Protein AF-A0AAV4HI80-F1 (afdb_monomer_lite)

Radius of gyration: 31.34 Å; chains: 1; bounding box: 74×68×81 Å

Organism: NCBI:txid1093978

Structure (mmCIF, N/CA/C/O backbone):
data_AF-A0AAV4HI80-F1
#
_entry.id   AF-A0AAV4HI80-F1
#
loop_
_atom_site.group_PDB
_atom_site.id
_atom_site.type_symbol
_atom_site.label_atom_id
_atom_site.label_alt_id
_atom_site.label_comp_id
_atom_site.label_asym_id
_atom_site.label_entity_id
_atom_site.label_seq_id
_atom_site.pdbx_PDB_ins_code
_atom_site.Cartn_x
_atom_site.Cartn_y
_atom_site.Cartn_z
_atom_site.occupancy
_atom_site.B_iso_or_equiv
_atom_site.auth_seq_id
_atom_site.auth_comp_id
_atom_site.auth_asym_id
_atom_site.auth_atom_id
_atom_site.pdbx_PDB_model_num
ATOM 1 N N . MET A 1 1 ? -27.344 19.370 -13.044 1.00 38.06 1 MET A N 1
ATOM 2 C CA . MET A 1 1 ? -27.797 18.954 -14.390 1.00 38.06 1 MET A CA 1
ATOM 3 C C . MET A 1 1 ? -26.720 19.348 -15.380 1.00 38.06 1 MET A C 1
ATOM 5 O O . MET A 1 1 ? -26.337 20.509 -15.387 1.00 38.06 1 MET A O 1
ATOM 9 N N . THR A 1 2 ? -26.178 18.402 -16.142 1.00 45.41 2 THR A N 1
ATOM 10 C CA . THR A 1 2 ? -25.203 18.686 -17.204 1.00 45.41 2 THR A CA 1
ATOM 11 C C . THR A 1 2 ? -25.924 18.686 -18.548 1.00 45.41 2 THR A C 1
ATOM 13 O O . THR A 1 2 ? -26.558 17.698 -18.913 1.00 45.41 2 THR A O 1
ATOM 16 N N . TRP A 1 3 ? -25.860 19.803 -19.271 1.00 48.34 3 TRP A N 1
ATOM 17 C CA . TRP A 1 3 ? -26.421 19.921 -20.617 1.00 48.34 3 TRP A CA 1
ATOM 18 C C . TRP A 1 3 ? -25.517 19.188 -21.616 1.00 48.34 3 TRP A C 1
ATOM 20 O O . TRP A 1 3 ? -24.302 19.383 -21.610 1.00 48.34 3 TRP A O 1
ATOM 30 N N . LYS A 1 4 ? -26.094 18.321 -22.455 1.00 72.19 4 LYS A N 1
ATOM 31 C CA . LYS A 1 4 ? -25.373 17.544 -23.478 1.00 72.19 4 LYS A CA 1
ATOM 32 C C . LYS A 1 4 ? -25.953 17.814 -24.865 1.00 72.19 4 LYS A C 1
ATOM 34 O O . LYS A 1 4 ? -27.148 18.056 -24.997 1.00 72.19 4 LYS A O 1
ATOM 39 N N . ARG A 1 5 ? -25.101 17.757 -25.895 1.00 73.31 5 ARG A N 1
ATOM 40 C CA . ARG A 1 5 ? -25.499 17.904 -27.308 1.00 73.31 5 ARG A CA 1
ATOM 41 C C . ARG A 1 5 ? -26.151 16.604 -27.826 1.00 73.31 5 ARG A C 1
ATOM 43 O O . ARG A 1 5 ? -25.804 15.542 -27.305 1.00 73.31 5 ARG A O 1
ATOM 50 N N . PRO A 1 6 ? -27.011 16.639 -28.861 1.00 69.44 6 PRO A N 1
ATOM 51 C CA . PRO A 1 6 ? -27.708 15.451 -29.380 1.00 69.44 6 PRO A CA 1
ATOM 52 C C . PRO A 1 6 ? -26.792 14.306 -29.847 1.00 69.44 6 PRO A C 1
ATOM 54 O O . PRO A 1 6 ? -27.178 13.147 -29.774 1.00 69.44 6 PRO A O 1
ATOM 57 N N . SER A 1 7 ? -25.563 14.612 -30.271 1.00 72.00 7 SER A N 1
ATOM 58 C CA . SER A 1 7 ? -24.554 13.638 -30.718 1.00 72.00 7 SER A CA 1
ATOM 59 C C . SER A 1 7 ? -23.667 13.078 -29.596 1.00 72.00 7 SER A C 1
ATOM 61 O O . SER A 1 7 ? -22.702 12.364 -29.863 1.00 72.00 7 SER A O 1
ATOM 63 N N . SER A 1 8 ? -23.945 13.411 -28.331 1.00 70.69 8 SER A N 1
ATOM 64 C CA . SER A 1 8 ? -23.097 12.983 -27.213 1.00 70.69 8 SER A CA 1
ATOM 65 C C . SER A 1 8 ? -23.280 11.485 -26.931 1.00 70.69 8 SER A C 1
ATOM 67 O O . SER A 1 8 ? -24.423 11.038 -26.805 1.00 70.69 8 SER A O 1
ATOM 69 N N . PRO A 1 9 ? -22.200 10.705 -26.735 1.00 68.81 9 PRO A N 1
ATOM 70 C CA . PRO A 1 9 ? -22.311 9.289 -26.410 1.00 68.81 9 PRO A CA 1
ATOM 71 C C . PRO A 1 9 ? -23.102 9.077 -25.112 1.00 68.81 9 PRO A C 1
ATOM 73 O O . PRO A 1 9 ? -22.915 9.779 -24.108 1.00 68.81 9 PRO A O 1
ATOM 76 N N . VAL A 1 10 ? -24.001 8.089 -25.136 1.00 68.06 10 VAL A N 1
ATOM 77 C CA . VAL A 1 10 ? -24.816 7.703 -23.980 1.00 68.06 10 VAL A CA 1
ATOM 78 C C . VAL A 1 10 ? -23.883 7.291 -22.844 1.00 68.06 10 VAL A C 1
ATOM 80 O O . VAL A 1 10 ? -23.006 6.444 -23.013 1.00 68.06 10 VAL A O 1
ATOM 83 N N . THR A 1 11 ? -24.062 7.885 -21.664 1.00 59.38 11 THR A N 1
ATOM 84 C CA . THR A 1 11 ? -23.318 7.500 -20.459 1.00 59.38 11 THR A CA 1
ATOM 85 C C . THR A 1 11 ? -23.570 6.028 -20.158 1.00 59.38 11 THR A C 1
ATOM 87 O O . THR A 1 11 ? -24.667 5.662 -19.732 1.00 59.38 11 THR A O 1
ATOM 90 N N . LYS A 1 12 ? -22.555 5.183 -20.373 1.00 55.47 12 LYS A N 1
ATOM 91 C CA . LYS A 1 12 ? -22.577 3.783 -19.945 1.00 55.47 12 LYS A CA 1
ATOM 92 C C . LYS A 1 12 ? -22.737 3.763 -18.425 1.00 55.47 12 LYS A C 1
ATOM 94 O O . LYS A 1 12 ? -21.835 4.166 -17.695 1.00 55.47 12 LYS A O 1
ATOM 99 N N . LYS A 1 13 ? -23.904 3.328 -17.945 1.00 46.25 13 LYS A N 1
ATOM 100 C CA . LYS A 1 13 ? -24.096 3.014 -16.526 1.00 46.25 13 LYS A CA 1
ATOM 101 C C . LYS A 1 13 ? -23.136 1.875 -16.181 1.00 46.25 13 LYS A C 1
ATOM 103 O O . LYS A 1 13 ? -23.113 0.868 -16.886 1.00 46.25 13 LYS A O 1
ATOM 108 N N . PHE A 1 14 ? -22.345 2.038 -15.122 1.00 37.66 14 PHE A N 1
ATOM 109 C CA . PHE A 1 14 ? -21.528 0.952 -14.583 1.00 37.66 14 PHE A CA 1
ATOM 110 C C . PHE A 1 14 ? -22.424 -0.270 -14.328 1.00 37.66 14 PHE A C 1
ATOM 112 O O . PHE A 1 14 ? -23.449 -0.157 -13.652 1.00 37.66 14 PHE A O 1
ATOM 119 N N . LYS A 1 15 ? -22.061 -1.435 -14.883 1.00 43.50 15 LYS A N 1
ATOM 120 C CA . LYS A 1 15 ? -22.688 -2.708 -14.509 1.00 43.50 15 LYS A CA 1
ATOM 121 C C . LYS A 1 15 ? -22.322 -2.972 -13.050 1.00 43.50 15 LYS A C 1
ATOM 123 O O . LYS A 1 15 ? -21.165 -3.233 -12.739 1.00 43.50 15 LYS A O 1
ATOM 128 N N . VAL A 1 16 ? -23.307 -2.872 -12.164 1.00 40.91 16 VAL A N 1
ATOM 129 C CA . VAL A 1 16 ? -23.157 -3.246 -10.757 1.00 40.91 16 VAL A CA 1
ATOM 130 C C . VAL A 1 16 ? -22.939 -4.758 -10.709 1.00 40.91 16 VAL A C 1
ATOM 132 O O . VAL A 1 16 ? -23.825 -5.527 -11.080 1.00 40.91 16 VAL A O 1
ATOM 135 N N . GLN A 1 17 ? -21.749 -5.185 -10.289 1.00 43.09 17 GLN A N 1
ATOM 136 C CA . GLN A 1 17 ? -21.482 -6.575 -9.927 1.00 43.09 17 GLN A CA 1
ATOM 137 C C . GLN A 1 17 ? -22.465 -6.969 -8.813 1.00 43.09 17 GLN A C 1
ATOM 139 O O . GLN A 1 17 ? -22.598 -6.251 -7.818 1.00 43.09 17 GLN A O 1
ATOM 144 N N . ARG A 1 18 ? -23.194 -8.081 -8.979 1.00 38.44 18 ARG A N 1
ATOM 145 C CA . ARG A 1 18 ? -24.050 -8.634 -7.920 1.00 38.44 18 ARG A CA 1
ATOM 146 C C . ARG A 1 18 ? -23.142 -9.132 -6.793 1.00 38.44 18 ARG A C 1
ATOM 148 O O . ARG A 1 18 ? -22.666 -10.257 -6.832 1.00 38.44 18 ARG A O 1
ATOM 155 N N . TYR A 1 19 ? -22.868 -8.270 -5.817 1.00 42.94 19 TYR A N 1
ATOM 156 C CA . TYR A 1 19 ? -22.279 -8.688 -4.548 1.00 42.94 19 TYR A CA 1
ATOM 157 C C . TYR A 1 19 ? -23.171 -9.754 -3.893 1.00 42.94 19 TYR A C 1
ATOM 159 O O . TYR A 1 19 ? -24.391 -9.738 -4.085 1.00 42.94 19 TYR A O 1
ATOM 167 N N . ALA A 1 20 ? -22.552 -10.644 -3.113 1.00 47.91 20 ALA A N 1
ATOM 168 C CA . ALA A 1 20 ? -23.218 -11.632 -2.268 1.00 47.91 20 ALA A CA 1
ATOM 169 C C . ALA A 1 20 ? -24.430 -11.036 -1.526 1.00 47.91 20 ALA A C 1
ATOM 171 O O . ALA A 1 20 ? -24.435 -9.852 -1.181 1.00 47.91 20 ALA A O 1
ATOM 172 N N . ALA A 1 21 ? -25.455 -11.866 -1.316 1.00 47.41 21 ALA A N 1
ATOM 173 C CA . ALA A 1 21 ? -26.727 -11.536 -0.677 1.00 47.41 21 ALA A CA 1
ATOM 174 C C . ALA A 1 21 ? -26.579 -10.543 0.495 1.00 47.41 21 ALA A C 1
ATOM 176 O O . ALA A 1 21 ? -26.162 -10.910 1.589 1.00 47.41 21 ALA A O 1
ATOM 177 N N . LYS A 1 22 ? -26.921 -9.266 0.275 1.00 48.56 22 LYS A N 1
ATOM 178 C CA . LYS A 1 22 ? -26.941 -8.256 1.340 1.00 48.56 22 LYS A CA 1
ATOM 179 C C . LYS A 1 22 ? -28.272 -8.354 2.083 1.00 48.56 22 LYS A C 1
ATOM 181 O O . LYS A 1 22 ? -29.313 -8.056 1.501 1.00 48.56 22 LYS A O 1
ATOM 186 N N . ALA A 1 23 ? -28.229 -8.752 3.351 1.00 55.28 23 ALA A N 1
ATOM 187 C CA . ALA A 1 23 ? -29.354 -8.636 4.273 1.00 55.28 23 ALA A CA 1
ATOM 188 C C . ALA A 1 23 ? -29.278 -7.286 4.999 1.00 55.28 23 ALA A C 1
ATOM 190 O O . ALA A 1 23 ? -28.204 -6.863 5.428 1.00 55.28 23 ALA A O 1
ATOM 191 N N . MET A 1 24 ? -30.407 -6.591 5.115 1.00 63.66 24 MET A N 1
ATOM 192 C CA . MET A 1 24 ? -30.501 -5.327 5.844 1.00 63.66 24 MET A CA 1
ATOM 193 C C . MET A 1 24 ? -31.157 -5.601 7.194 1.00 63.66 24 MET A C 1
ATOM 195 O O . MET A 1 24 ? -32.235 -6.179 7.230 1.00 63.66 24 MET A O 1
ATOM 199 N N . ALA A 1 25 ? -30.536 -5.189 8.295 1.00 72.25 25 ALA A N 1
ATOM 200 C CA . ALA A 1 25 ? -31.110 -5.327 9.631 1.00 72.25 25 ALA A CA 1
ATOM 201 C C . ALA A 1 25 ? -31.368 -3.949 10.247 1.00 72.25 25 ALA A C 1
ATOM 203 O O . ALA A 1 25 ? -30.537 -3.048 10.142 1.00 72.25 25 ALA A O 1
ATOM 204 N N . THR A 1 26 ? -32.516 -3.799 10.902 1.00 76.94 26 THR A N 1
ATOM 205 C CA . THR A 1 26 ? -32.885 -2.622 11.690 1.00 76.94 26 THR A CA 1
ATOM 206 C C . THR A 1 26 ? -32.774 -2.975 13.165 1.00 76.94 26 THR A C 1
ATOM 208 O O . THR A 1 26 ? -33.473 -3.860 13.652 1.00 76.94 26 THR A O 1
ATOM 211 N N . LEU A 1 27 ? -31.881 -2.285 13.872 1.00 78.94 27 LEU A N 1
ATOM 212 C CA . LEU A 1 27 ? -31.589 -2.514 15.282 1.00 78.94 27 LEU A CA 1
ATOM 213 C C . LEU A 1 27 ? -31.998 -1.289 16.105 1.00 78.94 27 LEU A C 1
ATOM 215 O O . LEU A 1 27 ? -31.513 -0.184 15.869 1.00 78.94 27 LEU A O 1
ATOM 219 N N . LEU A 1 28 ? -32.874 -1.495 17.084 1.00 80.75 28 LEU A N 1
ATOM 220 C CA . LEU A 1 28 ? -33.411 -0.467 17.974 1.00 80.75 28 LEU A CA 1
ATOM 221 C C . LEU A 1 28 ? -33.090 -0.848 19.420 1.00 80.75 28 LEU A C 1
ATOM 223 O O . LEU A 1 28 ? -33.320 -1.985 19.840 1.00 80.75 28 LEU A O 1
ATOM 227 N N . TRP A 1 29 ? -32.544 0.087 20.190 1.00 79.31 29 TRP A N 1
ATOM 228 C CA . TRP A 1 29 ? -31.956 -0.183 21.503 1.00 79.31 29 TRP A CA 1
ATOM 229 C C . TRP A 1 29 ? -32.055 1.046 22.420 1.00 79.31 29 TRP A C 1
ATOM 231 O O . TRP A 1 29 ? -32.268 2.161 21.944 1.00 79.31 29 TRP A O 1
ATOM 241 N N . ASP A 1 30 ? -31.928 0.836 23.733 1.00 78.06 30 ASP A N 1
ATOM 242 C CA . ASP A 1 30 ? -31.836 1.895 24.747 1.00 78.06 30 ASP A CA 1
ATOM 243 C C . ASP A 1 30 ? -30.609 1.705 25.655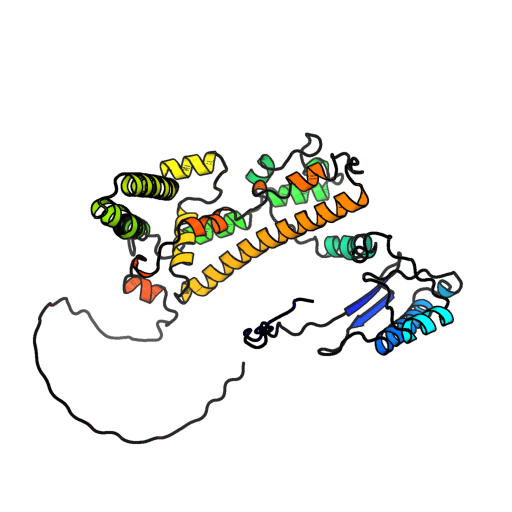 1.00 78.06 30 ASP A C 1
ATOM 245 O O . ASP A 1 30 ? -29.860 0.738 25.524 1.00 78.06 30 ASP A O 1
ATOM 249 N N . ALA A 1 31 ? -30.418 2.595 26.636 1.00 69.88 31 ALA A N 1
ATOM 250 C CA . ALA A 1 31 ? -29.333 2.497 27.621 1.00 69.88 31 ALA A CA 1
ATOM 251 C C . ALA A 1 31 ? -29.315 1.175 28.421 1.00 69.88 31 ALA A C 1
ATOM 253 O O . ALA A 1 31 ? -28.331 0.880 29.092 1.00 69.88 31 ALA A O 1
ATOM 254 N N . LYS A 1 32 ? -30.393 0.381 28.373 1.00 69.31 32 LYS A N 1
ATOM 255 C CA . LYS A 1 32 ? -30.523 -0.914 29.046 1.00 69.31 32 LYS A CA 1
ATOM 256 C C . LYS A 1 32 ? -30.383 -2.106 28.091 1.00 69.31 32 LYS A C 1
ATOM 258 O O . LYS A 1 32 ? -30.702 -3.209 28.532 1.00 69.31 32 LYS A O 1
ATOM 263 N N . PHE A 1 33 ? -29.950 -1.904 26.835 1.00 71.44 33 PHE A N 1
ATOM 264 C CA . PHE A 1 33 ? -29.694 -2.906 25.775 1.00 71.44 33 PHE A CA 1
ATOM 265 C C . PHE A 1 33 ? -30.749 -2.973 24.642 1.00 71.44 33 PHE A C 1
ATOM 267 O O . PHE A 1 33 ? -31.678 -2.169 24.565 1.00 71.44 33 PHE A O 1
ATOM 274 N N . VAL A 1 34 ? -30.568 -3.916 23.707 1.00 78.75 34 VAL A N 1
ATOM 275 C CA . VAL A 1 34 ? -31.375 -4.096 22.485 1.00 78.75 34 VAL A CA 1
ATOM 276 C C . VAL A 1 34 ? -32.856 -4.346 22.785 1.00 78.75 34 VAL A C 1
ATOM 278 O O . VAL A 1 34 ? -33.224 -5.262 23.523 1.00 78.75 34 VAL A O 1
ATOM 281 N N . ILE A 1 35 ? -33.723 -3.565 22.137 1.00 82.12 35 ILE A N 1
ATOM 282 C CA . ILE A 1 35 ? -35.181 -3.664 22.247 1.00 82.12 35 ILE A CA 1
ATOM 283 C C . ILE A 1 35 ? -35.746 -4.486 21.085 1.00 82.12 35 ILE A C 1
ATOM 285 O O . ILE A 1 35 ? -36.487 -5.440 21.331 1.00 82.12 35 ILE A O 1
ATOM 289 N N . LEU A 1 36 ? -35.367 -4.171 19.843 1.00 82.88 36 LEU A N 1
ATOM 290 C CA . LEU A 1 36 ? -35.882 -4.827 18.637 1.00 82.88 36 LEU A CA 1
ATOM 291 C C . LEU A 1 36 ? -34.776 -5.008 17.589 1.00 82.88 36 LEU A C 1
ATOM 293 O O . LEU A 1 36 ? -34.003 -4.088 17.335 1.00 82.88 36 LEU A O 1
ATOM 297 N N . LEU A 1 37 ? -34.741 -6.190 16.973 1.00 81.69 37 LEU A N 1
ATOM 298 C CA . LEU A 1 37 ? -33.942 -6.510 15.794 1.00 81.69 37 LEU A CA 1
ATOM 299 C C . LEU A 1 37 ? -34.904 -7.017 14.710 1.00 81.69 37 LEU A C 1
ATOM 301 O O . LEU A 1 37 ? -35.512 -8.069 14.886 1.00 81.69 37 LEU A O 1
ATOM 305 N N . ASP A 1 38 ? -35.053 -6.264 13.621 1.00 78.44 38 ASP A N 1
ATOM 306 C CA . ASP A 1 38 ? -35.888 -6.610 12.460 1.00 78.44 38 ASP A CA 1
ATOM 307 C C . ASP A 1 38 ? -34.976 -6.844 11.252 1.00 78.44 38 ASP A C 1
ATOM 309 O O . ASP A 1 38 ? -34.296 -5.925 10.789 1.00 78.44 38 ASP A O 1
ATOM 313 N N . ILE A 1 39 ? -34.910 -8.085 10.769 1.00 76.88 39 ILE A N 1
ATOM 314 C CA . ILE A 1 39 ? -34.085 -8.463 9.617 1.00 76.88 39 ILE A CA 1
ATOM 315 C C . ILE A 1 39 ? -34.967 -8.439 8.374 1.00 76.88 39 ILE A C 1
ATOM 317 O O . ILE A 1 39 ? -35.947 -9.173 8.268 1.00 76.88 39 ILE A O 1
ATOM 321 N N . LEU A 1 40 ? -34.598 -7.598 7.414 1.00 75.50 40 LEU A N 1
ATOM 322 C CA . LEU A 1 40 ? -35.313 -7.454 6.162 1.00 75.50 40 LEU A CA 1
ATOM 323 C C . LEU A 1 40 ? -34.958 -8.612 5.211 1.00 75.50 40 LEU A C 1
ATOM 325 O O . LEU A 1 40 ? -33.769 -8.832 4.943 1.00 75.50 40 LEU A O 1
ATOM 329 N N . PRO A 1 41 ? -35.961 -9.322 4.660 1.00 71.25 41 PRO A N 1
ATOM 330 C CA . PRO A 1 41 ? -35.740 -10.367 3.669 1.00 71.25 41 PRO A CA 1
ATOM 331 C C . PRO A 1 41 ? -34.993 -9.855 2.433 1.00 71.25 41 PRO A C 1
ATOM 333 O O . PRO A 1 41 ? -35.131 -8.700 2.015 1.00 71.25 41 PRO A O 1
ATOM 336 N N . GLN A 1 42 ? -34.205 -10.738 1.823 1.00 59.50 42 GLN A N 1
ATOM 337 C CA . GLN A 1 42 ? -33.349 -10.400 0.691 1.00 59.50 42 GLN A CA 1
ATOM 338 C C . GLN A 1 42 ? -34.161 -9.853 -0.497 1.00 59.50 42 GLN A C 1
ATOM 340 O O . GLN A 1 42 ? -35.164 -10.431 -0.906 1.00 59.50 42 GLN A O 1
ATOM 345 N N . GLY A 1 43 ? -33.705 -8.734 -1.071 1.00 64.75 43 GLY A N 1
ATOM 346 C CA . GLY A 1 43 ? -34.338 -8.095 -2.233 1.00 64.75 43 GLY A CA 1
ATOM 347 C C . GLY A 1 43 ? -35.457 -7.102 -1.904 1.00 64.75 43 GLY A C 1
ATOM 348 O O . GLY A 1 43 ? -35.985 -6.473 -2.818 1.00 64.75 43 GLY A O 1
ATOM 349 N N . GLN A 1 44 ? -35.794 -6.913 -0.626 1.00 67.25 44 GLN A N 1
ATOM 350 C CA . GLN A 1 44 ? -36.722 -5.872 -0.187 1.00 67.25 44 GLN A CA 1
ATOM 351 C C . GLN A 1 44 ? -35.976 -4.600 0.242 1.00 67.25 44 GLN A C 1
ATOM 353 O O . GLN A 1 44 ? -34.798 -4.629 0.600 1.00 67.25 44 GLN A O 1
ATOM 358 N N . CYS A 1 45 ? -36.669 -3.461 0.213 1.00 65.69 45 CYS A N 1
ATOM 359 C CA . CYS A 1 45 ? -36.163 -2.181 0.710 1.00 65.69 45 CYS A CA 1
ATOM 360 C C . CYS A 1 45 ? -37.057 -1.670 1.843 1.00 65.69 45 CYS A C 1
ATOM 362 O O . CYS A 1 45 ? -38.269 -1.898 1.827 1.00 65.69 45 CYS A O 1
ATOM 364 N N . ILE A 1 46 ? -36.481 -0.937 2.800 1.00 71.81 46 ILE A N 1
ATOM 365 C CA . ILE A 1 46 ? -37.262 -0.241 3.830 1.00 71.81 46 ILE A CA 1
ATOM 366 C C . ILE A 1 46 ? -38.038 0.891 3.150 1.00 71.81 46 ILE A C 1
ATOM 368 O O . ILE A 1 46 ? -37.487 1.941 2.826 1.00 71.81 46 ILE A O 1
ATOM 372 N N . ASN A 1 47 ? -39.323 0.654 2.899 1.00 80.31 47 ASN A N 1
ATOM 373 C CA . ASN A 1 47 ? -40.266 1.669 2.442 1.00 80.31 47 ASN A CA 1
ATOM 374 C C . ASN A 1 47 ? -41.028 2.268 3.640 1.00 80.31 47 ASN A C 1
ATOM 376 O O . ASN A 1 47 ? -40.948 1.760 4.758 1.00 80.31 47 ASN A O 1
ATOM 380 N N . ALA A 1 48 ? -41.788 3.343 3.412 1.00 76.88 48 ALA A N 1
ATOM 381 C CA . ALA A 1 48 ? -42.508 4.037 4.483 1.00 76.88 48 ALA A CA 1
ATOM 382 C C . ALA A 1 48 ? -43.503 3.132 5.242 1.00 76.88 48 ALA A C 1
ATOM 384 O O . ALA A 1 48 ? -43.652 3.275 6.451 1.00 76.88 48 ALA A O 1
ATOM 385 N N . SER A 1 49 ? -44.155 2.189 4.551 1.00 80.56 49 SER A N 1
ATOM 386 C CA . SER A 1 49 ? -45.131 1.267 5.151 1.00 80.56 49 SER A CA 1
ATOM 387 C C . SER A 1 49 ? -44.459 0.217 6.041 1.00 80.56 49 SER A C 1
ATOM 389 O O . SER A 1 49 ? -44.853 0.048 7.194 1.00 80.56 49 SER A O 1
ATOM 391 N N . LYS A 1 50 ? -43.396 -0.429 5.546 1.00 82.38 50 LYS A N 1
ATOM 392 C CA . LYS A 1 50 ? -42.583 -1.377 6.317 1.00 82.38 50 LYS A CA 1
ATOM 393 C C . LYS A 1 50 ? -41.951 -0.686 7.518 1.00 82.38 50 LYS A C 1
ATOM 395 O O . LYS A 1 50 ? -41.978 -1.242 8.605 1.00 82.38 50 LYS A O 1
ATOM 400 N N . TYR A 1 51 ? -41.469 0.541 7.341 1.00 81.19 51 TYR A N 1
ATOM 401 C CA . TYR A 1 51 ? -40.909 1.326 8.433 1.00 81.19 51 TYR A CA 1
ATOM 402 C C . TYR A 1 51 ? -41.924 1.593 9.555 1.00 81.19 51 TYR A C 1
ATOM 404 O O . TYR A 1 51 ? -41.622 1.358 10.722 1.00 81.19 51 TYR A O 1
ATOM 412 N N . CYS A 1 52 ? -43.149 2.013 9.219 1.00 82.50 52 CYS A N 1
ATOM 413 C CA . CYS A 1 52 ? -44.216 2.177 10.212 1.00 82.50 52 CYS A CA 1
ATOM 414 C C . CYS A 1 52 ? -44.556 0.860 10.921 1.00 82.50 52 CYS A C 1
ATOM 416 O O . CYS A 1 52 ? -44.672 0.853 12.141 1.00 82.50 52 CYS A O 1
ATOM 418 N N . SER A 1 53 ? -44.605 -0.257 10.190 1.00 84.44 53 SER A N 1
ATOM 419 C CA . SER A 1 53 ? -44.808 -1.580 10.791 1.00 84.44 53 SER A CA 1
ATOM 420 C C . SER A 1 53 ? -43.688 -1.960 11.771 1.00 84.44 53 SER A C 1
ATOM 422 O O . SER A 1 53 ? -43.970 -2.466 12.855 1.00 84.44 53 SER A O 1
ATOM 424 N N . THR A 1 54 ? -42.423 -1.665 11.451 1.00 84.00 54 THR A N 1
ATOM 425 C CA . THR A 1 54 ? -41.292 -1.872 12.372 1.00 84.00 54 THR A CA 1
ATOM 426 C C . THR A 1 54 ? -41.417 -0.991 13.626 1.00 84.00 54 THR A C 1
ATOM 428 O O . THR A 1 54 ? -41.060 -1.426 14.720 1.00 84.00 54 THR A O 1
ATOM 431 N N . LEU A 1 55 ? -41.961 0.226 13.513 1.00 85.00 55 LEU A N 1
ATOM 432 C CA . LEU A 1 55 ? -42.218 1.089 14.672 1.00 85.00 55 LEU A CA 1
ATOM 433 C C . LEU A 1 55 ? -43.407 0.621 15.530 1.00 85.00 55 LEU A C 1
ATOM 435 O O . LEU A 1 55 ? -43.358 0.763 16.754 1.00 85.00 55 LEU A O 1
ATOM 439 N N . ASP A 1 56 ? -44.436 0.022 14.928 1.00 85.81 56 ASP A N 1
ATOM 440 C CA . ASP A 1 56 ? -45.514 -0.641 15.672 1.00 85.81 56 ASP A CA 1
ATOM 441 C C . ASP A 1 56 ? -44.951 -1.819 16.487 1.00 85.81 56 ASP A C 1
ATOM 443 O O . ASP A 1 56 ? -45.149 -1.892 17.702 1.00 85.81 56 ASP A O 1
ATOM 447 N N . GLN A 1 57 ? -44.124 -2.661 15.854 1.00 85.56 57 GLN A N 1
ATOM 448 C CA . GLN A 1 57 ? -43.412 -3.753 16.530 1.00 85.56 57 GLN A CA 1
ATOM 449 C C . GLN A 1 57 ? -42.490 -3.245 17.645 1.00 85.56 57 GLN A C 1
ATOM 451 O O . GLN A 1 57 ? -42.398 -3.863 18.706 1.00 85.56 57 GLN A O 1
ATOM 456 N N . LEU A 1 58 ? -41.824 -2.102 17.443 1.00 85.44 58 LEU A N 1
ATOM 457 C CA . LEU A 1 58 ? -41.009 -1.468 18.477 1.00 85.44 58 LEU A CA 1
ATOM 458 C C . LEU A 1 58 ? -41.865 -1.071 19.679 1.00 85.44 58 LEU A C 1
ATOM 460 O O . LEU A 1 58 ? -41.458 -1.290 20.818 1.00 85.44 58 LEU A O 1
ATOM 464 N N . ARG A 1 59 ? -43.046 -0.491 19.452 1.00 83.88 59 ARG A N 1
ATOM 465 C CA . ARG A 1 59 ? -43.938 -0.060 20.532 1.00 83.88 59 ARG A CA 1
ATOM 466 C C . ARG A 1 59 ? -44.378 -1.243 21.389 1.00 83.88 59 ARG A C 1
ATOM 468 O O . ARG A 1 59 ? -44.352 -1.141 22.618 1.00 83.88 59 ARG A O 1
ATOM 475 N N . ASP A 1 60 ? -44.705 -2.366 20.762 1.00 85.50 60 ASP A N 1
ATOM 476 C CA . ASP A 1 60 ? -45.046 -3.597 21.475 1.00 85.50 60 ASP A CA 1
ATOM 477 C C . ASP A 1 60 ? -43.828 -4.195 22.191 1.00 85.50 60 ASP A C 1
ATOM 479 O O . ASP A 1 60 ? -43.911 -4.537 23.374 1.00 85.50 60 ASP A O 1
ATOM 483 N N . ALA A 1 61 ? -42.654 -4.192 21.556 1.00 84.06 61 ALA A N 1
ATOM 484 C CA . ALA A 1 61 ? -41.410 -4.612 22.195 1.00 84.06 61 ALA A CA 1
ATOM 485 C C . ALA A 1 61 ? -41.061 -3.753 23.426 1.00 84.06 61 ALA A C 1
ATOM 487 O O . ALA A 1 61 ? -40.597 -4.292 24.432 1.00 84.06 61 ALA A O 1
ATOM 488 N N . ILE A 1 62 ? -41.322 -2.440 23.399 1.00 83.56 62 ILE A N 1
ATOM 489 C CA . ILE A 1 62 ? -41.138 -1.551 24.556 1.00 83.56 62 ILE A CA 1
ATOM 490 C C . ILE A 1 62 ? -42.132 -1.902 25.670 1.00 83.56 62 ILE A C 1
ATOM 492 O O . ILE A 1 62 ? -41.724 -1.961 26.830 1.00 83.56 62 ILE A O 1
ATOM 496 N N . ARG A 1 63 ? -43.411 -2.168 25.353 1.00 83.94 63 ARG A N 1
ATOM 497 C CA . ARG A 1 63 ? -44.413 -2.583 26.358 1.00 83.94 63 ARG A CA 1
ATOM 498 C C . ARG A 1 63 ? -43.960 -3.823 27.121 1.00 83.94 63 ARG A C 1
ATOM 500 O O . ARG A 1 63 ? -44.082 -3.851 28.343 1.00 83.94 63 ARG A O 1
ATOM 507 N N . CYS A 1 64 ? -43.407 -4.803 26.410 1.00 82.62 64 CYS A N 1
ATOM 508 C CA . CYS A 1 64 ? -42.943 -6.054 26.999 1.00 82.62 64 CYS A CA 1
ATOM 509 C C . CYS A 1 64 ? -41.601 -5.904 27.730 1.00 82.62 64 CYS A C 1
ATOM 511 O O . CYS A 1 64 ? -41.469 -6.322 28.876 1.00 82.62 64 CYS A O 1
ATOM 513 N N . LYS A 1 65 ? -40.589 -5.307 27.085 1.00 82.81 65 LYS A N 1
ATOM 514 C CA . LYS A 1 65 ? -39.204 -5.295 27.595 1.00 82.81 65 LYS A CA 1
ATOM 515 C C . LYS A 1 65 ? -38.895 -4.131 28.536 1.00 82.81 65 LYS A C 1
ATOM 517 O O . LYS A 1 65 ? -37.895 -4.189 29.257 1.00 82.81 65 LYS A O 1
ATOM 522 N N . ARG A 1 66 ? -39.691 -3.055 28.511 1.00 80.75 66 ARG A N 1
ATOM 523 C CA . ARG A 1 66 ? -39.498 -1.831 29.311 1.00 80.75 66 ARG A CA 1
ATOM 524 C C . ARG A 1 66 ? -40.839 -1.294 29.854 1.00 80.75 66 ARG A C 1
ATOM 526 O O . ARG A 1 66 ? -41.279 -0.210 29.449 1.00 80.75 66 ARG A O 1
ATOM 533 N N . PRO A 1 67 ? -41.486 -2.004 30.799 1.00 80.31 67 PRO A N 1
ATOM 534 C CA . PRO A 1 67 ? -42.753 -1.567 31.382 1.00 80.31 67 PRO A CA 1
ATOM 535 C C . PRO A 1 67 ? -42.654 -0.146 31.957 1.00 80.31 67 PRO A C 1
ATOM 537 O O . PRO A 1 67 ? -41.714 0.186 32.677 1.00 80.31 67 PRO A O 1
ATOM 540 N N . GLY A 1 68 ? -43.610 0.719 31.610 1.00 77.69 68 GLY A N 1
ATOM 541 C CA . GLY A 1 68 ? -43.664 2.110 32.081 1.00 77.69 68 GLY A CA 1
ATOM 542 C C . GLY A 1 68 ? -42.857 3.129 31.265 1.00 77.69 68 GLY A C 1
ATOM 543 O O . GLY A 1 68 ? -43.084 4.326 31.436 1.00 77.69 68 GLY A O 1
ATOM 544 N N . LEU A 1 69 ? -41.994 2.708 30.329 1.00 78.00 69 LEU A N 1
ATOM 545 C CA . LEU A 1 69 ? -41.215 3.641 29.500 1.00 78.00 69 LEU A CA 1
ATOM 546 C C . LEU A 1 69 ? -42.108 4.472 28.567 1.00 78.00 69 LEU A C 1
ATOM 548 O O . LEU A 1 69 ? -41.899 5.671 28.447 1.00 78.00 69 LEU A O 1
ATOM 552 N N . LEU A 1 70 ? -43.161 3.871 28.002 1.00 75.06 70 LEU A N 1
ATOM 553 C CA . LEU A 1 70 ? -44.150 4.570 27.163 1.00 75.06 70 LEU A CA 1
ATOM 554 C C . LEU A 1 70 ? -45.046 5.550 27.933 1.00 75.06 70 LEU A C 1
ATOM 556 O O . LEU A 1 70 ? -45.749 6.337 27.310 1.00 75.06 70 LEU A O 1
ATOM 560 N N . ARG A 1 71 ? -45.061 5.493 29.275 1.00 72.38 71 ARG A N 1
ATOM 561 C CA . ARG A 1 71 ? -45.744 6.504 30.103 1.00 72.38 71 ARG A CA 1
ATOM 562 C C . ARG A 1 71 ? -44.894 7.769 30.261 1.00 72.38 71 ARG A C 1
ATOM 564 O O . ARG A 1 71 ? -45.416 8.801 30.667 1.00 72.38 71 ARG A O 1
ATOM 571 N N . ARG A 1 72 ? -43.596 7.692 29.952 1.00 67.31 72 ARG A N 1
ATOM 572 C CA . ARG A 1 72 ? -42.679 8.832 29.849 1.00 67.31 72 ARG A CA 1
ATOM 573 C C . ARG A 1 72 ? -42.571 9.235 28.376 1.00 67.31 72 ARG A C 1
ATOM 575 O O . ARG A 1 72 ? -42.737 8.402 27.491 1.00 67.31 72 ARG A O 1
ATOM 582 N N . SER A 1 73 ? -42.289 10.504 28.092 1.00 68.50 73 SER A N 1
ATOM 583 C CA . SER A 1 73 ? -42.026 10.939 26.716 1.00 68.50 73 SER A CA 1
ATOM 584 C C . SER A 1 73 ? -40.781 10.225 26.178 1.00 68.50 73 SER A C 1
ATOM 586 O O . SER A 1 73 ? -39.684 10.441 26.697 1.00 68.50 73 SER A O 1
ATOM 588 N N . VAL A 1 74 ? -40.936 9.384 25.154 1.00 74.62 74 VAL A N 1
ATOM 589 C CA . VAL A 1 74 ? -39.824 8.637 24.546 1.00 74.62 74 VAL A CA 1
ATOM 590 C C . VAL A 1 74 ? -39.273 9.421 23.358 1.00 74.62 74 VAL A C 1
ATOM 592 O O . VAL A 1 74 ? -40.012 9.754 22.430 1.00 74.62 74 VAL A O 1
ATOM 595 N N . GLY A 1 75 ? -37.974 9.721 23.400 1.00 77.19 75 GLY A N 1
ATOM 596 C CA . GLY A 1 75 ? -37.240 10.326 22.292 1.00 77.19 75 GLY A CA 1
ATOM 597 C C . GLY A 1 75 ? -36.713 9.262 21.328 1.00 77.19 75 GLY A C 1
ATOM 598 O O . GLY A 1 75 ? -36.053 8.327 21.772 1.00 77.19 75 GLY A O 1
ATOM 599 N N . LEU A 1 76 ? -36.975 9.401 20.027 1.00 75.25 76 LEU A N 1
ATOM 600 C CA . LEU A 1 76 ? -36.441 8.532 18.976 1.00 75.25 76 LEU A CA 1
ATOM 601 C C . LEU A 1 76 ? -35.387 9.284 18.159 1.00 75.25 76 LEU A C 1
ATOM 603 O O . LEU A 1 76 ? -35.661 10.360 17.621 1.00 75.25 76 LEU A O 1
ATOM 607 N N . GLN A 1 77 ? -34.199 8.696 18.035 1.00 72.31 77 GLN A N 1
ATOM 608 C CA . GLN A 1 77 ? -33.114 9.208 17.206 1.00 72.31 77 GLN A CA 1
ATOM 609 C C . GLN A 1 77 ? -32.746 8.183 16.135 1.00 72.31 77 GLN A C 1
ATOM 611 O O . GLN A 1 77 ? -32.540 7.010 16.434 1.00 72.31 77 GLN A O 1
ATOM 616 N N . HIS A 1 78 ? -32.679 8.630 14.884 1.00 72.31 78 HIS A N 1
ATOM 617 C CA . HIS A 1 78 ? -32.376 7.780 13.734 1.00 72.31 78 HIS A CA 1
ATOM 618 C C . HIS A 1 78 ? -30.893 7.898 13.377 1.00 72.31 78 HIS A C 1
ATOM 620 O O . HIS A 1 78 ? -30.316 8.963 13.574 1.00 72.31 78 HIS A O 1
ATOM 626 N N . ASN A 1 79 ? -30.294 6.842 12.815 1.00 61.97 79 ASN A N 1
ATOM 627 C CA . ASN A 1 79 ? -28.910 6.896 12.317 1.00 61.97 79 ASN A CA 1
ATOM 628 C C . ASN A 1 79 ? -28.773 7.637 10.975 1.00 61.97 79 ASN A C 1
ATOM 630 O O . ASN A 1 79 ? -27.689 8.031 10.573 1.00 61.97 79 ASN A O 1
ATOM 634 N N . MET A 1 80 ? -29.889 7.825 10.274 1.00 56.91 80 MET A N 1
ATOM 635 C CA . MET A 1 80 ? -29.952 8.516 8.992 1.00 56.91 80 MET A CA 1
ATOM 636 C C . MET A 1 80 ? -31.036 9.593 9.055 1.00 56.91 80 MET A C 1
ATOM 638 O O . MET A 1 80 ? -31.874 9.597 9.966 1.00 56.91 80 MET A O 1
ATOM 642 N N . THR A 1 81 ? -30.993 10.548 8.130 1.00 55.50 81 THR A N 1
ATOM 643 C CA . THR A 1 81 ? -31.877 11.725 8.103 1.00 55.50 81 THR A CA 1
ATOM 644 C C . THR A 1 81 ? -33.356 11.316 8.227 1.00 55.50 81 THR A C 1
ATOM 646 O O . THR A 1 81 ? -33.740 10.266 7.703 1.00 55.50 81 THR A O 1
ATOM 649 N N . PRO A 1 82 ? -34.211 12.091 8.928 1.00 53.44 82 PRO A N 1
ATOM 650 C CA . PRO A 1 82 ? -35.559 11.651 9.263 1.00 53.44 82 PRO A CA 1
ATOM 651 C C . PRO A 1 82 ? -36.367 11.437 7.986 1.00 53.44 82 PRO A C 1
ATOM 653 O O . PRO A 1 82 ? -36.337 12.263 7.072 1.00 53.44 82 PRO A O 1
ATOM 656 N N . HIS A 1 83 ? -37.110 10.336 7.937 1.00 61.62 83 HIS A N 1
ATOM 657 C CA . HIS A 1 83 ? -37.938 9.981 6.793 1.00 61.62 83 HIS A CA 1
ATOM 658 C C . HIS A 1 83 ? -38.912 11.121 6.443 1.00 61.62 83 HIS A C 1
ATOM 660 O O . HIS A 1 83 ? -39.783 11.486 7.233 1.00 61.62 83 HIS A O 1
ATOM 666 N N . SER A 1 84 ? -38.777 11.681 5.238 1.00 58.22 84 SER A N 1
ATOM 667 C CA . SER A 1 84 ? -39.606 12.796 4.748 1.00 58.22 84 SER A CA 1
ATOM 668 C C . SER A 1 84 ? -40.981 12.351 4.231 1.00 58.22 84 SER A C 1
ATOM 670 O O . SER A 1 84 ? -41.779 13.174 3.797 1.00 58.22 84 SER A O 1
ATOM 672 N N . ALA A 1 85 ? -41.267 11.045 4.243 1.00 73.31 85 ALA A N 1
ATOM 673 C CA . ALA A 1 85 ? -42.517 10.498 3.736 1.00 73.31 85 ALA A CA 1
ATOM 674 C C . ALA A 1 85 ? -43.707 10.897 4.627 1.00 73.31 85 ALA A C 1
ATOM 676 O O . ALA A 1 85 ? -43.700 10.658 5.835 1.00 73.31 85 ALA A O 1
ATOM 677 N N . ASN A 1 86 ? -44.769 11.428 4.012 1.00 75.94 86 ASN A N 1
ATOM 678 C CA . ASN A 1 86 ? -45.979 11.891 4.706 1.00 75.94 86 ASN A CA 1
ATOM 679 C C . ASN A 1 86 ? -46.618 10.821 5.601 1.00 75.94 86 ASN A C 1
ATOM 681 O O . ASN A 1 86 ? -47.112 11.132 6.681 1.00 75.94 86 ASN A O 1
ATOM 685 N N . LEU A 1 87 ? -46.596 9.560 5.164 1.00 77.56 87 LEU A N 1
ATOM 686 C CA . LEU A 1 87 ? -47.139 8.434 5.923 1.00 77.56 87 LEU A CA 1
ATOM 687 C C . LEU A 1 87 ? -46.376 8.231 7.242 1.00 77.56 87 LEU A C 1
ATOM 689 O O . LEU A 1 87 ? -46.990 8.086 8.296 1.00 77.56 87 LEU A O 1
ATOM 693 N N . THR A 1 88 ? -45.046 8.320 7.198 1.00 76.06 88 THR A N 1
ATOM 694 C CA . THR A 1 88 ? -44.179 8.211 8.375 1.00 76.06 88 THR A CA 1
ATOM 695 C C . THR A 1 88 ? -44.337 9.411 9.310 1.00 76.06 88 THR A C 1
ATOM 697 O O . THR A 1 88 ? -44.425 9.232 10.520 1.00 76.06 88 THR A O 1
ATOM 700 N N . GLN A 1 89 ? -44.453 10.626 8.764 1.00 77.94 89 GLN A N 1
ATOM 701 C CA . GLN A 1 89 ? -44.687 11.843 9.553 1.00 77.94 89 GLN A CA 1
ATOM 702 C C . GLN A 1 89 ? -46.039 11.812 10.284 1.00 77.94 89 GLN A C 1
ATOM 704 O O . GLN A 1 89 ? -46.097 12.102 11.478 1.00 77.94 89 GLN A O 1
ATOM 709 N N . ARG A 1 90 ? -47.115 11.387 9.605 1.00 78.62 90 ARG A N 1
ATOM 710 C CA . ARG A 1 90 ? -48.447 11.219 10.217 1.00 78.62 90 ARG A CA 1
ATOM 711 C C . ARG A 1 90 ? -48.436 10.172 11.328 1.00 78.62 90 ARG A C 1
ATOM 713 O O . ARG A 1 90 ? -48.952 10.427 12.410 1.00 78.62 90 ARG A O 1
ATOM 720 N N . TRP A 1 91 ? -47.808 9.020 11.088 1.00 81.31 91 TRP A N 1
ATOM 721 C CA . TRP A 1 91 ? -47.681 7.979 12.110 1.00 81.31 91 TRP A CA 1
ATOM 722 C C . TRP A 1 91 ? -46.918 8.498 13.342 1.00 81.31 91 TRP A C 1
ATOM 724 O O . TRP A 1 91 ? -47.355 8.297 14.475 1.00 81.31 91 TRP A O 1
ATOM 734 N N . LEU A 1 92 ? -45.824 9.243 13.138 1.00 77.50 92 LEU A N 1
ATOM 735 C CA . LEU A 1 92 ? -45.023 9.802 14.233 1.00 77.50 92 LEU A CA 1
ATOM 736 C C . LEU A 1 92 ? -45.817 10.813 15.069 1.00 77.50 92 LEU A C 1
ATOM 738 O O . LEU A 1 92 ? -45.762 10.742 16.295 1.00 77.50 92 LEU A O 1
ATOM 742 N N . GLN A 1 93 ? -46.638 11.655 14.437 1.00 78.31 93 GLN A N 1
ATOM 743 C CA . GLN A 1 93 ? -47.542 12.575 15.140 1.00 78.31 93 GLN A CA 1
ATOM 744 C C . GLN A 1 93 ? -48.579 11.842 16.009 1.00 78.31 93 GLN A C 1
ATOM 746 O O . GLN A 1 93 ? -48.865 12.283 17.119 1.00 78.31 93 GLN A O 1
ATOM 751 N N . CYS A 1 94 ? -49.109 10.705 15.545 1.00 78.44 94 CYS A N 1
ATOM 752 C CA . CYS A 1 94 ? -50.124 9.932 16.272 1.00 78.44 94 CYS A CA 1
ATOM 753 C C . CYS A 1 94 ? -49.551 8.953 17.316 1.00 78.44 94 CYS A C 1
ATOM 755 O O . CYS A 1 94 ? -50.286 8.465 18.175 1.00 78.44 94 CYS A O 1
ATOM 757 N N . SER A 1 95 ? -48.257 8.627 17.253 1.00 72.69 95 SER A N 1
ATOM 758 C CA . SER A 1 95 ? -47.649 7.568 18.080 1.00 72.69 95 SER A CA 1
ATOM 759 C C . SER A 1 95 ? -47.240 8.008 19.491 1.00 72.69 95 SER A C 1
ATOM 761 O O . SER A 1 95 ? -47.077 7.156 20.368 1.00 72.69 95 SER A O 1
ATOM 763 N N . GLY A 1 96 ? -47.079 9.317 19.722 1.00 72.44 96 GLY A N 1
ATOM 764 C CA . GLY A 1 96 ? -46.581 9.875 20.986 1.00 72.44 96 GLY A CA 1
ATOM 765 C C . GLY A 1 96 ? -45.057 9.781 21.172 1.00 72.44 96 GLY A C 1
ATOM 766 O O . GLY A 1 96 ? -44.555 10.124 22.243 1.00 72.44 96 GLY A O 1
ATOM 767 N N . LEU A 1 97 ? -44.312 9.333 20.152 1.00 76.00 97 LEU A N 1
ATOM 768 C CA . LEU A 1 97 ? -42.845 9.318 20.140 1.00 76.00 97 LEU A CA 1
ATOM 769 C C . LEU A 1 97 ? -42.303 10.670 19.651 1.00 76.00 97 LEU A C 1
ATOM 771 O O . LEU A 1 97 ? -42.677 11.151 18.582 1.00 76.00 97 LEU A O 1
ATOM 775 N N . LYS A 1 98 ? -41.387 11.284 20.407 1.00 77.31 98 LYS A N 1
ATOM 776 C CA . LYS A 1 98 ? -40.762 12.558 20.028 1.00 77.31 98 LYS A CA 1
ATOM 777 C C . LYS A 1 98 ? -39.520 12.291 19.181 1.00 77.31 98 LYS A C 1
ATOM 779 O O . LYS A 1 98 ? -38.570 11.686 19.664 1.00 77.31 98 LYS A O 1
ATOM 784 N N . ILE A 1 99 ? -39.483 12.771 17.941 1.00 73.94 99 ILE A N 1
ATOM 785 C CA . ILE A 1 99 ? -38.261 12.695 17.128 1.00 73.94 99 ILE A CA 1
ATOM 786 C C . ILE A 1 99 ? -37.247 13.694 17.684 1.00 73.94 99 ILE A C 1
ATOM 788 O O . ILE A 1 99 ? -37.551 14.880 17.833 1.00 73.94 99 ILE A O 1
ATOM 792 N N . LEU A 1 100 ? -36.042 13.220 17.980 1.00 71.12 100 LEU A N 1
ATOM 793 C CA . LEU A 1 100 ? -34.926 14.097 18.303 1.00 71.12 100 LEU A CA 1
ATOM 794 C C . LEU A 1 100 ? -34.318 14.619 16.994 1.00 71.12 100 LEU A C 1
ATOM 796 O O . LEU A 1 100 ? -34.011 13.812 16.110 1.00 71.12 100 LEU A O 1
ATOM 800 N N . PRO A 1 101 ? -34.175 15.948 16.828 1.00 63.31 101 PRO A N 1
ATOM 801 C CA . PRO A 1 101 ? -33.585 16.504 15.623 1.00 63.31 101 PRO A CA 1
ATOM 802 C C . PRO A 1 101 ? -32.128 16.057 15.503 1.00 63.31 101 PRO A C 1
ATOM 804 O O . PRO A 1 101 ? -31.404 15.960 16.496 1.00 63.31 101 PRO A O 1
ATOM 807 N N . HIS A 1 102 ? -31.695 15.804 14.270 1.00 59.62 102 HIS A N 1
ATOM 808 C CA . HIS A 1 102 ? -30.275 15.630 13.990 1.00 59.62 102 HIS A CA 1
ATOM 809 C C . HIS A 1 102 ? -29.517 16.928 14.295 1.00 59.62 102 HIS A C 1
ATOM 811 O O . HIS A 1 102 ? -30.081 18.014 14.112 1.00 59.62 102 HIS A O 1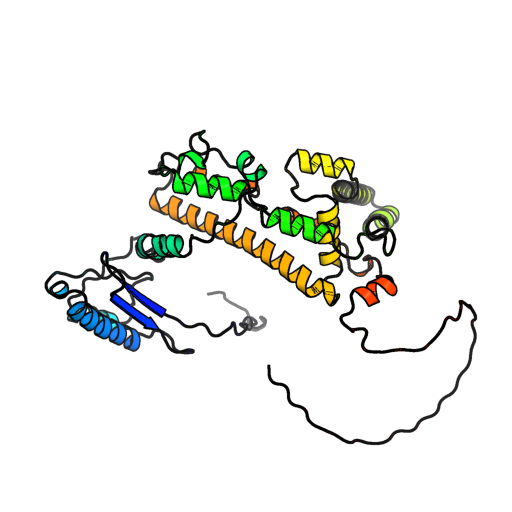
ATOM 817 N N . PRO A 1 103 ? -28.245 16.852 14.724 1.00 56.53 103 PRO A N 1
ATOM 818 C CA . PRO A 1 103 ? -27.398 18.033 14.823 1.00 56.53 103 PRO A CA 1
ATOM 819 C C . PRO A 1 103 ? -27.388 18.775 13.481 1.00 56.53 103 PRO A C 1
ATOM 821 O O . PRO A 1 103 ? -27.198 18.150 12.436 1.00 56.53 103 PRO A O 1
ATOM 824 N N . ALA A 1 104 ? -27.559 20.102 13.508 1.00 50.09 104 ALA A N 1
ATOM 825 C CA . ALA A 1 104 ? -27.799 20.945 12.327 1.00 50.09 104 ALA A CA 1
ATOM 826 C C . ALA A 1 104 ? -26.754 20.813 11.196 1.00 50.09 104 ALA A C 1
ATOM 828 O O . ALA A 1 104 ? -27.018 21.214 10.064 1.00 50.09 104 ALA A O 1
ATOM 829 N N . HIS A 1 105 ? -25.581 20.236 11.476 1.00 46.75 105 HIS A N 1
ATOM 830 C CA . HIS A 1 105 ? -24.482 20.111 10.523 1.00 46.75 105 HIS A CA 1
ATOM 831 C C . HIS A 1 105 ? -23.983 18.675 10.295 1.00 46.75 105 HIS A C 1
ATOM 833 O O . HIS A 1 105 ? -22.984 18.522 9.602 1.00 46.75 105 HIS A O 1
ATOM 839 N N . SER A 1 106 ? -24.641 17.619 10.798 1.00 51.88 106 SER A N 1
ATOM 840 C CA . SER A 1 106 ? -24.144 16.229 10.656 1.00 51.88 106 SER A CA 1
ATOM 841 C C . SER A 1 106 ? -25.269 15.182 10.553 1.00 51.88 106 SER A C 1
ATOM 843 O O . SER A 1 106 ? -25.515 14.466 11.520 1.00 51.88 106 SER A O 1
ATOM 845 N N . PRO A 1 107 ? -25.945 15.052 9.396 1.00 48.47 107 PRO A N 1
ATOM 846 C CA . PRO A 1 107 ? -27.059 14.111 9.213 1.00 48.47 107 PRO A CA 1
ATOM 847 C C . PRO A 1 107 ? -26.657 12.622 9.159 1.00 48.47 107 PRO A C 1
ATOM 849 O O . PRO A 1 107 ? -27.548 11.776 9.197 1.00 48.47 107 PRO A O 1
ATOM 852 N N . ASP A 1 108 ? -25.353 12.317 9.091 1.00 50.50 108 ASP A N 1
ATOM 853 C CA . ASP A 1 108 ? -24.798 10.955 8.968 1.00 50.50 108 ASP A CA 1
ATOM 854 C C . ASP A 1 108 ? -24.042 10.483 10.226 1.00 50.50 108 ASP A C 1
ATOM 856 O O . ASP A 1 108 ? -23.360 9.463 10.190 1.00 50.50 108 ASP A O 1
ATOM 860 N N . HIS A 1 109 ? -24.105 11.248 11.322 1.00 52.41 109 HIS A N 1
ATOM 861 C CA . HIS A 1 109 ? -23.427 10.916 12.577 1.00 52.41 109 HIS A CA 1
ATOM 862 C C . HIS A 1 109 ? -24.406 10.993 13.741 1.00 52.41 109 HIS A C 1
ATOM 864 O O . HIS A 1 109 ? -24.527 12.029 14.404 1.00 52.41 109 HIS A O 1
ATOM 870 N N . ALA A 1 110 ? -25.123 9.899 13.986 1.00 55.78 110 ALA A N 1
ATOM 871 C CA . ALA A 1 110 ? -25.975 9.796 15.159 1.00 55.78 110 ALA A CA 1
ATOM 872 C C . ALA A 1 110 ? -25.166 9.309 16.380 1.00 55.78 110 ALA A C 1
ATOM 874 O O . ALA A 1 110 ? -24.208 8.553 16.237 1.00 55.78 110 ALA A O 1
ATOM 875 N N . PRO A 1 111 ? -25.566 9.656 17.617 1.00 53.84 111 PRO A N 1
ATOM 876 C CA . PRO A 1 111 ? -25.014 9.119 18.866 1.00 53.84 111 PRO A CA 1
ATOM 877 C C . PRO A 1 111 ? -24.938 7.584 18.927 1.00 53.84 111 PRO A C 1
ATOM 879 O O . PRO A 1 111 ? -24.136 7.035 19.683 1.00 53.84 111 PRO A O 1
ATOM 882 N N . SER A 1 112 ? -25.725 6.875 18.108 1.00 54.66 112 SER A N 1
ATOM 883 C CA . SER A 1 112 ? -25.623 5.423 17.916 1.00 54.66 112 SER A CA 1
ATOM 884 C C . SER A 1 112 ? -24.267 4.959 17.383 1.00 54.66 112 SER A C 1
ATOM 886 O O . SER A 1 112 ? -23.831 3.864 17.746 1.00 54.66 112 SER A O 1
ATOM 888 N N . ASP A 1 113 ? -23.568 5.788 16.605 1.00 54.59 113 ASP A N 1
ATOM 889 C CA . ASP A 1 113 ? -22.212 5.495 16.127 1.00 54.59 113 ASP A CA 1
ATOM 890 C C . ASP A 1 113 ? -21.194 5.418 17.277 1.00 54.59 113 ASP A C 1
ATOM 892 O O . ASP A 1 113 ? -20.163 4.758 17.159 1.00 54.59 113 ASP A O 1
ATOM 896 N N . PHE A 1 114 ? -21.497 6.054 18.412 1.00 52.62 114 PHE A N 1
ATOM 897 C CA . PHE A 1 114 ? -20.630 6.093 19.588 1.00 52.62 114 PHE A CA 1
ATOM 898 C C . PHE A 1 114 ? -21.042 5.063 20.648 1.00 52.62 114 PHE A C 1
ATOM 900 O O . PHE A 1 114 ? -20.180 4.408 21.230 1.00 52.62 114 PHE A O 1
ATOM 907 N N . HIS A 1 115 ? -22.346 4.886 20.892 1.00 51.50 115 HIS A N 1
ATOM 908 C CA . HIS A 1 115 ? -22.846 4.051 21.994 1.00 51.50 115 HIS A CA 1
ATOM 909 C C . HIS A 1 115 ? -23.233 2.619 21.625 1.00 51.50 115 HIS A C 1
ATOM 911 O O . HIS A 1 115 ? -23.238 1.772 22.511 1.00 51.50 115 HIS A O 1
ATOM 917 N N . LEU A 1 116 ? -23.557 2.331 20.361 1.00 51.41 116 LEU A N 1
ATOM 918 C CA . LEU A 1 116 ? -23.822 0.961 19.915 1.00 51.41 116 LEU A CA 1
ATOM 919 C C . LEU A 1 116 ? -22.628 0.424 19.148 1.00 51.41 116 LEU A C 1
ATOM 921 O O . LEU A 1 116 ? -22.090 -0.611 19.516 1.00 51.41 116 LEU A O 1
ATOM 925 N N . LEU A 1 117 ? -22.164 1.154 18.129 1.00 53.03 117 LEU A N 1
ATOM 926 C CA . LEU A 1 117 ? -21.006 0.728 17.345 1.00 53.03 117 LEU A CA 1
ATOM 927 C C . LEU A 1 117 ? -19.700 0.795 18.139 1.00 53.03 117 LEU A C 1
ATOM 929 O O . LEU A 1 117 ? -18.781 0.073 17.787 1.00 53.03 117 LEU A O 1
ATOM 933 N N . GLY A 1 118 ? -19.614 1.602 19.203 1.00 55.47 118 GLY A N 1
ATOM 934 C CA . GLY A 1 118 ? -18.472 1.628 20.122 1.00 55.47 118 GLY A CA 1
ATOM 935 C C . GLY A 1 118 ? -18.336 0.320 20.910 1.00 55.47 118 GLY A C 1
ATOM 936 O O . GLY A 1 118 ? -17.377 -0.401 20.673 1.00 55.47 118 GLY A O 1
ATOM 937 N N . PRO A 1 119 ? -19.307 -0.052 21.765 1.00 48.06 119 PRO A N 1
ATOM 938 C CA . PRO A 1 119 ? -19.321 -1.336 22.468 1.00 48.06 119 PRO A CA 1
ATOM 939 C C . PRO A 1 119 ? -19.408 -2.546 21.539 1.00 48.06 119 PRO A C 1
ATOM 941 O O . PRO A 1 119 ? -18.808 -3.567 21.838 1.00 48.06 119 PRO A O 1
ATOM 944 N N . LEU A 1 120 ? -20.088 -2.444 20.389 1.00 38.81 120 LEU A N 1
ATOM 945 C CA . LEU A 1 120 ? -20.060 -3.485 19.357 1.00 38.81 120 LEU A CA 1
ATOM 946 C C . LEU A 1 120 ? -18.663 -3.592 18.732 1.00 38.81 120 LEU A C 1
ATOM 948 O O . LEU A 1 120 ? -18.216 -4.699 18.490 1.00 38.81 120 LEU A O 1
ATOM 952 N N . LYS A 1 121 ? -17.930 -2.483 18.542 1.00 42.53 121 LYS A N 1
ATOM 953 C CA . LYS A 1 121 ? -16.492 -2.492 18.218 1.00 42.53 121 LYS A CA 1
ATOM 954 C C . LYS A 1 121 ? -15.622 -2.966 19.369 1.00 42.53 121 LYS A C 1
ATOM 956 O O . LYS A 1 121 ? -14.523 -3.390 19.079 1.00 42.53 121 LYS A O 1
ATOM 961 N N . SER A 1 122 ? -16.042 -2.849 20.625 1.00 43.75 122 SER A N 1
ATOM 962 C CA . SER A 1 122 ? -15.324 -3.404 21.778 1.00 43.75 122 SER A CA 1
ATOM 963 C C . SER A 1 122 ? -15.526 -4.917 21.855 1.00 43.75 122 SER A C 1
ATOM 965 O O . SER A 1 122 ? -14.573 -5.638 22.080 1.00 43.75 122 SER A O 1
ATOM 967 N N . HIS A 1 123 ? -16.738 -5.398 21.570 1.00 37.97 123 HIS A N 1
ATOM 968 C CA . HIS A 1 123 ? -17.102 -6.818 21.532 1.00 37.97 123 HIS A CA 1
ATOM 969 C C . HIS A 1 123 ? -16.623 -7.523 20.249 1.00 37.97 123 HIS A C 1
ATOM 971 O O . HIS A 1 123 ? -16.334 -8.709 20.253 1.00 37.97 123 HIS A O 1
ATOM 977 N N . LEU A 1 124 ? -16.507 -6.783 19.141 1.00 36.03 124 LEU A N 1
ATOM 978 C CA . LEU A 1 124 ? -15.784 -7.183 17.925 1.00 36.03 124 LEU A CA 1
ATOM 979 C C . LEU A 1 124 ? -14.297 -6.770 17.981 1.00 36.03 124 LEU A C 1
ATOM 981 O O . LEU A 1 124 ? -13.554 -7.013 17.034 1.00 36.03 124 LEU A O 1
ATOM 985 N N . GLY A 1 125 ? -13.889 -6.099 19.061 1.00 34.78 125 GLY A N 1
ATOM 986 C CA . GLY A 1 125 ? -12.567 -5.500 19.278 1.00 34.78 125 GLY A CA 1
ATOM 987 C C . GLY A 1 125 ? -11.582 -6.430 19.959 1.00 34.78 125 GLY A C 1
ATOM 988 O O . GLY A 1 125 ? -10.404 -6.098 20.032 1.00 34.78 125 GLY A O 1
ATOM 989 N N . ASP A 1 126 ? -12.044 -7.616 20.353 1.00 33.56 126 ASP A N 1
ATOM 990 C CA . ASP A 1 126 ? -11.197 -8.741 20.754 1.00 33.56 126 ASP A CA 1
ATOM 991 C C . ASP A 1 126 ? -10.355 -9.283 19.577 1.00 33.56 126 ASP A C 1
ATOM 993 O O . ASP A 1 126 ? -9.524 -10.170 19.748 1.00 33.56 126 ASP A O 1
ATOM 997 N N . MET A 1 127 ? -10.509 -8.717 18.373 1.00 31.84 127 MET A N 1
ATOM 998 C CA . MET A 1 127 ? -9.518 -8.814 17.305 1.00 31.84 127 MET A CA 1
ATOM 999 C C . MET A 1 127 ? -8.600 -7.590 17.340 1.00 31.84 127 MET A C 1
ATOM 1001 O O . MET A 1 127 ? -8.842 -6.568 16.693 1.00 31.84 127 MET A O 1
ATOM 1005 N N . ALA A 1 128 ? -7.531 -7.710 18.126 1.00 30.06 128 ALA A N 1
ATOM 1006 C CA . ALA A 1 128 ? -6.408 -6.788 18.113 1.00 30.06 128 ALA A CA 1
ATOM 1007 C C . ALA A 1 128 ? -5.794 -6.733 16.703 1.00 30.06 128 ALA A C 1
ATOM 1009 O O . ALA A 1 128 ? -5.416 -7.754 16.132 1.00 30.06 128 ALA A O 1
ATOM 1010 N N . PHE A 1 129 ? -5.672 -5.532 16.137 1.00 32.16 129 PHE A N 1
ATOM 1011 C CA . PHE A 1 129 ? -4.943 -5.325 14.887 1.00 32.16 129 PHE A CA 1
ATOM 1012 C C . PHE A 1 129 ? -3.538 -4.797 15.193 1.00 32.16 129 PHE A C 1
ATOM 1014 O O . PHE A 1 129 ? -3.353 -3.613 15.474 1.00 32.16 129 PHE A O 1
ATOM 1021 N N . ASN A 1 130 ? -2.602 -5.753 15.155 1.00 35.88 130 ASN A N 1
ATOM 1022 C CA . ASN A 1 130 ? -1.156 -5.724 14.905 1.00 35.88 130 ASN A CA 1
ATOM 1023 C C . ASN A 1 130 ? -0.399 -4.416 15.165 1.00 35.88 130 ASN A C 1
ATOM 1025 O O . ASN A 1 130 ? -0.616 -3.408 14.490 1.00 35.88 130 ASN A O 1
ATOM 1029 N N . THR A 1 131 ? 0.610 -4.464 16.041 1.00 39.56 131 THR A N 1
ATOM 1030 C CA . THR A 1 131 ? 1.694 -3.474 16.012 1.00 39.56 131 THR A CA 1
ATOM 1031 C C . THR A 1 131 ? 3.058 -4.133 16.204 1.00 39.56 131 THR A C 1
ATOM 1033 O O . THR A 1 131 ? 3.316 -4.757 17.221 1.00 39.56 131 THR A O 1
ATOM 1036 N N . GLU A 1 132 ? 3.929 -3.908 15.225 1.00 40.69 132 GLU A N 1
ATOM 1037 C CA . GLU A 1 132 ? 5.354 -4.233 15.208 1.00 40.69 132 GLU A CA 1
ATOM 1038 C C . GLU A 1 132 ? 6.193 -3.070 15.777 1.00 40.69 132 GLU A C 1
ATOM 1040 O O . GLU A 1 132 ? 5.797 -1.901 15.681 1.00 40.69 132 GLU A O 1
ATOM 1045 N N . GLY A 1 133 ? 7.350 -3.381 16.370 1.00 37.19 133 GLY A N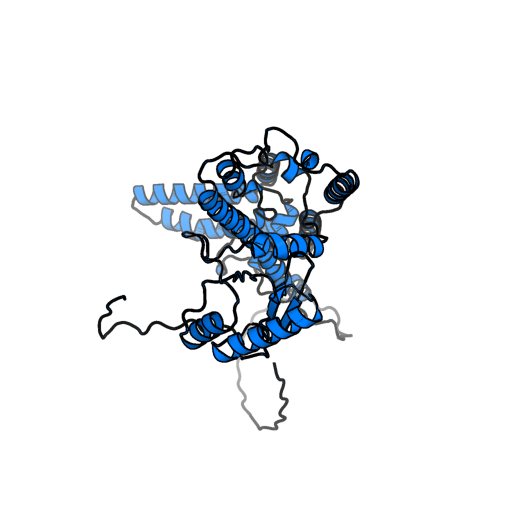 1
ATOM 1046 C CA . GLY A 1 133 ? 8.219 -2.458 17.119 1.00 37.19 133 GLY A CA 1
ATOM 1047 C C . GLY A 1 133 ? 8.628 -1.161 16.399 1.00 37.19 133 GLY A C 1
ATOM 1048 O O . GLY A 1 133 ? 8.809 -0.138 17.060 1.00 37.19 133 GLY A O 1
ATOM 1049 N N . ASP A 1 134 ? 8.648 -1.129 15.064 1.00 35.81 134 ASP A N 1
ATOM 1050 C CA . ASP A 1 134 ? 8.976 0.080 14.287 1.00 35.81 134 ASP A CA 1
ATOM 1051 C C . ASP A 1 134 ? 7.803 1.057 14.120 1.00 35.81 134 ASP A C 1
ATOM 1053 O O . ASP A 1 134 ? 7.983 2.249 13.861 1.00 35.81 134 ASP A O 1
ATOM 1057 N N . LEU A 1 135 ? 6.563 0.601 14.315 1.00 45.09 135 LEU A N 1
ATOM 1058 C CA . LEU A 1 135 ? 5.410 1.502 14.386 1.00 45.09 135 LEU A CA 1
ATOM 1059 C C . LEU A 1 135 ? 5.348 2.212 15.740 1.00 45.09 135 LEU A C 1
ATOM 1061 O O . LEU A 1 135 ? 4.752 3.283 15.840 1.00 45.09 135 LEU A O 1
ATOM 1065 N N . VAL A 1 136 ? 5.961 1.651 16.786 1.00 46.72 136 VAL A N 1
ATOM 1066 C CA . VAL A 1 136 ? 6.049 2.301 18.100 1.00 46.72 136 VAL A CA 1
ATOM 1067 C C . VAL A 1 136 ? 6.961 3.528 18.040 1.00 46.72 136 VAL A C 1
ATOM 1069 O O . VAL A 1 136 ? 6.586 4.579 18.562 1.00 46.72 136 VAL A O 1
ATOM 1072 N N . SER A 1 137 ? 8.098 3.433 17.344 1.00 47.47 137 SER A N 1
ATOM 1073 C CA . SER A 1 137 ? 9.010 4.561 17.110 1.00 47.47 137 SER A CA 1
ATOM 1074 C C . SER A 1 137 ? 8.458 5.563 16.082 1.00 47.47 137 SER A C 1
ATOM 1076 O O . SER A 1 137 ? 8.623 6.772 16.258 1.00 47.47 137 SER A O 1
ATOM 1078 N N . ALA A 1 138 ? 7.734 5.095 15.055 1.00 49.34 138 ALA A N 1
ATOM 1079 C CA . ALA A 1 138 ? 7.134 5.946 14.019 1.00 49.34 138 ALA A CA 1
ATOM 1080 C C . ALA A 1 138 ? 5.827 6.654 14.439 1.00 49.34 138 ALA A C 1
ATOM 1082 O O . ALA A 1 138 ? 5.356 7.558 13.734 1.00 49.34 138 ALA A O 1
ATOM 1083 N N . ARG A 1 139 ? 5.215 6.264 15.568 1.00 60.88 139 ARG A N 1
ATOM 1084 C CA . ARG A 1 139 ? 3.986 6.885 16.085 1.00 60.88 139 ARG A CA 1
ATOM 1085 C C . ARG A 1 139 ? 4.230 8.349 16.443 1.00 60.88 139 ARG A C 1
ATOM 1087 O O . ARG A 1 139 ? 5.168 8.703 17.154 1.00 60.88 139 ARG A O 1
ATOM 1094 N N . VAL A 1 140 ? 3.313 9.214 16.014 1.00 61.00 140 VAL A N 1
ATOM 1095 C CA . VAL A 1 140 ? 3.302 10.608 16.462 1.00 61.00 140 VAL A CA 1
ATOM 1096 C C . VAL A 1 140 ? 3.029 10.626 17.964 1.00 61.00 140 VAL A C 1
ATOM 1098 O O . VAL A 1 140 ? 2.013 10.098 18.421 1.00 61.00 140 VAL A O 1
ATOM 1101 N N . LYS A 1 141 ? 3.946 11.222 18.734 1.00 56.91 141 LYS A N 1
ATOM 1102 C CA . LYS A 1 141 ? 3.835 11.281 20.193 1.00 56.91 141 LYS A CA 1
ATOM 1103 C C . LYS A 1 141 ? 2.566 12.032 20.595 1.00 56.91 141 LYS A C 1
ATOM 1105 O O . LYS A 1 141 ? 2.387 13.203 20.261 1.00 56.91 141 LYS A O 1
ATOM 1110 N N . TYR A 1 142 ? 1.713 11.360 21.356 1.00 49.16 142 TYR A N 1
ATOM 1111 C CA . TYR A 1 142 ? 0.542 11.956 21.980 1.00 49.16 142 TYR A CA 1
ATOM 1112 C C . TYR A 1 142 ? 0.966 12.625 23.285 1.00 49.16 142 TYR A C 1
ATOM 1114 O O . TYR A 1 142 ? 1.419 11.940 24.197 1.00 49.16 142 TYR A O 1
ATOM 1122 N N . ASN A 1 143 ? 0.871 13.954 23.375 1.00 53.09 143 ASN A N 1
ATOM 1123 C CA . ASN A 1 143 ? 1.263 14.704 24.576 1.00 53.09 143 ASN A CA 1
ATOM 1124 C C . ASN A 1 143 ? 2.690 14.363 25.080 1.00 53.09 143 ASN A C 1
ATOM 1126 O O . ASN A 1 143 ? 2.939 14.296 26.278 1.00 53.09 143 ASN A O 1
ATOM 1130 N N . GLN A 1 144 ? 3.611 14.058 24.152 1.00 56.47 144 GLN A N 1
ATOM 1131 C CA . GLN A 1 144 ? 4.979 13.576 24.423 1.00 56.47 144 GLN A CA 1
ATOM 1132 C C . GLN A 1 144 ? 5.085 12.252 25.215 1.00 56.47 144 GLN A C 1
ATOM 1134 O O . GLN A 1 144 ? 6.188 11.843 25.571 1.00 56.47 144 GLN A O 1
ATOM 1139 N N . GLN A 1 145 ? 3.976 11.545 25.444 1.00 61.19 145 GLN A N 1
ATOM 1140 C CA . GLN A 1 145 ? 3.926 10.297 26.200 1.00 61.19 145 GLN A CA 1
ATOM 1141 C C . GLN A 1 145 ? 3.754 9.070 25.294 1.00 61.19 145 GLN A C 1
ATOM 1143 O O . GLN A 1 145 ? 3.249 9.150 24.171 1.00 61.19 145 GLN A O 1
ATOM 1148 N N . HIS A 1 146 ? 4.206 7.917 25.794 1.00 63.94 146 HIS A N 1
ATOM 1149 C CA . HIS A 1 146 ? 4.052 6.628 25.125 1.00 63.94 146 HIS A CA 1
ATOM 1150 C C . HIS A 1 146 ? 2.579 6.192 25.127 1.00 63.94 146 HIS A C 1
ATOM 1152 O O . HIS A 1 146 ? 1.896 6.340 26.140 1.00 63.94 146 HIS A O 1
ATOM 1158 N N . TYR A 1 147 ? 2.099 5.613 24.022 1.00 68.38 147 TYR A N 1
ATOM 1159 C CA . TYR A 1 147 ? 0.688 5.233 23.847 1.00 68.38 147 TYR A CA 1
ATOM 1160 C C . TYR A 1 147 ? 0.187 4.231 24.901 1.00 68.38 147 TYR A C 1
ATOM 1162 O O . TYR A 1 147 ? -1.003 4.192 25.185 1.00 68.38 147 TYR A O 1
ATOM 1170 N N . ALA A 1 148 ? 1.089 3.460 25.515 1.00 65.94 148 ALA A N 1
ATOM 1171 C CA . ALA A 1 148 ? 0.742 2.536 26.593 1.00 65.94 148 ALA A CA 1
ATOM 1172 C C . ALA A 1 148 ? 0.146 3.243 27.827 1.00 65.94 148 ALA A C 1
ATOM 1174 O O . ALA A 1 148 ? -0.661 2.648 28.525 1.00 65.94 148 ALA A O 1
ATOM 1175 N N . LYS A 1 149 ? 0.464 4.528 28.061 1.00 69.44 149 LYS A N 1
ATOM 1176 C CA . LYS A 1 149 ? -0.113 5.314 29.170 1.00 69.44 149 LYS A CA 1
ATOM 1177 C C . LYS A 1 149 ? -1.592 5.670 28.978 1.00 69.44 149 LYS A C 1
ATOM 1179 O O . LYS A 1 149 ? -2.190 6.252 29.872 1.00 69.44 149 LYS A O 1
ATOM 1184 N N . VAL A 1 150 ? -2.170 5.355 27.817 1.00 70.75 150 VAL A N 1
ATOM 1185 C CA . VAL A 1 150 ? -3.612 5.498 27.568 1.00 70.75 150 VAL A CA 1
ATOM 1186 C C . VAL A 1 150 ? -4.410 4.427 28.321 1.00 70.75 150 VAL A C 1
ATOM 1188 O O . VAL A 1 150 ? -5.583 4.641 28.612 1.00 70.75 150 VAL A O 1
ATOM 1191 N N . PHE A 1 151 ? -3.792 3.288 28.640 1.00 72.44 151 PHE A N 1
ATOM 1192 C CA . PHE A 1 151 ? -4.451 2.187 29.334 1.00 72.44 151 PHE A CA 1
ATOM 1193 C C . PHE A 1 151 ? -4.219 2.310 30.840 1.00 72.44 151 PHE A C 1
ATOM 1195 O O . PHE A 1 151 ? -3.085 2.266 31.308 1.00 72.44 151 PHE A O 1
ATOM 1202 N N . GLU A 1 152 ? -5.305 2.477 31.593 1.00 73.62 152 GLU A N 1
ATOM 1203 C CA . GLU A 1 152 ? -5.266 2.570 33.058 1.00 73.62 152 GLU A CA 1
ATOM 1204 C C . GLU A 1 152 ? -5.280 1.192 33.730 1.00 73.62 152 GLU A C 1
ATOM 1206 O O . GLU A 1 152 ? -4.842 1.056 34.870 1.00 73.62 152 GLU A O 1
ATOM 1211 N N . ARG A 1 153 ? -5.786 0.162 33.038 1.00 78.94 153 ARG A N 1
ATOM 1212 C CA . ARG A 1 153 ? -5.896 -1.192 33.584 1.00 78.94 153 ARG A CA 1
ATOM 1213 C C . ARG A 1 153 ? -4.699 -2.060 33.195 1.00 78.94 153 ARG A C 1
ATOM 1215 O O . ARG A 1 153 ? -4.264 -2.051 32.042 1.00 78.94 153 ARG A O 1
ATOM 1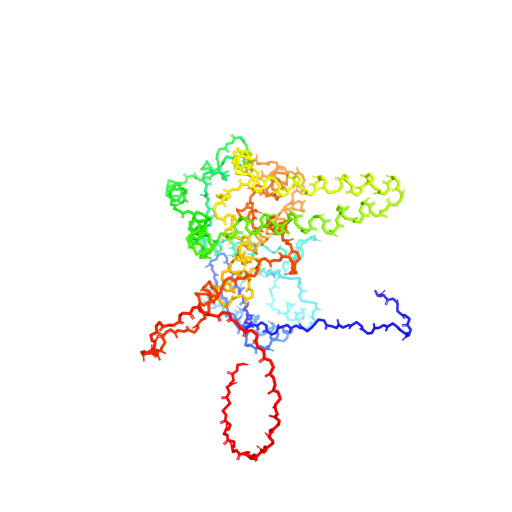222 N N . GLU A 1 154 ? -4.195 -2.838 34.152 1.00 78.69 154 GLU A N 1
ATOM 1223 C CA . GLU A 1 154 ? -3.026 -3.706 33.954 1.00 78.69 154 GLU A CA 1
ATOM 1224 C C . GLU A 1 154 ? -3.284 -4.864 32.983 1.00 78.69 154 GLU A C 1
ATOM 1226 O O . GLU A 1 154 ? -2.387 -5.223 32.224 1.00 78.69 154 GLU A O 1
ATOM 1231 N N . ASP A 1 155 ? -4.506 -5.401 32.941 1.00 79.19 155 ASP A N 1
ATOM 1232 C CA . ASP A 1 155 ? -4.915 -6.449 31.996 1.00 79.19 155 ASP A CA 1
ATOM 1233 C C . ASP A 1 155 ? -4.784 -5.977 30.540 1.00 79.19 155 ASP A C 1
ATOM 1235 O O . ASP A 1 155 ? -4.196 -6.659 29.702 1.00 79.19 155 ASP A O 1
ATOM 1239 N N . GLN A 1 156 ? -5.257 -4.765 30.253 1.00 74.31 156 GLN A N 1
ATOM 1240 C CA . GLN A 1 156 ? -5.148 -4.141 28.934 1.00 74.31 156 GLN A CA 1
ATOM 1241 C C . GLN A 1 156 ? -3.694 -3.830 28.578 1.00 74.31 156 GLN A C 1
ATOM 1243 O O . GLN A 1 156 ? -3.277 -4.011 27.436 1.00 74.31 156 GLN A O 1
ATOM 1248 N N . LEU A 1 157 ? -2.905 -3.380 29.557 1.00 73.94 157 LEU A N 1
ATOM 1249 C CA . LEU A 1 157 ? -1.486 -3.114 29.356 1.00 73.94 157 LEU A CA 1
ATOM 1250 C C . LEU A 1 157 ? -0.722 -4.400 29.010 1.00 73.94 157 LEU A C 1
ATOM 1252 O O . LEU A 1 157 ? 0.148 -4.368 28.140 1.00 73.94 157 LEU A O 1
ATOM 1256 N N . GLN A 1 158 ? -1.054 -5.515 29.666 1.00 76.69 158 GLN A N 1
ATOM 1257 C CA . GLN A 1 158 ? -0.450 -6.813 29.391 1.00 76.69 158 GLN A CA 1
ATOM 1258 C C . GLN A 1 158 ? -0.831 -7.314 27.997 1.00 76.69 158 GLN A C 1
ATOM 1260 O O . GLN A 1 158 ? 0.060 -7.631 27.223 1.00 76.69 158 GLN A O 1
ATOM 1265 N N . GLN A 1 159 ? -2.110 -7.249 27.614 1.00 76.25 159 GLN A N 1
ATOM 1266 C CA . GLN A 1 159 ? -2.543 -7.610 26.257 1.00 76.25 159 GLN A CA 1
ATOM 1267 C C . GLN A 1 159 ? -1.820 -6.802 25.171 1.00 76.25 159 GLN A C 1
ATOM 1269 O O . GLN A 1 159 ? -1.452 -7.336 24.127 1.00 76.25 159 GLN A O 1
ATOM 1274 N N . VAL A 1 160 ? -1.591 -5.508 25.411 1.00 71.88 160 VAL A N 1
ATOM 1275 C CA . VAL A 1 160 ? -0.835 -4.659 24.484 1.00 71.88 160 VAL A CA 1
ATOM 1276 C C . VAL A 1 160 ? 0.624 -5.107 24.395 1.00 71.88 160 VAL A C 1
ATOM 1278 O O . VAL A 1 160 ? 1.148 -5.172 23.286 1.00 71.88 160 VAL A O 1
ATOM 1281 N N . LYS A 1 161 ? 1.272 -5.440 25.518 1.00 76.62 161 LYS A N 1
ATOM 1282 C CA . LYS A 1 161 ? 2.641 -5.984 25.515 1.00 76.62 161 LYS A CA 1
ATOM 1283 C C . LYS A 1 161 ? 2.707 -7.309 24.762 1.00 76.62 161 LYS A C 1
ATOM 1285 O O . LYS A 1 161 ? 3.506 -7.426 23.840 1.00 76.62 161 LYS A O 1
ATOM 1290 N N . ASP A 1 162 ? 1.801 -8.233 25.069 1.00 78.56 162 ASP A N 1
ATOM 1291 C CA . ASP A 1 162 ? 1.716 -9.538 24.413 1.00 78.56 162 ASP A CA 1
ATOM 1292 C C . ASP A 1 162 ? 1.527 -9.370 22.895 1.00 78.56 162 ASP A C 1
ATOM 1294 O O . ASP A 1 162 ? 2.186 -10.037 22.103 1.00 78.56 162 ASP A O 1
ATOM 1298 N N . SER A 1 163 ? 0.693 -8.413 22.467 1.00 75.50 163 SER A N 1
ATOM 1299 C CA . SER A 1 163 ? 0.464 -8.121 21.042 1.00 75.50 163 SER A CA 1
ATOM 1300 C C . SER A 1 163 ? 1.669 -7.519 20.309 1.00 75.50 163 SER A C 1
ATOM 1302 O O . SER A 1 163 ? 1.705 -7.555 19.081 1.00 75.50 163 SER A O 1
ATOM 1304 N N . VAL A 1 164 ? 2.619 -6.930 21.043 1.00 70.88 164 VAL A N 1
ATOM 1305 C CA . VAL A 1 164 ? 3.869 -6.373 20.498 1.00 70.88 164 VAL A CA 1
ATOM 1306 C C . VAL A 1 164 ? 4.966 -7.436 20.456 1.00 70.88 164 VAL A C 1
ATOM 1308 O O . VAL A 1 164 ? 5.827 -7.383 19.582 1.00 70.88 164 VAL A O 1
ATOM 1311 N N . GLU A 1 165 ? 4.945 -8.383 21.395 1.00 77.06 165 GLU A N 1
ATOM 1312 C CA . GLU A 1 165 ? 5.901 -9.492 21.455 1.00 77.06 165 GLU A CA 1
ATOM 1313 C C . GLU A 1 165 ? 5.574 -10.610 20.456 1.00 77.06 165 GLU A C 1
ATOM 1315 O O . GLU A 1 165 ? 6.482 -11.282 19.968 1.00 77.06 165 GLU A O 1
ATOM 1320 N N . GLN A 1 166 ? 4.295 -10.816 20.136 1.00 81.38 166 GLN A N 1
ATOM 1321 C CA . GLN A 1 166 ? 3.865 -11.815 19.157 1.00 81.38 166 GLN A CA 1
ATOM 1322 C C . GLN A 1 166 ? 4.227 -11.430 17.715 1.00 81.38 166 GLN A C 1
ATOM 1324 O O . GLN A 1 166 ? 4.231 -10.255 17.343 1.00 81.38 166 GLN A O 1
ATOM 1329 N N . ASP A 1 167 ? 4.466 -12.452 16.883 1.00 79.88 167 ASP A N 1
ATOM 1330 C CA . ASP A 1 167 ? 4.749 -12.274 15.456 1.00 79.88 167 ASP A CA 1
ATOM 1331 C C . ASP A 1 167 ? 3.590 -11.538 14.764 1.00 79.88 167 ASP A C 1
ATOM 1333 O O . ASP A 1 167 ? 2.438 -11.988 14.760 1.00 79.88 167 ASP A O 1
ATOM 1337 N N . SER A 1 168 ? 3.903 -10.412 14.127 1.00 83.56 168 SER A N 1
ATOM 1338 C CA . SER A 1 168 ? 2.901 -9.602 13.440 1.00 83.56 168 SER A CA 1
ATOM 1339 C C . SER A 1 168 ? 2.505 -10.216 12.092 1.00 83.56 168 SER A C 1
ATOM 1341 O O . SER A 1 168 ? 3.276 -10.935 11.452 1.00 83.56 168 SER A O 1
ATOM 1343 N N . LEU A 1 169 ? 1.317 -9.865 11.579 1.00 85.62 169 LEU A N 1
ATOM 1344 C CA . LEU A 1 169 ? 0.931 -10.244 10.211 1.00 85.62 169 LEU A CA 1
ATOM 1345 C C . LEU A 1 169 ? 1.965 -9.785 9.172 1.00 85.62 169 LEU A C 1
ATOM 1347 O O . LEU A 1 169 ? 2.176 -10.486 8.187 1.00 85.62 169 LEU A O 1
ATOM 1351 N N . PHE A 1 170 ? 2.609 -8.635 9.388 1.00 86.50 170 PHE A N 1
ATOM 1352 C CA . PHE A 1 170 ? 3.660 -8.145 8.501 1.00 86.50 170 PHE A CA 1
ATOM 1353 C C . PHE A 1 170 ? 4.846 -9.113 8.465 1.00 86.50 170 PHE A C 1
ATOM 1355 O O . PHE A 1 170 ? 5.215 -9.563 7.385 1.00 86.50 170 PHE A O 1
ATOM 1362 N N . GLN A 1 171 ? 5.351 -9.526 9.630 1.00 87.12 171 GLN A N 1
ATOM 1363 C CA . GLN A 1 171 ? 6.471 -10.469 9.751 1.00 87.12 171 GLN A CA 1
ATOM 1364 C C . GLN A 1 171 ? 6.134 -11.839 9.161 1.00 87.12 171 GLN A C 1
ATOM 1366 O O . GLN A 1 171 ? 6.952 -12.468 8.490 1.00 87.12 171 GLN A O 1
ATOM 1371 N N . LEU A 1 172 ? 4.904 -12.313 9.369 1.00 90.62 172 LEU A N 1
ATOM 1372 C CA . LEU A 1 172 ? 4.444 -13.576 8.793 1.00 90.62 172 LEU A CA 1
ATOM 1373 C C . LEU A 1 172 ? 4.373 -13.512 7.260 1.00 90.62 172 LEU A C 1
ATOM 1375 O O . LEU A 1 172 ? 4.785 -14.462 6.587 1.00 90.62 172 LEU A O 1
ATOM 1379 N N . VAL A 1 173 ? 3.878 -12.398 6.709 1.00 91.88 173 VAL A N 1
ATOM 1380 C CA . VAL A 1 173 ? 3.827 -12.156 5.259 1.00 91.88 173 VAL A CA 1
ATOM 1381 C C . VAL A 1 173 ? 5.232 -11.995 4.687 1.00 91.88 173 VAL A C 1
ATOM 1383 O O . VAL A 1 173 ? 5.511 -12.563 3.636 1.00 91.88 173 VAL A O 1
ATOM 1386 N N . GLU A 1 174 ? 6.128 -11.298 5.381 1.00 92.38 174 GLU A N 1
ATOM 1387 C CA . GLU A 1 174 ? 7.528 -11.139 4.993 1.00 92.38 174 GLU A CA 1
ATOM 1388 C C . GLU A 1 174 ? 8.221 -12.501 4.873 1.00 92.38 174 GLU A C 1
ATOM 1390 O O . GLU A 1 174 ? 8.653 -12.875 3.781 1.00 92.38 174 GLU A O 1
ATOM 1395 N N . ARG A 1 175 ? 8.207 -13.314 5.939 1.00 94.00 175 ARG A N 1
ATOM 1396 C CA . ARG A 1 175 ? 8.777 -14.674 5.921 1.00 94.00 175 ARG A CA 1
ATOM 1397 C C . ARG A 1 175 ? 8.141 -15.547 4.834 1.00 94.00 175 ARG A C 1
ATOM 1399 O O . ARG A 1 175 ? 8.794 -16.429 4.278 1.00 94.00 175 ARG A O 1
ATOM 1406 N N . TRP A 1 176 ? 6.849 -15.368 4.551 1.00 94.81 176 TRP A N 1
ATOM 1407 C CA . TRP A 1 176 ? 6.167 -16.083 3.469 1.00 94.81 176 TRP A CA 1
ATOM 1408 C C . TRP A 1 176 ? 6.643 -15.633 2.080 1.00 94.81 176 TRP A C 1
ATOM 1410 O O . TRP A 1 176 ? 6.905 -16.493 1.237 1.00 94.81 176 TRP A O 1
ATOM 1420 N N . LEU A 1 177 ? 6.832 -14.329 1.860 1.00 94.50 177 LEU A N 1
ATOM 1421 C CA . LEU A 1 177 ? 7.354 -13.767 0.612 1.00 94.50 177 LEU A CA 1
ATOM 1422 C C . LEU A 1 177 ? 8.803 -14.191 0.342 1.00 94.50 177 LEU A C 1
ATOM 1424 O O . LEU A 1 177 ? 9.150 -14.470 -0.806 1.00 94.50 177 LEU A O 1
ATOM 1428 N N . GLU A 1 178 ? 9.631 -14.324 1.374 1.00 93.12 178 GLU A N 1
ATOM 1429 C CA . GLU A 1 178 ? 11.008 -14.827 1.245 1.00 93.12 178 GLU A CA 1
ATOM 1430 C C . GLU A 1 178 ? 11.071 -16.263 0.706 1.00 93.12 178 GLU A C 1
ATOM 1432 O O . GLU A 1 178 ? 12.033 -16.646 0.043 1.00 93.12 178 GLU A O 1
ATOM 1437 N N . ARG A 1 179 ? 10.017 -17.057 0.932 1.00 92.19 179 ARG A N 1
ATOM 1438 C CA . ARG A 1 179 ? 9.898 -18.440 0.444 1.00 92.19 179 ARG A CA 1
ATOM 1439 C C . ARG A 1 179 ? 9.247 -18.544 -0.938 1.00 92.19 179 ARG A C 1
ATOM 1441 O O . ARG A 1 179 ? 8.894 -19.648 -1.361 1.00 92.19 179 ARG A O 1
ATOM 1448 N N . THR A 1 180 ? 9.057 -17.428 -1.645 1.00 91.00 180 THR A N 1
ATOM 1449 C CA . THR A 1 180 ? 8.394 -17.438 -2.955 1.00 91.00 180 THR A CA 1
ATOM 1450 C C . THR A 1 180 ? 9.197 -18.282 -3.961 1.00 91.00 180 THR A C 1
ATOM 1452 O O . THR A 1 180 ? 10.397 -18.051 -4.153 1.00 91.00 180 THR A O 1
ATOM 1455 N N . PRO A 1 181 ? 8.571 -19.268 -4.635 1.00 86.06 181 PRO A N 1
ATOM 1456 C CA . PRO A 1 181 ? 9.263 -20.109 -5.607 1.00 86.06 181 PRO A CA 1
ATOM 1457 C C . PRO A 1 181 ? 9.749 -19.273 -6.797 1.00 86.06 181 PRO A C 1
ATOM 1459 O O . PRO A 1 181 ? 8.984 -18.503 -7.365 1.00 86.06 181 PRO A O 1
ATOM 1462 N N . GLY A 1 182 ? 11.012 -19.447 -7.193 1.00 78.88 182 GLY A N 1
ATOM 1463 C CA . GLY A 1 182 ? 11.651 -18.659 -8.258 1.00 78.88 182 GLY A CA 1
ATOM 1464 C C . GLY A 1 182 ? 12.628 -17.588 -7.762 1.00 78.88 182 GLY A C 1
ATOM 1465 O O . GLY A 1 182 ? 13.265 -16.939 -8.583 1.00 78.88 182 GLY A O 1
ATOM 1466 N N . LEU A 1 183 ? 12.787 -17.427 -6.443 1.00 81.31 183 LEU A N 1
ATOM 1467 C CA . LEU A 1 183 ? 13.861 -16.612 -5.856 1.00 81.31 183 LEU A CA 1
ATOM 1468 C C . LEU A 1 183 ? 15.185 -17.381 -5.685 1.00 81.31 183 LEU A C 1
ATOM 1470 O O . LEU A 1 183 ? 16.245 -16.770 -5.586 1.00 81.31 183 LEU A O 1
ATOM 1474 N N . ASN A 1 184 ? 15.143 -18.718 -5.663 1.00 74.88 184 ASN A N 1
ATOM 1475 C CA . ASN A 1 184 ? 16.328 -19.556 -5.474 1.00 74.88 184 ASN A CA 1
ATOM 1476 C C . ASN A 1 184 ? 17.184 -19.645 -6.749 1.00 74.88 184 ASN A C 1
ATOM 1478 O O . ASN A 1 184 ? 16.722 -20.122 -7.787 1.00 74.88 184 ASN A O 1
ATOM 1482 N N . PHE A 1 185 ? 18.478 -19.330 -6.615 1.00 63.12 185 PHE A N 1
ATOM 1483 C CA . PHE A 1 185 ? 19.473 -19.360 -7.698 1.00 63.12 185 PHE A CA 1
ATOM 1484 C C . PHE A 1 185 ? 19.562 -20.693 -8.459 1.00 63.12 185 PHE A C 1
ATOM 1486 O O . PHE A 1 185 ? 19.885 -20.698 -9.641 1.00 63.12 185 PHE A O 1
ATOM 1493 N N . LYS A 1 186 ? 19.263 -21.827 -7.807 1.00 63.19 186 LYS A N 1
ATOM 1494 C CA . LYS A 1 186 ? 19.420 -23.166 -8.405 1.00 63.19 186 LYS A CA 1
ATOM 1495 C C . LYS A 1 186 ? 18.420 -23.487 -9.522 1.00 63.19 186 LYS A C 1
ATOM 1497 O O . LYS A 1 186 ? 18.701 -24.372 -10.319 1.00 63.19 186 LYS A O 1
ATOM 1502 N N . SER A 1 187 ? 17.259 -22.832 -9.573 1.00 60.78 187 SER A N 1
ATOM 1503 C CA . SER A 1 187 ? 16.213 -23.149 -10.562 1.00 60.78 187 SER A CA 1
ATOM 1504 C C . SER A 1 187 ? 15.856 -21.978 -11.474 1.00 60.78 187 SER A C 1
ATOM 1506 O O . SER A 1 187 ? 15.553 -22.193 -12.649 1.00 60.78 187 SER A O 1
ATOM 1508 N N . PHE A 1 188 ? 15.880 -20.748 -10.956 1.00 74.38 188 PHE A N 1
ATOM 1509 C CA . PHE A 1 188 ? 15.548 -19.545 -11.714 1.00 74.38 188 PHE A CA 1
ATOM 1510 C C . PHE A 1 188 ? 16.162 -18.321 -11.031 1.00 74.38 188 PHE A C 1
ATOM 1512 O O . PHE A 1 188 ? 15.732 -17.929 -9.950 1.00 74.38 188 PHE A O 1
ATOM 1519 N N . ASN A 1 189 ? 17.166 -17.703 -11.655 1.00 84.50 189 ASN A N 1
ATOM 1520 C CA . ASN A 1 189 ? 17.762 -16.469 -11.144 1.00 84.50 189 ASN A CA 1
ATOM 1521 C C . ASN A 1 189 ? 16.927 -15.257 -11.578 1.00 84.50 189 ASN A C 1
ATOM 1523 O O . ASN A 1 189 ? 17.309 -14.492 -12.466 1.00 84.50 189 ASN A O 1
ATOM 1527 N N . PHE A 1 190 ? 15.741 -15.121 -10.979 1.00 86.88 190 PHE A N 1
ATOM 1528 C CA . PHE A 1 190 ? 14.794 -14.063 -11.325 1.00 86.88 190 PHE A CA 1
ATOM 1529 C C . PHE A 1 190 ? 15.427 -12.670 -11.256 1.00 86.88 190 PHE A C 1
ATOM 1531 O O . PHE A 1 190 ? 15.201 -11.859 -12.149 1.00 86.88 190 PHE A O 1
ATOM 1538 N N . TRP A 1 191 ? 16.220 -12.392 -10.218 1.00 89.50 191 TRP A N 1
ATOM 1539 C CA . TRP A 1 191 ? 16.704 -11.039 -9.948 1.00 89.50 191 TRP A CA 1
ATOM 1540 C C . TRP A 1 191 ? 17.698 -10.536 -10.995 1.00 89.50 191 TRP A C 1
ATOM 1542 O O . TRP A 1 191 ? 17.588 -9.400 -11.451 1.00 89.50 191 TRP A O 1
ATOM 1552 N N . GLU A 1 192 ? 18.623 -11.386 -11.441 1.00 89.12 192 GLU A N 1
ATOM 1553 C CA . GLU A 1 192 ? 19.546 -11.023 -12.521 1.00 89.12 192 GLU A CA 1
ATOM 1554 C C . GLU A 1 192 ? 18.834 -10.880 -13.867 1.00 89.12 192 GLU A C 1
ATOM 1556 O O . GLU A 1 192 ? 19.116 -9.945 -14.618 1.00 89.12 192 GLU A O 1
ATOM 1561 N N . LEU A 1 193 ? 17.887 -11.775 -14.169 1.00 90.31 193 LEU A N 1
ATOM 1562 C CA . LEU A 1 193 ? 17.075 -11.679 -15.384 1.00 90.31 193 LEU A CA 1
ATOM 1563 C C . LEU A 1 193 ? 16.231 -10.403 -15.388 1.00 90.31 193 LEU A C 1
ATOM 1565 O O . LEU A 1 193 ? 16.111 -9.740 -16.419 1.00 90.31 193 LEU A O 1
ATOM 1569 N N . TYR A 1 194 ? 15.678 -10.042 -14.232 1.00 92.31 194 TYR A N 1
ATOM 1570 C CA . TYR A 1 194 ? 14.934 -8.810 -14.034 1.00 92.31 194 TYR A CA 1
ATOM 1571 C C . TYR A 1 194 ? 15.829 -7.581 -14.233 1.00 92.31 194 TYR A C 1
ATOM 1573 O O . TYR A 1 194 ? 15.469 -6.714 -15.021 1.00 92.31 194 TYR A O 1
ATOM 1581 N N . LYS A 1 195 ? 17.030 -7.548 -13.637 1.00 92.81 195 LYS A N 1
ATOM 1582 C CA . LYS A 1 195 ? 18.008 -6.465 -13.839 1.00 92.81 195 LYS A CA 1
ATOM 1583 C C . LYS A 1 195 ? 18.333 -6.252 -15.321 1.00 92.81 195 LYS A C 1
ATOM 1585 O O . LYS A 1 195 ? 18.168 -5.148 -15.826 1.00 92.81 195 LYS A O 1
ATOM 1590 N N . ARG A 1 196 ? 18.679 -7.324 -16.044 1.00 92.88 196 ARG A N 1
ATOM 1591 C CA . ARG A 1 196 ? 18.946 -7.260 -17.496 1.00 92.88 196 ARG A CA 1
ATOM 1592 C C . ARG A 1 196 ? 17.734 -6.778 -18.293 1.00 92.88 196 ARG A C 1
ATOM 1594 O O . ARG A 1 196 ? 17.882 -6.081 -19.290 1.00 92.88 196 ARG A O 1
ATOM 1601 N N . SER A 1 197 ? 16.535 -7.164 -17.866 1.00 93.12 197 SER A N 1
ATOM 1602 C CA . SER A 1 197 ? 15.291 -6.762 -18.521 1.00 93.12 197 SER A CA 1
ATOM 1603 C C . SER A 1 197 ? 14.978 -5.282 -18.322 1.00 93.12 197 SER A C 1
ATOM 1605 O O . SER A 1 197 ? 14.527 -4.640 -19.267 1.00 93.12 197 SER A O 1
ATOM 1607 N N . VAL A 1 198 ? 15.244 -4.746 -17.127 1.00 93.12 198 VAL A N 1
ATOM 1608 C CA . VAL A 1 198 ? 15.140 -3.313 -16.820 1.00 93.12 198 VAL A CA 1
ATOM 1609 C C . VAL A 1 198 ? 16.164 -2.524 -17.632 1.00 93.12 198 VAL A C 1
ATOM 1611 O O . VAL A 1 198 ? 15.782 -1.556 -18.281 1.00 93.12 198 VAL A O 1
ATOM 1614 N N . ASP A 1 199 ? 17.426 -2.966 -17.662 1.00 92.69 199 ASP A N 1
ATOM 1615 C CA . ASP A 1 199 ? 18.482 -2.308 -18.442 1.00 92.69 199 ASP A CA 1
ATOM 1616 C C . ASP A 1 199 ? 18.113 -2.240 -19.933 1.00 92.69 199 ASP A C 1
ATOM 1618 O O . ASP A 1 199 ? 18.159 -1.167 -20.532 1.00 92.69 199 ASP A O 1
ATOM 1622 N N . ARG A 1 200 ? 17.650 -3.359 -20.510 1.00 93.38 200 ARG A N 1
ATOM 1623 C CA . ARG A 1 200 ? 17.166 -3.411 -21.899 1.00 93.38 200 ARG A CA 1
ATOM 1624 C C . ARG A 1 200 ? 15.968 -2.490 -22.129 1.00 93.38 200 ARG A C 1
ATOM 1626 O O . ARG A 1 200 ? 15.931 -1.773 -23.117 1.00 93.38 200 ARG A O 1
ATOM 1633 N N . TRP A 1 201 ? 14.993 -2.489 -21.221 1.00 93.31 201 TRP A N 1
ATOM 1634 C CA . TRP A 1 201 ? 13.806 -1.642 -21.349 1.00 93.31 201 TRP A CA 1
ATOM 1635 C C . TRP A 1 201 ? 14.150 -0.147 -21.322 1.00 93.31 201 TRP A C 1
ATOM 1637 O O . TRP A 1 201 ? 13.661 0.608 -22.160 1.00 93.31 201 TRP A O 1
ATOM 1647 N N . LEU A 1 202 ? 15.009 0.280 -20.393 1.00 90.94 202 LEU A N 1
ATOM 1648 C CA . LEU A 1 202 ? 15.464 1.670 -20.318 1.00 90.94 202 LEU A CA 1
ATOM 1649 C C . LEU A 1 202 ? 16.294 2.060 -21.548 1.00 90.94 202 LEU A C 1
ATOM 1651 O O . LEU A 1 202 ? 16.205 3.198 -22.013 1.00 90.94 202 LEU A O 1
ATOM 1655 N N . GLN A 1 203 ? 17.071 1.118 -22.090 1.00 90.31 203 GLN A N 1
ATOM 1656 C CA . GLN A 1 203 ? 17.835 1.327 -23.312 1.00 90.31 203 GLN A CA 1
ATOM 1657 C C . GLN A 1 203 ? 16.923 1.525 -24.529 1.00 90.31 203 GLN A C 1
ATOM 1659 O O . GLN A 1 203 ? 17.067 2.528 -25.221 1.00 90.31 203 GLN A O 1
ATOM 1664 N N . ASP A 1 204 ? 15.952 0.634 -24.734 1.00 90.12 204 ASP A N 1
ATOM 1665 C CA . ASP A 1 204 ? 15.058 0.651 -25.899 1.00 90.12 204 ASP A CA 1
ATOM 1666 C C . ASP A 1 204 ? 14.073 1.834 -25.890 1.00 90.12 204 ASP A C 1
ATOM 1668 O O . ASP A 1 204 ? 13.640 2.293 -26.945 1.00 90.12 204 ASP A O 1
ATOM 1672 N N . ILE A 1 205 ? 13.676 2.319 -24.706 1.00 87.56 205 ILE A N 1
ATOM 1673 C CA . ILE A 1 205 ? 12.686 3.400 -24.579 1.00 87.56 205 ILE A CA 1
ATOM 1674 C C . ILE A 1 205 ? 13.322 4.787 -24.507 1.00 87.56 205 ILE A C 1
ATOM 1676 O O . ILE A 1 205 ? 12.699 5.746 -24.960 1.00 87.56 205 ILE A O 1
ATOM 1680 N N . ILE A 1 206 ? 14.511 4.922 -23.911 1.00 84.62 206 ILE A N 1
ATOM 1681 C CA . ILE A 1 206 ? 15.090 6.244 -23.638 1.00 84.62 206 ILE A CA 1
ATOM 1682 C C . ILE A 1 206 ? 16.441 6.439 -24.314 1.00 84.62 206 ILE A C 1
ATOM 1684 O O . ILE A 1 206 ? 16.626 7.472 -24.949 1.00 84.62 206 ILE A O 1
ATOM 1688 N N . LEU A 1 207 ? 17.372 5.482 -24.216 1.00 82.56 207 LEU A N 1
ATOM 1689 C CA . LEU A 1 207 ? 18.711 5.672 -24.787 1.00 82.56 207 LEU A CA 1
ATOM 1690 C C . LEU A 1 207 ? 18.703 5.656 -26.314 1.00 82.56 207 LEU A C 1
ATOM 1692 O O . LEU A 1 207 ? 19.207 6.605 -26.906 1.00 82.56 207 LEU A O 1
ATOM 1696 N N . SER A 1 208 ? 18.116 4.638 -26.952 1.00 85.69 208 SER A N 1
ATOM 1697 C CA . SER A 1 208 ? 18.119 4.568 -28.419 1.00 85.69 208 SER A CA 1
ATOM 1698 C C . SER A 1 208 ? 17.398 5.756 -29.063 1.00 85.69 208 SER A C 1
ATOM 1700 O O . SER A 1 208 ? 17.997 6.387 -29.932 1.00 85.69 208 SER A O 1
ATOM 1702 N N . PRO A 1 209 ? 16.215 6.211 -28.594 1.00 87.06 209 PRO A N 1
ATOM 1703 C CA . PRO A 1 209 ? 15.584 7.371 -29.214 1.00 87.06 209 PRO A CA 1
ATOM 1704 C C . PRO A 1 209 ? 16.319 8.683 -28.897 1.00 87.06 209 PRO A C 1
ATOM 1706 O O . PRO A 1 209 ? 16.261 9.615 -29.694 1.00 87.06 209 PRO A O 1
ATOM 1709 N N . ALA A 1 210 ? 17.023 8.781 -27.762 1.00 83.00 210 ALA A N 1
ATOM 1710 C CA . ALA A 1 210 ? 17.851 9.949 -27.444 1.00 83.00 210 ALA A CA 1
ATOM 1711 C C . ALA A 1 210 ? 19.128 10.018 -28.301 1.00 83.00 210 ALA A C 1
ATOM 1713 O O . ALA A 1 210 ? 19.645 11.107 -28.557 1.00 83.00 210 ALA A O 1
ATOM 1714 N N . GLU A 1 211 ? 19.655 8.873 -28.736 1.00 83.38 211 GLU A N 1
ATOM 1715 C CA . GLU A 1 211 ? 20.763 8.805 -29.691 1.00 83.38 211 GLU A CA 1
ATOM 1716 C C . GLU A 1 211 ? 20.311 9.193 -31.101 1.00 83.38 211 GLU A C 1
ATOM 1718 O O . GLU A 1 211 ? 21.019 9.962 -31.751 1.00 83.38 211 GLU A O 1
ATOM 1723 N N . ASP A 1 212 ? 19.116 8.755 -31.505 1.00 85.38 212 ASP A N 1
ATOM 1724 C CA . ASP A 1 212 ? 18.520 9.028 -32.820 1.00 85.38 212 ASP A CA 1
ATOM 1725 C C . ASP A 1 212 ? 17.946 10.453 -32.966 1.00 85.38 212 ASP A C 1
ATOM 1727 O O . ASP A 1 212 ? 17.658 10.901 -34.076 1.00 85.38 212 ASP A O 1
ATOM 1731 N N . THR A 1 213 ? 17.739 11.177 -31.861 1.00 87.50 213 THR A N 1
ATOM 1732 C CA . THR A 1 213 ? 17.166 12.533 -31.882 1.00 87.50 213 THR A CA 1
ATOM 1733 C C . THR A 1 213 ? 18.239 13.598 -32.128 1.00 87.50 213 THR A C 1
ATOM 1735 O O . THR A 1 213 ? 19.183 13.738 -31.349 1.00 87.50 213 THR A O 1
ATOM 1738 N N . ASP A 1 214 ? 18.032 14.422 -33.159 1.00 83.69 214 ASP A N 1
ATOM 1739 C CA . ASP A 1 214 ? 18.936 15.524 -33.527 1.00 83.69 214 ASP A CA 1
ATOM 1740 C C . ASP A 1 214 ? 18.803 16.772 -32.627 1.00 83.69 214 ASP A C 1
ATOM 1742 O O . ASP A 1 214 ? 19.727 17.584 -32.532 1.00 83.69 214 ASP A O 1
ATOM 1746 N N . ASP A 1 215 ? 17.660 16.956 -31.954 1.00 89.75 215 ASP A N 1
ATOM 1747 C CA . ASP A 1 215 ? 17.426 18.102 -31.065 1.00 89.75 215 ASP A CA 1
ATOM 1748 C C . ASP A 1 215 ? 18.154 17.924 -29.722 1.00 89.75 215 ASP A C 1
ATOM 1750 O O . ASP A 1 215 ? 17.775 17.104 -28.880 1.00 89.75 215 ASP A O 1
ATOM 1754 N N . LEU A 1 216 ? 19.185 18.747 -29.505 1.00 88.44 216 LEU A N 1
ATOM 1755 C CA . LEU A 1 216 ? 20.018 18.741 -28.300 1.00 88.44 216 LEU A CA 1
ATOM 1756 C C . LEU A 1 216 ? 19.212 18.926 -27.010 1.00 88.44 216 LEU A C 1
ATOM 1758 O O . LEU A 1 216 ? 19.527 18.287 -26.008 1.00 88.44 216 LEU A O 1
ATOM 1762 N N . ARG A 1 217 ? 18.161 19.758 -27.015 1.00 88.75 217 ARG A N 1
ATOM 1763 C CA . ARG A 1 217 ? 17.379 20.011 -25.797 1.00 88.75 217 ARG A CA 1
ATOM 1764 C C . ARG A 1 217 ? 16.554 18.788 -25.418 1.00 88.75 217 ARG A C 1
ATOM 1766 O O . ARG A 1 217 ? 16.525 18.393 -24.256 1.00 88.75 217 ARG A O 1
ATOM 1773 N N . VAL A 1 218 ? 15.905 18.177 -26.408 1.00 88.06 218 VAL A N 1
ATOM 1774 C CA . VAL A 1 218 ? 15.119 16.952 -26.207 1.00 88.06 218 VAL A CA 1
ATOM 1775 C C . VAL A 1 218 ? 16.036 15.819 -25.757 1.00 88.06 218 VAL A C 1
ATOM 1777 O O . VAL A 1 218 ? 15.712 15.104 -24.813 1.00 88.06 218 VAL A O 1
ATOM 1780 N N . LYS A 1 219 ? 17.226 15.709 -26.353 1.00 89.12 219 LYS A N 1
ATOM 1781 C CA . LYS A 1 219 ? 18.241 14.739 -25.945 1.00 89.12 219 LYS A CA 1
ATOM 1782 C C . LYS A 1 219 ? 18.664 14.912 -24.486 1.00 89.12 219 LYS A C 1
ATOM 1784 O O . LYS A 1 219 ? 18.700 13.931 -23.748 1.00 89.12 219 LYS A O 1
ATOM 1789 N N . GLU A 1 220 ? 18.947 16.135 -24.040 1.00 89.88 220 GLU A N 1
ATOM 1790 C CA . GLU A 1 220 ? 19.287 16.411 -22.637 1.00 89.88 220 GLU A CA 1
ATOM 1791 C C . GLU A 1 220 ? 18.146 16.048 -21.674 1.00 89.88 220 GLU A C 1
ATOM 1793 O O . GLU A 1 220 ? 18.391 15.408 -20.648 1.00 89.88 220 GLU A O 1
ATOM 1798 N N . GLU A 1 221 ? 16.900 16.393 -22.014 1.00 90.38 221 GLU A N 1
ATOM 1799 C CA . GLU A 1 221 ? 15.716 16.040 -21.220 1.00 90.38 221 GLU A CA 1
ATOM 1800 C C . GLU A 1 221 ? 15.530 14.518 -21.118 1.00 90.38 221 GLU A C 1
ATOM 1802 O O . GLU A 1 221 ? 15.314 13.988 -20.023 1.00 90.38 221 GLU A O 1
ATOM 1807 N N . MET A 1 222 ? 15.680 13.794 -22.231 1.00 88.00 222 MET A N 1
ATOM 1808 C CA . MET A 1 222 ? 15.590 12.331 -22.260 1.00 88.00 222 MET A CA 1
ATOM 1809 C C . MET A 1 222 ? 16.712 11.677 -21.451 1.00 88.00 222 MET A C 1
ATOM 1811 O O . MET A 1 222 ? 16.457 10.759 -20.673 1.00 88.00 222 MET A O 1
ATOM 1815 N N . MET A 1 223 ? 17.944 12.182 -21.552 1.00 88.50 223 MET A N 1
ATOM 1816 C CA . MET A 1 223 ? 19.073 11.681 -20.762 1.00 88.50 223 MET A CA 1
ATOM 1817 C C . MET A 1 223 ? 18.897 11.944 -19.261 1.00 88.50 223 MET A C 1
ATOM 1819 O O . MET A 1 223 ? 19.263 11.100 -18.435 1.00 88.50 223 MET A O 1
ATOM 1823 N N . ALA A 1 224 ? 18.309 13.084 -18.889 1.00 91.62 224 ALA A N 1
ATOM 1824 C CA . ALA A 1 224 ? 17.966 13.383 -17.504 1.00 91.62 224 ALA A CA 1
ATOM 1825 C C . ALA A 1 224 ? 16.883 12.431 -16.967 1.00 91.62 224 ALA A C 1
ATOM 1827 O O . ALA A 1 224 ? 17.016 11.923 -15.849 1.00 91.62 224 ALA A O 1
ATOM 1828 N N . GLU A 1 225 ? 15.851 12.138 -17.763 1.00 90.50 225 GLU A N 1
ATOM 1829 C CA . GLU A 1 225 ? 14.800 11.185 -17.394 1.00 90.50 225 GLU A CA 1
ATOM 1830 C C . GLU A 1 225 ? 15.343 9.752 -17.290 1.00 90.50 225 GLU A C 1
ATOM 1832 O O . GLU A 1 225 ? 15.062 9.071 -16.303 1.00 90.50 225 GLU A O 1
ATOM 1837 N N . TYR A 1 226 ? 16.199 9.317 -18.224 1.00 91.12 226 TYR A N 1
ATOM 1838 C CA . TYR A 1 226 ? 16.898 8.029 -18.139 1.00 91.12 226 TYR A CA 1
ATOM 1839 C C . TYR A 1 226 ? 17.665 7.903 -16.826 1.00 91.12 226 TYR A C 1
ATOM 1841 O O . TYR A 1 226 ? 17.506 6.917 -16.105 1.00 91.12 226 TYR A O 1
ATOM 1849 N N . LYS A 1 227 ? 18.470 8.917 -16.483 1.00 92.25 227 LYS A N 1
ATOM 1850 C CA . LYS A 1 227 ? 19.258 8.913 -15.248 1.00 92.25 227 LYS A CA 1
ATOM 1851 C C . LYS A 1 227 ? 18.360 8.828 -14.017 1.00 92.25 227 LYS A C 1
ATOM 1853 O O . LYS A 1 227 ? 18.610 8.011 -13.140 1.00 92.25 227 LYS A O 1
ATOM 1858 N N . LYS A 1 228 ? 17.281 9.610 -13.977 1.00 92.69 228 LYS A N 1
ATOM 1859 C CA . LYS A 1 228 ? 16.320 9.611 -12.870 1.00 92.69 228 LYS A CA 1
ATOM 1860 C C . LYS A 1 228 ? 15.622 8.258 -12.702 1.00 92.69 228 LYS A C 1
ATOM 1862 O O . LYS A 1 228 ? 15.484 7.782 -11.574 1.00 92.69 228 LYS A O 1
ATOM 1867 N N . GLN A 1 229 ? 15.185 7.635 -13.797 1.00 91.06 229 GLN A N 1
ATOM 1868 C CA . GLN A 1 229 ? 14.566 6.310 -13.751 1.00 91.06 229 GLN A CA 1
ATOM 1869 C C . GLN A 1 229 ? 15.577 5.251 -13.325 1.00 91.06 229 GLN A C 1
ATOM 1871 O O . GLN A 1 229 ? 15.295 4.477 -12.413 1.00 91.06 229 GLN A O 1
ATOM 1876 N N . LYS A 1 230 ? 16.780 5.266 -13.903 1.00 92.25 230 LYS A N 1
ATOM 1877 C CA . LYS A 1 230 ? 17.861 4.357 -13.526 1.00 92.25 230 LYS A CA 1
ATOM 1878 C C . LYS A 1 230 ? 18.216 4.471 -12.047 1.00 92.25 230 LYS A C 1
ATOM 1880 O O . LYS A 1 230 ? 18.232 3.455 -11.364 1.00 92.25 230 LYS A O 1
ATOM 1885 N N . ASP A 1 231 ? 18.379 5.687 -11.528 1.00 92.12 231 ASP A N 1
ATOM 1886 C CA . ASP A 1 231 ? 18.637 5.935 -10.106 1.00 92.12 231 ASP A CA 1
ATOM 1887 C C . ASP A 1 231 ? 17.490 5.404 -9.220 1.00 92.12 231 ASP A C 1
ATOM 1889 O O . ASP A 1 231 ? 17.727 4.851 -8.141 1.00 92.12 231 ASP A O 1
ATOM 1893 N N . SER A 1 232 ? 16.238 5.517 -9.686 1.00 92.12 232 SER A N 1
ATOM 1894 C CA . SER A 1 232 ? 15.073 4.950 -9.001 1.00 92.12 232 SER A CA 1
ATOM 1895 C C . SER A 1 232 ? 15.131 3.421 -8.939 1.00 92.12 232 SER A C 1
ATOM 1897 O O . SER A 1 232 ? 14.975 2.861 -7.851 1.00 92.12 232 SER A O 1
ATOM 1899 N N . PHE A 1 233 ? 15.417 2.732 -10.049 1.00 93.06 233 PHE A N 1
ATOM 1900 C CA . PHE A 1 233 ? 15.572 1.271 -10.070 1.00 93.06 233 PHE A CA 1
ATOM 1901 C C . PHE A 1 233 ? 16.804 0.806 -9.283 1.00 93.06 233 PHE A C 1
ATOM 1903 O O . PHE A 1 233 ? 16.711 -0.149 -8.510 1.00 93.06 233 PHE A O 1
ATOM 1910 N N . ASP A 1 234 ? 17.926 1.516 -9.391 1.00 92.44 234 ASP A N 1
ATOM 1911 C CA . ASP A 1 234 ? 19.161 1.228 -8.659 1.00 92.44 234 ASP A CA 1
ATOM 1912 C C . ASP A 1 234 ? 18.960 1.295 -7.141 1.00 92.44 234 ASP A C 1
ATOM 1914 O O . ASP A 1 234 ? 19.618 0.559 -6.410 1.00 92.44 234 ASP A O 1
ATOM 1918 N N . SER A 1 235 ? 18.010 2.101 -6.649 1.00 92.81 235 SER A N 1
ATOM 1919 C CA . SER A 1 235 ? 17.642 2.122 -5.223 1.00 92.81 235 SER A CA 1
ATOM 1920 C C . SER A 1 235 ? 17.116 0.777 -4.698 1.00 92.81 235 SER A C 1
ATOM 1922 O O . SER A 1 235 ? 17.093 0.549 -3.489 1.00 92.81 235 SER A O 1
ATOM 1924 N N . VAL A 1 236 ? 16.626 -0.097 -5.581 1.00 91.44 236 VAL A N 1
ATOM 1925 C CA . VAL A 1 236 ? 16.117 -1.436 -5.247 1.00 91.44 236 VAL A CA 1
ATOM 1926 C C . VAL A 1 236 ? 17.090 -2.525 -5.681 1.00 91.44 236 VAL A C 1
ATOM 1928 O O . VAL A 1 236 ? 17.270 -3.514 -4.966 1.00 91.44 236 VAL A O 1
ATOM 1931 N N . LEU A 1 237 ? 17.653 -2.382 -6.883 1.00 91.12 237 LEU A N 1
ATOM 1932 C CA . LEU A 1 237 ? 18.514 -3.387 -7.500 1.00 91.12 237 LEU A CA 1
ATOM 1933 C C . LEU A 1 237 ? 19.823 -3.568 -6.725 1.00 91.12 237 LEU A C 1
ATOM 1935 O O . LEU A 1 237 ? 20.315 -4.695 -6.645 1.00 91.12 237 LEU A O 1
ATOM 1939 N N . ASP A 1 238 ? 20.344 -2.486 -6.141 1.00 92.00 238 ASP A N 1
ATOM 1940 C CA . ASP A 1 238 ? 21.511 -2.490 -5.263 1.00 92.00 238 ASP A CA 1
ATOM 1941 C C . ASP A 1 238 ? 21.108 -2.836 -3.820 1.00 92.00 238 ASP A C 1
ATOM 1943 O O . ASP A 1 238 ? 20.302 -2.150 -3.186 1.00 92.00 238 ASP A O 1
ATOM 1947 N N . GLU A 1 239 ? 21.682 -3.919 -3.301 1.00 91.38 239 GLU A N 1
ATOM 1948 C CA . GLU A 1 239 ? 21.386 -4.429 -1.964 1.00 91.38 239 GLU A CA 1
ATOM 1949 C C . GLU A 1 239 ? 21.846 -3.469 -0.856 1.00 91.38 239 GLU A C 1
ATOM 1951 O O . GLU A 1 239 ? 21.158 -3.319 0.155 1.00 91.38 239 GLU A O 1
ATOM 1956 N N . GLU A 1 240 ? 22.961 -2.762 -1.050 1.00 92.50 240 GLU A N 1
ATOM 1957 C CA . GLU A 1 240 ? 23.497 -1.843 -0.042 1.00 92.50 240 GLU A CA 1
ATOM 1958 C C . GLU A 1 240 ? 22.651 -0.569 0.041 1.00 92.50 240 GLU A C 1
ATOM 1960 O O . GLU A 1 240 ? 22.280 -0.126 1.132 1.00 92.50 240 GLU A O 1
ATOM 1965 N N . LYS A 1 241 ? 22.235 -0.024 -1.111 1.00 92.19 241 LYS A N 1
ATOM 1966 C CA . LYS A 1 241 ? 21.271 1.091 -1.146 1.00 92.19 241 LYS A CA 1
ATOM 1967 C C . LYS A 1 241 ? 19.932 0.689 -0.535 1.00 92.19 241 LYS A C 1
ATOM 1969 O O . LYS A 1 241 ? 19.344 1.476 0.207 1.00 92.19 241 LYS A O 1
ATOM 1974 N N . TYR A 1 242 ? 19.477 -0.540 -0.787 1.00 92.56 242 TYR A N 1
ATOM 1975 C CA . TYR A 1 242 ? 18.248 -1.057 -0.195 1.00 92.56 242 TYR A CA 1
ATOM 1976 C C . TYR A 1 242 ? 18.332 -1.101 1.338 1.00 92.56 242 TYR A C 1
ATOM 1978 O O . TYR A 1 242 ? 17.440 -0.581 2.010 1.00 92.56 242 TYR A O 1
ATOM 1986 N N . LYS A 1 243 ? 19.420 -1.651 1.899 1.00 91.56 243 LYS A N 1
ATOM 1987 C CA . LYS A 1 243 ? 19.661 -1.689 3.355 1.00 91.56 243 LYS A CA 1
ATOM 1988 C C . LYS A 1 243 ? 19.659 -0.289 3.971 1.00 91.56 243 LYS A C 1
ATOM 1990 O O . LYS A 1 243 ? 19.058 -0.089 5.025 1.00 91.56 243 LYS A O 1
ATOM 1995 N N . LEU A 1 244 ? 20.263 0.693 3.297 1.00 90.38 244 LEU A N 1
ATOM 1996 C CA . LEU A 1 244 ? 20.244 2.090 3.742 1.00 90.38 244 LEU A CA 1
ATOM 1997 C C . LEU A 1 244 ? 18.824 2.682 3.759 1.00 90.38 244 LEU A C 1
ATOM 1999 O O . LEU A 1 244 ? 18.478 3.378 4.713 1.00 90.38 244 LEU A O 1
ATOM 2003 N N . SER A 1 245 ? 17.987 2.402 2.755 1.00 86.06 245 SER A N 1
ATOM 2004 C CA . SER A 1 245 ? 16.583 2.851 2.740 1.00 86.06 245 SER A CA 1
ATOM 2005 C C . SER A 1 245 ? 15.729 2.184 3.825 1.00 86.06 245 SER A C 1
ATOM 2007 O O . SER A 1 245 ? 14.863 2.843 4.402 1.00 86.06 245 SER A O 1
ATOM 2009 N N . VAL A 1 246 ? 15.995 0.915 4.156 1.00 85.00 246 VAL A N 1
ATOM 2010 C CA . VAL A 1 246 ? 15.354 0.240 5.299 1.00 85.00 246 VAL A CA 1
ATOM 2011 C C . VAL A 1 246 ? 15.785 0.887 6.617 1.00 85.00 246 VAL A C 1
ATOM 2013 O O . VAL A 1 246 ? 14.939 1.242 7.431 1.00 85.00 246 VAL A O 1
ATOM 2016 N N . ALA A 1 247 ? 17.081 1.159 6.799 1.00 80.94 247 ALA A N 1
ATOM 2017 C CA . ALA A 1 247 ? 17.598 1.813 8.005 1.00 80.94 247 ALA A CA 1
ATOM 2018 C C . ALA A 1 247 ? 17.049 3.240 8.212 1.00 80.94 247 ALA A C 1
ATOM 2020 O O . ALA A 1 247 ? 16.899 3.692 9.346 1.00 80.94 247 ALA A O 1
ATOM 2021 N N . ARG A 1 248 ? 16.720 3.956 7.128 1.00 80.81 248 ARG A N 1
ATOM 2022 C CA . ARG A 1 248 ? 16.044 5.268 7.179 1.00 80.81 248 ARG A CA 1
ATOM 2023 C C . ARG A 1 248 ? 14.544 5.175 7.489 1.00 80.81 248 ARG A C 1
ATOM 2025 O O . ARG A 1 248 ? 13.927 6.206 7.749 1.00 80.81 248 ARG A O 1
ATOM 2032 N N . GLY A 1 249 ? 13.954 3.980 7.446 1.00 75.44 249 GLY A N 1
ATOM 2033 C CA . GLY A 1 249 ? 12.516 3.759 7.611 1.00 75.44 249 GLY A CA 1
ATOM 2034 C C . GLY A 1 249 ? 11.676 4.149 6.389 1.00 75.44 249 GLY A C 1
ATOM 2035 O O . GLY A 1 249 ? 10.466 4.329 6.515 1.00 75.44 249 GLY A O 1
ATOM 2036 N N . GLU A 1 250 ? 12.300 4.307 5.216 1.00 79.69 250 GLU A N 1
ATOM 2037 C CA . GLU A 1 250 ? 11.598 4.552 3.944 1.00 79.69 250 GLU A CA 1
ATOM 2038 C C . GLU A 1 250 ? 10.949 3.269 3.406 1.00 79.69 250 GLU A C 1
ATOM 2040 O O . GLU A 1 250 ? 9.906 3.325 2.753 1.00 79.69 250 GLU A O 1
ATOM 2045 N N . ARG A 1 251 ? 11.570 2.119 3.696 1.00 84.19 251 ARG A N 1
ATOM 2046 C CA . ARG A 1 251 ? 11.085 0.768 3.388 1.00 84.19 251 ARG A CA 1
ATOM 2047 C C . ARG A 1 251 ? 11.057 -0.071 4.655 1.00 84.19 251 ARG A C 1
ATOM 2049 O O . ARG A 1 251 ? 11.844 0.178 5.565 1.00 84.19 251 ARG A O 1
ATOM 2056 N N . ARG A 1 252 ? 10.163 -1.054 4.710 1.00 85.06 252 ARG A N 1
ATOM 2057 C CA . ARG A 1 252 ? 9.976 -1.923 5.881 1.00 85.06 252 ARG A CA 1
ATOM 2058 C C . ARG A 1 252 ? 10.371 -3.370 5.600 1.00 85.06 252 ARG A C 1
ATOM 2060 O O . ARG A 1 252 ? 10.964 -4.002 6.457 1.00 85.06 252 ARG A O 1
ATOM 2067 N N . MET A 1 253 ? 10.050 -3.883 4.414 1.00 88.69 253 MET A N 1
ATOM 2068 C CA . MET A 1 253 ? 10.263 -5.282 4.039 1.00 88.69 253 MET A CA 1
ATOM 2069 C C . MET A 1 253 ? 11.736 -5.600 3.791 1.00 88.69 253 MET A C 1
ATOM 2071 O O . MET A 1 253 ? 12.483 -4.790 3.229 1.00 88.69 253 MET A O 1
ATOM 2075 N N . SER A 1 254 ? 12.125 -6.836 4.091 1.00 92.56 254 SER A N 1
ATOM 2076 C CA . SER A 1 254 ? 13.401 -7.418 3.695 1.00 92.56 254 SER A CA 1
ATOM 2077 C C . SER A 1 254 ? 13.575 -7.410 2.171 1.00 92.56 254 SER A C 1
ATOM 2079 O O . SER A 1 254 ? 12.612 -7.445 1.396 1.00 92.56 254 SER A O 1
ATOM 2081 N N . HIS A 1 255 ? 14.828 -7.384 1.704 1.00 92.81 255 HIS A N 1
ATOM 2082 C CA . HIS A 1 255 ? 15.116 -7.381 0.263 1.00 92.81 255 HIS A CA 1
ATOM 2083 C C . HIS A 1 255 ? 14.583 -8.642 -0.424 1.00 92.81 255 HIS A C 1
ATOM 2085 O O . HIS A 1 255 ? 14.072 -8.574 -1.538 1.00 92.81 255 HIS A O 1
ATOM 2091 N N . ALA A 1 256 ? 14.661 -9.794 0.246 1.00 92.12 256 ALA A N 1
ATOM 2092 C CA . ALA A 1 256 ? 14.151 -11.058 -0.275 1.00 92.12 256 ALA A CA 1
ATOM 2093 C C . ALA A 1 256 ? 12.615 -11.067 -0.361 1.00 92.12 256 ALA A C 1
ATOM 2095 O O . ALA A 1 256 ? 12.071 -11.473 -1.392 1.00 92.12 256 ALA A O 1
ATOM 2096 N N . ALA A 1 257 ? 11.919 -10.549 0.655 1.00 93.69 257 ALA A N 1
ATOM 2097 C CA . ALA A 1 257 ? 10.469 -10.394 0.615 1.00 93.69 257 ALA A CA 1
ATOM 2098 C C . ALA A 1 257 ? 10.031 -9.444 -0.510 1.00 93.69 257 ALA A C 1
ATOM 2100 O O . ALA A 1 257 ? 9.099 -9.749 -1.257 1.00 93.69 257 ALA A O 1
ATOM 2101 N N . PHE A 1 258 ? 10.756 -8.338 -0.701 1.00 94.00 258 PHE A N 1
ATOM 2102 C CA . PHE A 1 258 ? 10.489 -7.386 -1.777 1.00 94.00 258 PHE A CA 1
ATOM 2103 C C . PHE A 1 258 ? 10.662 -8.008 -3.171 1.00 94.00 258 PHE A C 1
ATOM 2105 O O . PHE A 1 258 ? 9.804 -7.841 -4.042 1.00 94.00 258 PHE A O 1
ATOM 2112 N N . LYS A 1 259 ? 11.721 -8.808 -3.378 1.00 93.12 259 LYS A N 1
ATOM 2113 C CA . LYS A 1 259 ? 11.905 -9.594 -4.613 1.00 93.12 259 LYS A CA 1
ATOM 2114 C C . LYS A 1 259 ? 10.721 -10.533 -4.859 1.00 93.12 259 LYS A C 1
ATOM 2116 O O . LYS A 1 259 ? 10.239 -10.618 -5.988 1.00 93.12 259 LYS A O 1
ATOM 2121 N N . GLY A 1 260 ? 10.236 -11.210 -3.815 1.00 93.44 260 GLY A N 1
ATOM 2122 C CA . GLY A 1 260 ? 9.056 -12.077 -3.881 1.00 93.44 260 GLY A CA 1
ATOM 2123 C C . GLY A 1 260 ? 7.780 -11.321 -4.258 1.00 93.44 260 GLY A C 1
ATOM 2124 O O . GLY A 1 260 ? 7.022 -11.780 -5.114 1.00 93.44 260 GLY A O 1
ATOM 2125 N N . ALA A 1 261 ? 7.573 -10.130 -3.691 1.00 94.94 261 ALA A N 1
ATOM 2126 C CA . ALA A 1 261 ? 6.426 -9.278 -3.998 1.00 94.94 261 ALA A CA 1
ATOM 2127 C C . ALA A 1 261 ? 6.425 -8.801 -5.462 1.00 94.94 261 ALA A C 1
ATOM 2129 O O . ALA A 1 261 ? 5.389 -8.883 -6.132 1.00 94.94 261 ALA A O 1
ATOM 2130 N N . ILE A 1 262 ? 7.582 -8.376 -5.993 1.00 94.31 262 ILE A N 1
ATOM 2131 C CA . ILE A 1 262 ? 7.735 -8.041 -7.421 1.00 94.31 262 ILE A CA 1
ATOM 2132 C C . ILE A 1 262 ? 7.444 -9.271 -8.283 1.00 94.31 262 ILE A C 1
ATOM 2134 O O . ILE A 1 262 ? 6.678 -9.178 -9.242 1.00 94.31 262 ILE A O 1
ATOM 2138 N N . LEU A 1 263 ? 8.016 -10.428 -7.939 1.00 93.06 263 LEU A N 1
ATOM 2139 C CA . LEU A 1 263 ? 7.834 -11.666 -8.695 1.00 93.06 263 LEU A CA 1
ATOM 2140 C C . LEU A 1 263 ? 6.347 -12.042 -8.804 1.00 93.06 263 LEU A C 1
ATOM 2142 O O . LEU A 1 263 ? 5.838 -12.259 -9.903 1.00 93.06 263 LEU A O 1
ATOM 2146 N N . ILE A 1 264 ? 5.622 -12.051 -7.685 1.00 93.88 264 ILE A N 1
ATOM 2147 C CA . ILE A 1 264 ? 4.180 -12.341 -7.668 1.00 93.88 264 ILE A CA 1
ATOM 2148 C C . ILE A 1 264 ? 3.399 -11.311 -8.495 1.00 93.88 264 ILE A C 1
ATOM 2150 O O . ILE A 1 264 ? 2.467 -11.679 -9.208 1.00 93.88 264 ILE A O 1
ATOM 2154 N N . SER A 1 265 ? 3.782 -10.034 -8.429 1.00 93.06 265 SER A N 1
ATOM 2155 C CA . SER A 1 265 ? 3.103 -8.954 -9.155 1.00 93.06 265 SER A CA 1
ATOM 2156 C C . SER A 1 265 ? 3.295 -9.061 -10.673 1.00 93.06 265 SER A C 1
ATOM 2158 O O . SER A 1 265 ? 2.330 -8.927 -11.431 1.00 93.06 265 SER A O 1
ATOM 2160 N N . LEU A 1 266 ? 4.513 -9.365 -11.134 1.00 92.69 266 LEU A N 1
ATOM 2161 C CA . LEU A 1 266 ? 4.821 -9.531 -12.559 1.00 92.69 266 LEU A CA 1
ATOM 2162 C C . LEU A 1 266 ? 4.181 -10.795 -13.152 1.00 92.69 266 LEU A C 1
ATOM 2164 O O . LEU A 1 266 ? 3.698 -10.763 -14.282 1.00 92.69 266 LEU A O 1
ATOM 2168 N N . TYR A 1 267 ? 4.132 -11.891 -12.390 1.00 92.12 267 TYR A N 1
ATOM 2169 C CA . TYR A 1 267 ? 3.627 -13.188 -12.855 1.00 92.12 267 TYR A CA 1
ATOM 2170 C C . TYR A 1 267 ? 2.255 -13.563 -12.267 1.00 92.12 267 TYR A C 1
ATOM 2172 O O . TYR A 1 267 ? 1.944 -14.748 -12.147 1.00 92.12 267 TYR A O 1
ATOM 2180 N N . HIS A 1 268 ? 1.408 -12.584 -11.932 1.00 90.31 268 HIS A N 1
ATOM 2181 C CA . HIS A 1 268 ? 0.081 -12.815 -11.332 1.00 90.31 268 HIS A CA 1
ATOM 2182 C C . HIS A 1 268 ? -0.864 -13.675 -12.194 1.00 90.31 268 HIS A C 1
ATOM 2184 O O . HIS A 1 268 ? -1.768 -14.322 -11.664 1.00 90.31 268 HIS A O 1
ATOM 2190 N N . ASP A 1 269 ? -0.637 -13.717 -13.510 1.00 88.81 269 ASP A N 1
ATOM 2191 C CA . ASP A 1 269 ? -1.381 -14.560 -14.455 1.00 88.81 269 ASP A CA 1
ATOM 2192 C C . ASP A 1 269 ? -1.083 -16.065 -14.267 1.00 88.81 269 ASP A C 1
ATOM 2194 O 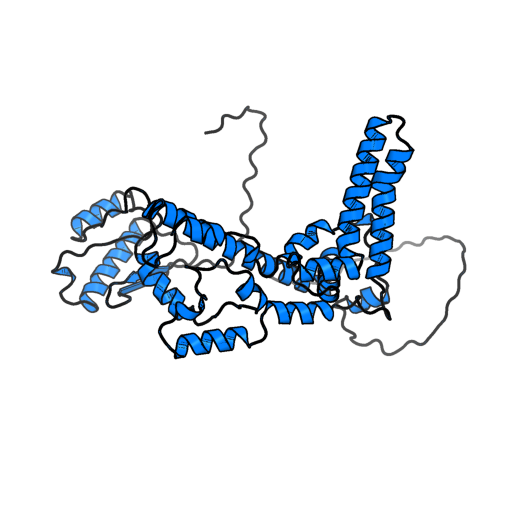O . ASP A 1 269 ? -1.833 -16.914 -14.751 1.00 88.81 269 ASP A O 1
ATOM 2198 N N . GLN A 1 270 ? -0.006 -16.431 -13.556 1.00 90.00 270 GLN A N 1
ATOM 2199 C CA . GLN A 1 270 ? 0.323 -17.834 -13.305 1.00 90.00 270 GLN A CA 1
ATOM 2200 C C . GLN A 1 270 ? -0.632 -18.453 -12.272 1.00 90.00 270 GLN A C 1
ATOM 2202 O O . GLN A 1 270 ? -0.896 -17.836 -11.236 1.00 90.00 270 GLN A O 1
ATOM 2207 N N . PRO A 1 271 ? -1.094 -19.702 -12.472 1.00 89.62 271 PRO A N 1
ATOM 2208 C CA . PRO A 1 271 ? -2.109 -20.314 -11.614 1.00 89.62 271 PRO A CA 1
ATOM 2209 C C . PRO A 1 271 ? -1.758 -20.313 -10.117 1.00 89.62 271 PRO A C 1
ATOM 2211 O O . PRO A 1 271 ? -2.592 -19.952 -9.286 1.00 89.62 271 PRO A O 1
ATOM 2214 N N . ARG A 1 272 ? -0.505 -20.638 -9.764 1.00 89.06 272 ARG A N 1
ATOM 2215 C CA . ARG A 1 272 ? -0.032 -20.621 -8.367 1.00 89.06 272 ARG A CA 1
ATOM 2216 C C . ARG A 1 272 ? 0.260 -19.227 -7.804 1.00 89.06 272 ARG A C 1
ATOM 2218 O O . ARG A 1 272 ? 0.332 -19.099 -6.587 1.00 89.06 272 ARG A O 1
ATOM 2225 N N . PHE A 1 273 ? 0.387 -18.194 -8.640 1.00 92.00 273 PHE A N 1
ATOM 2226 C CA . PHE A 1 273 ? 0.594 -16.806 -8.201 1.00 92.00 273 PHE A CA 1
ATOM 2227 C C . PHE A 1 273 ? -0.676 -15.951 -8.214 1.00 92.00 273 PHE A C 1
ATOM 2229 O O . PHE A 1 273 ? -0.700 -14.901 -7.576 1.00 92.00 273 PHE A O 1
ATOM 2236 N N . ASN A 1 274 ? -1.763 -16.429 -8.821 1.00 91.69 274 ASN A N 1
ATOM 2237 C CA . ASN A 1 274 ? -3.042 -15.723 -8.838 1.00 91.69 274 ASN A CA 1
ATOM 2238 C C . ASN A 1 274 ? -3.589 -15.448 -7.423 1.00 91.69 274 ASN A C 1
ATOM 2240 O O . ASN A 1 274 ? -3.957 -14.320 -7.101 1.00 91.69 274 ASN A O 1
ATOM 2244 N N . GLN A 1 275 ? -3.616 -16.469 -6.557 1.00 91.81 275 GLN A N 1
ATOM 2245 C CA . GLN A 1 275 ? -4.086 -16.322 -5.171 1.00 91.81 275 GLN A CA 1
ATOM 2246 C C . GLN A 1 275 ? -3.132 -15.465 -4.314 1.00 91.81 275 GLN A C 1
ATOM 2248 O O . GLN A 1 275 ? -3.613 -14.533 -3.671 1.00 91.81 275 GLN A O 1
ATOM 2253 N N . PRO A 1 276 ? -1.800 -15.682 -4.350 1.00 94.38 276 PRO A N 1
ATOM 2254 C CA . PRO A 1 276 ? -0.823 -14.763 -3.760 1.00 94.38 276 PRO A CA 1
ATOM 2255 C C . PRO A 1 276 ? -1.016 -13.295 -4.156 1.00 94.38 276 PRO A C 1
ATOM 2257 O O . PRO A 1 276 ? -1.049 -12.427 -3.290 1.00 94.38 276 PRO A O 1
ATOM 2260 N N . SER A 1 277 ? -1.212 -13.007 -5.445 1.00 93.75 277 SER A N 1
ATOM 2261 C CA . SER A 1 277 ? -1.418 -11.638 -5.933 1.00 93.75 277 SER A CA 1
ATOM 2262 C C . SER A 1 277 ? -2.700 -11.006 -5.370 1.00 93.75 277 SER A C 1
ATOM 2264 O O . SER A 1 277 ? -2.702 -9.839 -4.964 1.00 93.75 277 SER A O 1
ATOM 2266 N N . LYS A 1 278 ? -3.780 -11.790 -5.244 1.00 93.81 278 LYS A N 1
ATOM 2267 C CA . LYS A 1 278 ? -5.012 -11.346 -4.572 1.00 93.81 278 LYS A CA 1
ATOM 2268 C C . LYS A 1 278 ? -4.791 -11.065 -3.091 1.00 93.81 278 LYS A C 1
ATOM 2270 O O . LYS A 1 278 ? -5.295 -10.062 -2.600 1.00 93.81 278 LYS A O 1
ATOM 2275 N N . LEU A 1 279 ? -4.028 -11.906 -2.392 1.00 94.00 279 LEU A N 1
ATOM 2276 C CA . LEU A 1 279 ? -3.689 -11.683 -0.986 1.00 94.00 279 LEU A CA 1
ATOM 2277 C C . LEU A 1 279 ? -2.939 -10.358 -0.808 1.00 94.00 279 LEU A C 1
ATOM 2279 O O . LEU A 1 279 ? -3.352 -9.547 0.015 1.00 94.00 279 LEU A O 1
ATOM 2283 N N . LEU A 1 280 ? -1.911 -10.091 -1.622 1.00 93.81 280 LEU A N 1
ATOM 2284 C CA . LEU A 1 280 ? -1.185 -8.814 -1.585 1.00 93.81 280 LEU A CA 1
ATOM 2285 C C . LEU A 1 280 ? -2.104 -7.615 -1.865 1.00 93.81 280 LEU A C 1
ATOM 2287 O O . LEU A 1 280 ? -2.008 -6.590 -1.192 1.00 93.81 280 LEU A O 1
ATOM 2291 N N . SER A 1 281 ? -3.041 -7.762 -2.806 1.00 93.25 281 SER A N 1
ATOM 2292 C CA . SER A 1 281 ? -4.047 -6.732 -3.100 1.00 93.25 281 SER A CA 1
ATOM 2293 C C . SER A 1 281 ? -4.957 -6.458 -1.898 1.00 93.25 281 SER A C 1
ATOM 2295 O O . SER A 1 281 ? -5.177 -5.304 -1.543 1.00 93.25 281 SER A O 1
ATOM 2297 N N . LEU A 1 282 ? -5.424 -7.506 -1.212 1.00 93.50 282 LEU A N 1
ATOM 2298 C CA . LEU A 1 282 ? -6.261 -7.371 -0.017 1.00 93.50 282 LEU A CA 1
ATOM 2299 C C . LEU A 1 282 ? -5.508 -6.735 1.162 1.00 93.50 282 LEU A C 1
ATOM 2301 O O . LEU A 1 282 ? -6.105 -5.982 1.928 1.00 93.50 282 LEU A O 1
ATOM 2305 N N . LEU A 1 283 ? -4.204 -6.992 1.303 1.00 90.12 283 LEU A N 1
ATOM 2306 C CA . LEU A 1 283 ? -3.374 -6.323 2.312 1.00 90.12 283 LEU A CA 1
ATOM 2307 C C . LEU A 1 283 ? -3.272 -4.813 2.048 1.00 90.12 283 LEU A C 1
ATOM 2309 O O . LEU A 1 283 ? -3.436 -4.016 2.973 1.00 90.12 283 LEU A O 1
ATOM 2313 N N . MET A 1 284 ? -3.088 -4.411 0.784 1.00 90.50 284 MET A N 1
ATOM 2314 C CA . MET A 1 284 ? -3.148 -2.996 0.393 1.00 90.50 284 MET A CA 1
ATOM 2315 C C . MET A 1 284 ? -4.536 -2.391 0.653 1.00 90.50 284 MET A C 1
ATOM 2317 O O . MET A 1 284 ? -4.643 -1.264 1.148 1.00 90.50 284 MET A O 1
ATOM 2321 N N . ASP A 1 285 ? -5.612 -3.136 0.384 1.00 87.56 285 ASP A N 1
ATOM 2322 C CA . ASP A 1 285 ? -6.976 -2.682 0.670 1.00 87.56 285 ASP A CA 1
ATOM 2323 C C . ASP A 1 285 ? -7.195 -2.434 2.169 1.00 87.56 285 ASP A C 1
ATOM 2325 O O . ASP A 1 285 ? -7.810 -1.429 2.531 1.00 87.56 285 ASP A O 1
ATOM 2329 N N . ILE A 1 286 ? -6.657 -3.284 3.052 1.00 84.44 286 ILE A N 1
ATOM 2330 C CA . ILE A 1 286 ? -6.734 -3.089 4.510 1.00 84.44 286 ILE A CA 1
ATOM 2331 C C . ILE A 1 286 ? -6.083 -1.758 4.916 1.00 84.44 286 ILE A C 1
ATOM 2333 O O . ILE A 1 286 ? -6.726 -0.953 5.596 1.00 84.44 286 ILE A O 1
ATOM 2337 N N . ASP A 1 287 ? -4.859 -1.471 4.463 1.00 85.06 287 ASP A N 1
ATOM 2338 C CA . ASP A 1 287 ? -4.171 -0.204 4.768 1.00 85.06 287 ASP A CA 1
ATOM 2339 C C . ASP A 1 287 ? -4.919 1.021 4.218 1.00 85.06 287 ASP A C 1
ATOM 2341 O O . ASP A 1 287 ? -5.045 2.059 4.886 1.00 85.06 287 ASP A O 1
ATOM 2345 N N . SER A 1 288 ? -5.456 0.903 3.002 1.00 83.06 288 SER A N 1
ATOM 2346 C CA . SER A 1 288 ? -6.260 1.947 2.362 1.00 83.06 288 SER A CA 1
ATOM 2347 C C . SER A 1 288 ? -7.545 2.229 3.149 1.00 83.06 288 SER A C 1
ATOM 2349 O O . SER A 1 288 ? -7.861 3.385 3.455 1.00 83.06 288 SER A O 1
ATOM 2351 N N . LEU A 1 289 ? -8.263 1.179 3.558 1.00 81.81 289 LEU A N 1
ATOM 2352 C CA . LEU A 1 289 ? -9.494 1.280 4.342 1.00 81.81 289 LEU A CA 1
ATOM 2353 C C . LEU A 1 289 ? -9.239 1.842 5.744 1.00 81.81 289 LEU A C 1
ATOM 2355 O O . LEU A 1 289 ? -10.011 2.689 6.203 1.00 81.81 289 LEU A O 1
ATOM 2359 N N . LEU A 1 290 ? -8.144 1.450 6.400 1.00 79.06 290 LEU A N 1
ATOM 2360 C CA . LEU A 1 290 ? -7.735 2.023 7.683 1.00 79.06 290 LEU A CA 1
ATOM 2361 C C . LEU A 1 290 ? -7.414 3.514 7.551 1.00 79.06 290 LEU A C 1
ATOM 2363 O O . LEU A 1 290 ? -7.879 4.324 8.358 1.00 79.06 290 LEU A O 1
ATOM 2367 N N . THR A 1 291 ? -6.682 3.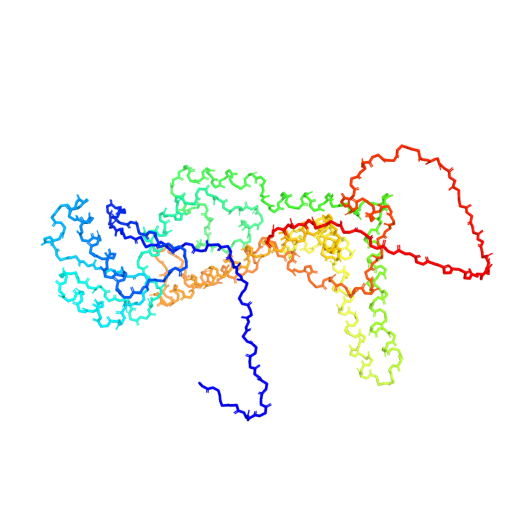906 6.507 1.00 81.31 291 THR A N 1
ATOM 2368 C CA . THR A 1 291 ? -6.367 5.316 6.235 1.00 81.31 291 THR A CA 1
ATOM 2369 C C . THR A 1 291 ? -7.636 6.125 5.956 1.00 81.31 291 THR A C 1
ATOM 2371 O O . THR A 1 291 ? -7.816 7.214 6.507 1.00 81.31 291 THR A O 1
ATOM 2374 N N . LYS A 1 292 ? -8.568 5.576 5.168 1.00 80.56 292 LYS A N 1
ATOM 2375 C CA . LYS A 1 292 ? -9.872 6.193 4.889 1.00 80.56 292 LYS A CA 1
ATOM 2376 C C . LYS A 1 292 ? -10.709 6.356 6.155 1.00 80.56 292 LYS A C 1
ATOM 2378 O O . LYS A 1 292 ? -11.322 7.404 6.351 1.00 80.56 292 LYS A O 1
ATOM 2383 N N . TRP A 1 293 ? -10.710 5.356 7.036 1.00 82.31 293 TRP A N 1
ATOM 2384 C CA . TRP A 1 293 ? -11.370 5.453 8.335 1.00 82.31 293 TRP A CA 1
ATOM 2385 C C . TRP A 1 293 ? -10.774 6.588 9.183 1.00 82.31 293 TRP A C 1
ATOM 2387 O O . TRP A 1 293 ? -11.530 7.420 9.689 1.00 82.31 293 TRP A O 1
ATOM 2397 N N . ARG A 1 294 ? -9.437 6.687 9.272 1.00 79.62 294 ARG A N 1
ATOM 2398 C CA . ARG A 1 294 ? -8.754 7.784 9.989 1.00 79.62 294 ARG A CA 1
ATOM 2399 C C . ARG A 1 294 ? -9.135 9.144 9.413 1.00 79.62 294 ARG A C 1
ATOM 2401 O O . ARG A 1 294 ? -9.454 10.055 10.169 1.00 79.62 294 ARG A O 1
ATOM 2408 N N . TYR A 1 295 ? -9.149 9.274 8.090 1.00 79.81 295 TYR A N 1
ATOM 2409 C CA . TYR A 1 295 ? -9.523 10.516 7.418 1.00 79.81 295 TYR A CA 1
ATOM 2410 C C . TYR A 1 295 ? -10.977 10.920 7.696 1.00 79.81 295 TYR A C 1
ATOM 2412 O O . TYR A 1 295 ? -11.234 12.057 8.089 1.00 79.81 295 TYR A O 1
ATOM 2420 N N . ASN A 1 296 ? -11.926 9.988 7.576 1.00 78.00 296 ASN A N 1
ATOM 2421 C CA . ASN A 1 296 ? -13.331 10.251 7.896 1.00 78.00 296 ASN A CA 1
ATOM 2422 C C . ASN A 1 296 ? -13.499 10.684 9.360 1.00 78.00 296 ASN A C 1
ATOM 2424 O O . ASN A 1 296 ? -14.233 11.628 9.651 1.00 78.00 296 ASN A O 1
ATOM 2428 N N . HIS A 1 297 ? -12.766 10.047 10.276 1.00 77.69 297 HIS A N 1
ATOM 2429 C CA . HIS A 1 297 ? -12.741 10.429 11.684 1.00 77.69 297 HIS A CA 1
ATOM 2430 C C . HIS A 1 297 ? -12.183 11.849 11.892 1.00 77.69 297 HIS A C 1
ATOM 2432 O O . HIS A 1 297 ? -12.771 12.636 12.630 1.00 77.69 297 HIS A O 1
ATOM 2438 N N . VAL A 1 298 ? -11.101 12.223 11.200 1.00 79.94 298 VAL A N 1
ATOM 2439 C CA . VAL A 1 298 ? -10.549 13.591 11.228 1.00 79.94 298 VAL A CA 1
ATOM 2440 C C . VAL A 1 298 ? -11.585 14.618 10.768 1.00 79.94 298 VAL A C 1
ATOM 2442 O O . VAL A 1 298 ? -11.770 15.630 11.444 1.00 79.94 298 VAL A O 1
ATOM 2445 N N . MET A 1 299 ? -12.280 14.358 9.656 1.00 79.31 299 MET A N 1
ATOM 2446 C CA . MET A 1 299 ? -13.314 15.256 9.123 1.00 79.31 299 MET A CA 1
ATOM 2447 C C . MET A 1 299 ? -14.483 15.426 10.102 1.00 79.31 299 MET A C 1
ATOM 2449 O O . MET A 1 299 ? -14.963 16.542 10.314 1.00 79.31 299 MET A O 1
ATOM 2453 N N . MET A 1 300 ? -14.911 14.334 10.742 1.00 78.44 300 MET A N 1
ATOM 2454 C CA . MET A 1 300 ? -15.931 14.362 11.791 1.00 78.44 300 MET A CA 1
ATOM 2455 C C . MET A 1 300 ? -15.480 15.219 12.984 1.00 78.44 300 MET A C 1
ATOM 2457 O O . MET A 1 300 ? -16.221 16.095 13.429 1.00 78.44 300 MET A O 1
ATOM 2461 N N . VAL A 1 301 ? -14.258 15.016 13.484 1.00 73.94 301 VAL A N 1
ATOM 2462 C CA . VAL A 1 301 ? -13.730 15.763 14.638 1.00 73.94 301 VAL A CA 1
ATOM 2463 C C . VAL A 1 301 ? -13.568 17.248 14.314 1.00 73.94 301 VAL A C 1
ATOM 2465 O O . VAL A 1 301 ? -14.004 18.086 15.102 1.00 73.94 301 VAL A O 1
ATOM 2468 N N . GLN A 1 302 ? -13.040 17.593 13.136 1.00 79.19 302 GLN A N 1
ATOM 2469 C CA . GLN A 1 302 ? -12.933 18.988 12.696 1.00 79.19 302 GLN A CA 1
ATOM 2470 C C . GLN A 1 302 ? -14.296 19.687 12.692 1.00 79.19 302 GLN A C 1
ATOM 2472 O O . GLN A 1 302 ? -14.394 20.859 13.037 1.00 79.19 302 GLN A O 1
ATOM 2477 N N . ARG A 1 303 ? -15.366 18.971 12.337 1.00 71.62 303 ARG A N 1
ATOM 2478 C CA . ARG A 1 303 ? -16.722 19.522 12.350 1.00 71.62 303 ARG A CA 1
ATOM 2479 C C . ARG A 1 303 ? -17.280 19.701 13.763 1.00 71.62 303 ARG A C 1
ATOM 2481 O O . ARG A 1 303 ? -17.946 20.697 14.020 1.00 71.62 303 ARG A O 1
ATOM 2488 N N . MET A 1 304 ? -17.027 18.752 14.664 1.00 70.00 304 MET A N 1
ATOM 2489 C CA . MET A 1 304 ? -17.591 18.769 16.020 1.00 70.00 304 MET A CA 1
ATOM 2490 C C . MET A 1 304 ? -16.891 19.761 16.949 1.00 70.00 304 MET A C 1
ATOM 2492 O O . MET A 1 304 ? -17.550 20.454 17.722 1.00 70.00 304 MET A O 1
ATOM 2496 N N . ILE A 1 305 ? -15.560 19.825 16.893 1.00 71.62 305 ILE A N 1
ATOM 2497 C CA . ILE A 1 305 ? -14.764 20.633 17.827 1.00 71.62 305 ILE A CA 1
ATOM 2498 C C . ILE A 1 305 ? -13.925 21.712 17.134 1.00 71.62 305 ILE A C 1
ATOM 2500 O O . ILE A 1 305 ? -13.298 22.520 17.817 1.00 71.62 305 ILE A O 1
ATOM 2504 N N . GLY A 1 306 ? -13.922 21.787 15.800 1.00 77.81 306 GLY A N 1
ATOM 2505 C CA . GLY A 1 306 ? -13.087 22.744 15.074 1.00 77.81 306 GLY A CA 1
ATOM 2506 C C . GLY A 1 306 ? -11.606 22.509 15.362 1.00 77.81 306 GLY A C 1
ATOM 2507 O O . GLY A 1 306 ? -11.115 21.382 15.313 1.00 77.81 306 GLY A O 1
ATOM 2508 N N . SER A 1 307 ? -10.913 23.590 15.717 1.00 78.69 307 SER A N 1
ATOM 2509 C CA . SER A 1 307 ? -9.512 23.573 16.159 1.00 78.69 307 SER A CA 1
ATOM 2510 C C . SER A 1 307 ? -9.355 23.476 17.682 1.00 78.69 307 SER A C 1
ATOM 2512 O O . SER A 1 307 ? -8.268 23.731 18.198 1.00 78.69 307 SER A O 1
ATOM 2514 N N . LYS A 1 308 ? -10.426 23.169 18.429 1.00 74.62 308 LYS A N 1
ATOM 2515 C CA . LYS A 1 308 ? -10.348 23.045 19.890 1.00 74.62 308 LYS A CA 1
ATOM 2516 C C . LYS A 1 308 ? -9.532 21.812 20.289 1.00 74.62 308 LYS A C 1
ATOM 2518 O O . LYS A 1 308 ? -9.517 20.795 19.594 1.00 74.62 308 LYS A O 1
ATOM 2523 N N . VAL A 1 309 ? -8.884 21.918 21.446 1.00 75.00 309 VAL A N 1
ATOM 2524 C CA . VAL A 1 309 ? -8.170 20.818 22.106 1.00 75.00 309 VAL A CA 1
ATOM 2525 C C . VAL A 1 309 ? -9.176 19.717 22.457 1.00 75.00 309 VAL A C 1
ATOM 2527 O O . VAL A 1 309 ? -10.281 19.999 22.925 1.00 75.00 309 VAL A O 1
ATOM 2530 N N . GLY A 1 310 ? -8.814 18.464 22.183 1.00 65.44 310 GLY A N 1
ATOM 2531 C CA . GLY A 1 310 ? -9.663 17.313 22.479 1.00 65.44 310 GLY A CA 1
ATOM 2532 C C . GLY A 1 310 ? -9.717 17.022 23.979 1.00 65.44 310 GLY A C 1
ATOM 2533 O O . GLY A 1 310 ? -8.772 17.310 24.709 1.00 65.44 310 GLY A O 1
ATOM 2534 N N . THR A 1 311 ? -10.791 16.379 24.438 1.00 57.78 311 THR A N 1
ATOM 2535 C CA . THR A 1 311 ? -10.984 16.015 25.857 1.00 57.78 311 THR A CA 1
ATOM 2536 C C . THR A 1 311 ? -9.912 15.071 26.404 1.00 57.78 311 THR A C 1
ATOM 2538 O O . THR A 1 311 ? -9.682 15.052 27.604 1.00 57.78 311 THR A O 1
ATOM 2541 N N . GLY A 1 312 ? -9.212 14.332 25.539 1.00 63.50 312 GLY A N 1
ATOM 2542 C CA . GLY A 1 312 ? -8.066 13.512 25.938 1.00 63.50 312 GLY A CA 1
ATOM 2543 C C . GLY A 1 312 ? -6.757 14.289 26.151 1.00 63.50 312 GLY A C 1
ATOM 2544 O O . GLY A 1 312 ? -5.746 13.665 26.467 1.00 63.50 312 GLY A O 1
ATOM 2545 N N . GLY A 1 313 ? -6.707 15.601 25.893 1.00 66.06 313 GLY A N 1
ATOM 2546 C CA . GLY A 1 313 ? -5.492 16.420 26.041 1.00 66.06 313 GLY A CA 1
ATOM 2547 C C . GLY A 1 313 ? -4.596 16.546 24.797 1.00 66.06 313 GLY A C 1
ATOM 2548 O O . GLY A 1 313 ? -3.525 17.139 24.877 1.00 66.06 313 GLY A O 1
ATOM 2549 N N . SER A 1 314 ? -5.003 16.032 23.630 1.00 68.62 314 SER A N 1
ATOM 2550 C CA . SER A 1 314 ? -4.321 16.337 22.357 1.00 68.62 314 SER A CA 1
ATOM 2551 C C . SER A 1 314 ? -4.806 17.638 21.735 1.00 68.62 314 SER A C 1
ATOM 2553 O O . SER A 1 314 ? -5.918 18.091 21.994 1.00 68.62 314 SER A O 1
ATOM 2555 N N . SER A 1 315 ? -4.049 18.140 20.756 1.00 69.56 315 SER A N 1
ATOM 2556 C CA . SER A 1 315 ? -4.481 19.182 19.810 1.00 69.56 315 SER A CA 1
ATOM 2557 C C . SER A 1 315 ? -5.717 18.810 18.963 1.00 69.56 315 SER A C 1
ATOM 2559 O O . SER A 1 315 ? -6.061 19.533 18.029 1.00 69.56 315 SER A O 1
ATOM 2561 N N . GLY A 1 316 ? -6.383 17.684 19.261 1.00 75.19 316 GLY A N 1
ATOM 2562 C CA . GLY A 1 316 ? -7.637 17.252 18.659 1.00 75.19 316 GLY A CA 1
ATOM 2563 C C . GLY A 1 316 ? -7.462 16.960 17.177 1.00 75.19 316 GLY A C 1
ATOM 2564 O O . GLY A 1 316 ? -6.819 15.981 16.790 1.00 75.19 316 GLY A O 1
ATOM 2565 N N . TYR A 1 317 ? -8.014 17.841 16.347 1.00 78.75 317 TYR A N 1
ATOM 2566 C CA . TYR A 1 317 ? -7.949 17.748 14.892 1.00 78.75 317 TYR A CA 1
ATOM 2567 C C . TYR A 1 317 ? -6.514 17.605 14.357 1.00 78.75 317 TYR A C 1
ATOM 2569 O O . TYR A 1 317 ? -6.267 16.740 13.517 1.00 78.75 317 TYR A O 1
ATOM 2577 N N . GLN A 1 318 ? -5.556 18.398 14.852 1.00 80.69 318 GLN A N 1
ATOM 2578 C CA . GLN A 1 318 ? -4.201 18.419 14.284 1.00 80.69 318 GLN A CA 1
ATOM 2579 C C . GLN A 1 318 ? -3.433 17.119 14.560 1.00 80.69 318 GLN A C 1
ATOM 2581 O O . GLN A 1 318 ? -2.756 16.596 13.672 1.00 80.69 318 GLN A O 1
ATOM 2586 N N . TYR A 1 319 ? -3.584 16.555 15.763 1.00 79.88 319 TYR A N 1
ATOM 2587 C CA . TYR A 1 319 ? -3.057 15.230 16.085 1.00 79.88 319 TYR A CA 1
ATOM 2588 C C . TYR A 1 319 ? -3.672 14.166 15.172 1.00 79.88 319 TYR A C 1
ATOM 2590 O O . TYR A 1 319 ? -2.939 13.441 14.503 1.00 79.88 319 TYR A O 1
ATOM 2598 N N . LEU A 1 320 ? -5.002 14.106 15.070 1.00 79.50 320 LEU A N 1
ATOM 2599 C CA . LEU A 1 320 ? -5.667 13.096 14.244 1.00 79.50 320 LEU A CA 1
ATOM 2600 C C . LEU A 1 320 ? -5.270 13.218 12.769 1.00 79.50 320 LEU A C 1
ATOM 2602 O O . LEU A 1 320 ? -5.007 12.203 12.124 1.00 79.50 320 LEU A O 1
ATOM 2606 N N . ARG A 1 321 ? -5.144 14.444 12.249 1.00 85.06 321 ARG A N 1
ATOM 2607 C CA . ARG A 1 321 ? -4.667 14.702 10.887 1.00 85.06 321 ARG A CA 1
ATOM 2608 C C . ARG A 1 321 ? -3.258 14.154 10.669 1.00 85.06 321 ARG A C 1
ATOM 2610 O O . ARG A 1 321 ? -3.003 13.567 9.624 1.00 85.06 321 ARG A O 1
ATOM 2617 N N . SER A 1 322 ? -2.369 14.270 11.657 1.00 79.19 322 SER A N 1
ATOM 2618 C CA . SER A 1 322 ? -1.015 13.701 11.574 1.00 79.19 322 SER A CA 1
ATOM 2619 C C . SER A 1 322 ? -0.994 12.166 11.502 1.00 79.19 322 SER A C 1
ATOM 2621 O O . SER A 1 322 ? -0.022 11.598 11.005 1.00 79.19 322 SER A O 1
ATOM 2623 N N . THR A 1 323 ? -2.072 11.499 11.943 1.00 78.00 323 THR A N 1
ATOM 2624 C CA . THR A 1 323 ? -2.221 10.037 11.835 1.00 78.00 323 THR A CA 1
ATOM 2625 C C . THR A 1 323 ? -2.649 9.562 10.446 1.00 78.00 323 THR A C 1
ATOM 2627 O O . THR A 1 323 ? -2.525 8.379 10.142 1.00 78.00 323 THR A O 1
ATOM 2630 N N . VAL A 1 324 ? -3.119 10.469 9.580 1.00 83.56 324 VAL A N 1
ATOM 2631 C CA . VAL A 1 324 ? -3.394 10.201 8.159 1.00 83.56 324 VAL A CA 1
ATOM 2632 C C . VAL A 1 324 ? -2.094 10.402 7.376 1.00 83.56 324 VAL A C 1
ATOM 2634 O O . VAL A 1 324 ? -1.936 11.345 6.607 1.00 83.56 324 VAL A O 1
ATOM 2637 N N . SER A 1 325 ? -1.109 9.557 7.659 1.00 80.00 325 SER A N 1
ATOM 2638 C CA . SER A 1 325 ? 0.238 9.615 7.090 1.00 80.00 325 SER A CA 1
ATOM 2639 C C . SER A 1 325 ? 0.706 8.200 6.772 1.00 80.00 325 SER A C 1
ATOM 2641 O O . SER A 1 325 ? 0.343 7.260 7.481 1.00 80.00 325 SER A O 1
ATOM 2643 N N . ASP A 1 326 ? 1.562 8.062 5.759 1.00 80.62 326 ASP A N 1
ATOM 2644 C CA . ASP A 1 326 ? 2.144 6.778 5.342 1.00 80.62 326 ASP A CA 1
ATOM 2645 C C . ASP A 1 326 ? 2.946 6.086 6.453 1.00 80.62 326 ASP A C 1
ATOM 2647 O O . ASP A 1 326 ? 3.120 4.873 6.426 1.00 80.62 326 ASP A O 1
ATOM 2651 N N . ARG A 1 327 ? 3.317 6.821 7.511 1.00 75.31 327 ARG A N 1
ATOM 2652 C CA . ARG A 1 327 ? 3.880 6.261 8.749 1.00 75.31 327 ARG A CA 1
ATOM 2653 C C . ARG A 1 327 ? 3.023 5.156 9.371 1.00 75.31 327 ARG A C 1
ATOM 2655 O O . ARG A 1 327 ? 3.577 4.271 10.012 1.00 75.31 327 ARG A O 1
ATOM 2662 N N . TYR A 1 328 ? 1.702 5.216 9.195 1.00 76.44 328 TYR A N 1
ATOM 2663 C CA . TYR A 1 328 ? 0.752 4.239 9.734 1.00 76.44 328 TYR A CA 1
ATOM 2664 C C . TYR A 1 328 ? 0.327 3.169 8.721 1.00 76.44 328 TYR A C 1
ATOM 2666 O O . TYR A 1 328 ? -0.490 2.323 9.079 1.00 76.44 328 TYR A O 1
ATOM 2674 N N . LYS A 1 329 ? 0.841 3.206 7.484 1.00 82.62 329 LYS A N 1
ATOM 2675 C CA . LYS A 1 329 ? 0.645 2.126 6.512 1.00 82.62 329 LYS A CA 1
ATOM 2676 C C . LYS A 1 329 ? 1.653 1.023 6.798 1.00 82.62 329 LYS A C 1
ATOM 2678 O O . LYS A 1 329 ? 2.860 1.278 6.828 1.00 82.62 329 LYS A O 1
ATOM 2683 N N . VAL A 1 330 ? 1.148 -0.182 7.029 1.00 84.94 330 VAL A N 1
ATOM 2684 C CA . VAL A 1 330 ? 1.971 -1.340 7.391 1.00 84.94 330 VAL A CA 1
ATOM 2685 C C . VAL A 1 330 ? 2.654 -1.904 6.145 1.00 84.94 330 VAL A C 1
ATOM 2687 O O . VAL A 1 330 ? 3.864 -2.089 6.125 1.00 84.94 330 VAL A O 1
ATOM 2690 N N . PHE A 1 331 ? 1.902 -2.074 5.062 1.00 89.00 331 PHE A N 1
ATOM 2691 C CA . PHE A 1 331 ? 2.347 -2.632 3.790 1.00 89.00 331 PHE A CA 1
ATOM 2692 C C . PHE A 1 331 ? 2.682 -1.540 2.764 1.00 89.00 331 PHE A C 1
ATOM 2694 O O . PHE A 1 331 ? 2.329 -1.646 1.589 1.00 89.00 331 PHE A O 1
ATOM 2701 N N . LEU A 1 332 ? 3.379 -0.480 3.194 1.00 88.56 332 LEU A N 1
ATOM 2702 C CA . LEU A 1 332 ? 3.787 0.634 2.323 1.00 88.56 332 LEU A CA 1
ATOM 2703 C C . LEU A 1 332 ? 4.580 0.153 1.093 1.00 88.56 332 LEU A C 1
ATOM 2705 O O . LEU A 1 332 ? 4.369 0.644 -0.016 1.00 88.56 332 LEU A O 1
ATOM 2709 N N . ASP A 1 333 ? 5.435 -0.851 1.276 1.00 90.31 333 ASP A N 1
ATOM 2710 C CA . ASP A 1 333 ? 6.281 -1.397 0.211 1.00 90.31 333 ASP A CA 1
ATOM 2711 C C . ASP A 1 333 ? 5.478 -2.065 -0.916 1.00 90.31 333 ASP A C 1
ATOM 2713 O O . ASP A 1 333 ? 5.887 -2.010 -2.078 1.00 90.31 333 ASP A O 1
ATOM 2717 N N . LEU A 1 334 ? 4.295 -2.619 -0.617 1.00 93.25 334 LEU A N 1
ATOM 2718 C CA . LEU A 1 334 ? 3.413 -3.188 -1.644 1.00 93.25 334 LEU A CA 1
ATOM 2719 C C . LEU A 1 334 ? 2.859 -2.099 -2.572 1.00 93.25 334 LEU A C 1
ATOM 2721 O O . LEU A 1 334 ? 2.824 -2.292 -3.784 1.00 93.25 334 LEU A O 1
ATOM 2725 N N . PHE A 1 335 ? 2.511 -0.923 -2.039 1.00 92.19 335 PHE A N 1
ATOM 2726 C CA . PHE A 1 335 ? 2.106 0.218 -2.872 1.00 92.19 335 PHE A CA 1
ATOM 2727 C C . PHE A 1 335 ? 3.265 0.696 -3.753 1.00 92.19 335 PHE A C 1
ATOM 2729 O O . PHE A 1 335 ? 3.088 0.928 -4.952 1.00 92.19 335 PHE A O 1
ATOM 2736 N N . ASN A 1 336 ? 4.464 0.783 -3.172 1.00 90.88 336 ASN A N 1
ATOM 2737 C CA . ASN A 1 336 ? 5.675 1.216 -3.871 1.00 90.88 336 ASN A CA 1
ATOM 2738 C C . ASN A 1 336 ? 6.176 0.193 -4.905 1.00 90.88 336 ASN A C 1
ATOM 2740 O O . ASN A 1 336 ? 6.957 0.553 -5.781 1.00 90.88 336 ASN A O 1
ATOM 2744 N N . THR A 1 337 ? 5.695 -1.055 -4.862 1.00 91.56 337 THR A N 1
ATOM 2745 C CA . THR A 1 337 ? 6.004 -2.081 -5.873 1.00 91.56 337 THR A CA 1
ATOM 2746 C C . THR A 1 337 ? 5.542 -1.650 -7.268 1.00 91.56 337 THR A C 1
ATOM 2748 O O . THR A 1 337 ? 6.195 -1.975 -8.257 1.00 91.56 337 THR A O 1
ATOM 2751 N N . SER A 1 338 ? 4.465 -0.858 -7.359 1.00 91.31 338 SER A N 1
ATOM 2752 C CA . SER A 1 338 ? 3.944 -0.334 -8.630 1.00 91.31 338 SER A CA 1
ATOM 2753 C C . SER A 1 338 ? 4.961 0.496 -9.425 1.00 91.31 338 SER A C 1
ATOM 2755 O O . SER A 1 338 ? 4.942 0.455 -10.653 1.00 91.31 338 SER A O 1
ATOM 2757 N N . THR A 1 339 ? 5.888 1.175 -8.742 1.00 92.38 339 THR A N 1
ATOM 2758 C CA . THR A 1 339 ? 6.982 1.948 -9.355 1.00 92.38 339 THR A CA 1
ATOM 2759 C C . THR A 1 339 ? 7.950 1.062 -10.140 1.00 92.38 339 THR A C 1
ATOM 2761 O O . THR A 1 339 ? 8.569 1.519 -11.094 1.00 92.38 339 THR A O 1
ATOM 2764 N N . PHE A 1 340 ? 8.072 -0.212 -9.761 1.00 93.12 340 PHE A N 1
ATOM 2765 C CA . PHE A 1 340 ? 9.049 -1.152 -10.313 1.00 93.12 340 PHE A CA 1
ATOM 2766 C C . PHE A 1 340 ? 8.405 -2.190 -11.241 1.00 93.12 340 PHE A C 1
ATOM 2768 O O . PHE A 1 340 ? 8.959 -3.260 -11.467 1.00 93.12 340 PHE A O 1
ATOM 2775 N N . LEU A 1 341 ? 7.213 -1.916 -11.772 1.00 91.81 341 LEU A N 1
ATOM 2776 C CA . LEU A 1 341 ? 6.599 -2.778 -12.778 1.00 91.81 341 LEU A CA 1
ATOM 2777 C C . LEU A 1 341 ? 7.079 -2.372 -14.174 1.00 91.81 341 LEU A C 1
ATOM 2779 O O . LEU A 1 341 ? 6.993 -1.208 -14.555 1.00 91.81 341 LEU A O 1
ATOM 2783 N N . ILE A 1 342 ? 7.544 -3.353 -14.948 1.00 92.69 342 ILE A N 1
ATOM 2784 C CA . ILE A 1 342 ? 7.991 -3.164 -16.335 1.00 92.69 342 ILE A CA 1
ATOM 2785 C C . ILE A 1 342 ? 6.925 -3.641 -17.335 1.00 92.69 342 ILE A C 1
ATOM 2787 O O . ILE A 1 342 ? 6.090 -4.488 -16.990 1.00 92.69 342 ILE A O 1
ATOM 2791 N N . PRO A 1 343 ? 6.927 -3.144 -18.589 1.00 92.38 343 PRO A N 1
ATOM 2792 C CA . PRO A 1 343 ? 5.962 -3.581 -19.591 1.00 92.38 343 PRO A CA 1
ATOM 2793 C C . PRO A 1 343 ? 6.068 -5.083 -19.884 1.00 92.38 343 PRO A C 1
ATOM 2795 O O . PRO A 1 343 ? 7.160 -5.651 -19.893 1.00 92.38 343 PRO A O 1
ATOM 2798 N N . ARG A 1 344 ? 4.929 -5.720 -20.207 1.00 90.19 344 ARG A N 1
ATOM 2799 C CA . ARG A 1 344 ? 4.824 -7.181 -20.405 1.00 90.19 344 ARG A CA 1
ATOM 2800 C C . ARG A 1 344 ? 5.836 -7.756 -21.406 1.00 90.19 344 ARG A C 1
ATOM 2802 O O . ARG A 1 344 ? 6.286 -8.876 -21.206 1.00 90.19 344 ARG A O 1
ATOM 2809 N N . ALA A 1 345 ? 6.208 -6.999 -22.440 1.00 91.00 345 ALA A N 1
ATOM 2810 C CA . ALA A 1 345 ? 7.180 -7.423 -23.453 1.00 91.00 345 ALA A CA 1
ATOM 2811 C C . ALA A 1 345 ? 8.599 -7.637 -22.893 1.00 91.00 345 ALA A C 1
ATOM 2813 O O . ALA A 1 345 ? 9.355 -8.450 -23.420 1.00 91.00 345 ALA A O 1
ATOM 2814 N N . TYR A 1 346 ? 8.949 -6.930 -21.817 1.00 91.50 346 TYR A N 1
ATOM 2815 C CA . TYR A 1 346 ? 10.274 -6.989 -21.205 1.00 91.50 346 TYR A CA 1
ATOM 2816 C C . TYR A 1 346 ? 10.334 -7.949 -20.017 1.00 91.50 346 TYR A C 1
ATOM 2818 O O . TYR A 1 346 ? 11.428 -8.233 -19.544 1.00 91.50 346 TYR A O 1
ATOM 2826 N N . ILE A 1 347 ? 9.199 -8.477 -19.546 1.00 91.88 347 ILE A N 1
ATOM 2827 C CA . ILE A 1 347 ? 9.178 -9.439 -18.439 1.00 91.88 347 ILE A CA 1
ATOM 2828 C C . ILE A 1 347 ? 9.936 -10.712 -18.863 1.00 91.88 347 ILE A C 1
ATOM 2830 O O . ILE A 1 347 ? 9.647 -11.255 -19.933 1.00 91.88 347 ILE A O 1
ATOM 2834 N N . PRO A 1 348 ? 10.882 -11.218 -18.046 1.00 89.44 348 PRO A N 1
ATOM 2835 C CA . PRO A 1 348 ? 11.607 -12.439 -18.371 1.00 89.44 348 PRO A CA 1
ATOM 2836 C C . PRO A 1 348 ? 10.646 -13.617 -18.609 1.00 89.44 348 PRO A C 1
ATOM 2838 O O . PRO A 1 348 ? 9.734 -13.842 -17.813 1.00 89.44 348 PRO A O 1
ATOM 2841 N N . PRO A 1 349 ? 10.816 -14.422 -19.668 1.00 88.00 349 PRO A N 1
ATOM 2842 C CA . PRO A 1 349 ? 10.021 -15.630 -19.812 1.00 88.00 349 PRO A CA 1
ATOM 2843 C C . PRO A 1 349 ? 10.394 -16.641 -18.718 1.00 88.00 349 PRO A C 1
ATOM 2845 O O . PRO A 1 349 ? 11.567 -16.852 -18.402 1.00 88.00 349 PRO A O 1
ATOM 2848 N N . LEU A 1 350 ? 9.385 -17.295 -18.142 1.00 86.25 350 LEU A N 1
ATOM 2849 C CA . LEU A 1 350 ? 9.594 -18.357 -17.158 1.00 86.25 350 LEU A CA 1
ATOM 2850 C C . LEU A 1 350 ? 10.226 -19.585 -17.828 1.00 86.25 350 LEU A C 1
ATOM 2852 O O . LEU A 1 350 ? 9.793 -20.005 -18.904 1.00 86.25 350 LEU A O 1
ATOM 2856 N N . THR A 1 351 ? 11.198 -20.211 -17.161 1.00 85.88 351 THR A N 1
ATOM 2857 C CA . THR A 1 351 ? 11.768 -21.486 -17.621 1.00 85.88 351 THR A CA 1
ATOM 2858 C C . THR A 1 351 ? 10.703 -22.585 -17.617 1.00 85.88 351 THR A C 1
ATOM 2860 O O . THR A 1 351 ? 9.767 -22.570 -16.813 1.00 85.88 351 THR A O 1
ATOM 2863 N N . ARG A 1 352 ? 10.847 -23.589 -18.496 1.00 82.56 352 ARG A N 1
ATOM 2864 C CA . ARG A 1 352 ? 9.891 -24.712 -18.598 1.00 82.56 352 ARG A CA 1
ATOM 2865 C C . ARG A 1 352 ? 9.706 -25.438 -17.258 1.00 82.56 352 ARG A C 1
ATOM 2867 O O . ARG A 1 352 ? 8.581 -25.791 -16.909 1.00 82.56 352 ARG A O 1
ATOM 2874 N N . SER A 1 353 ? 10.790 -25.594 -16.493 1.00 82.44 353 SER A N 1
ATOM 2875 C CA . SER A 1 353 ? 10.778 -26.185 -15.148 1.00 82.44 353 SER A CA 1
ATOM 2876 C C . SER A 1 353 ? 9.937 -25.364 -14.163 1.00 82.44 353 SER A C 1
ATOM 2878 O O . SER A 1 353 ? 9.014 -25.899 -13.545 1.00 82.44 353 SER A O 1
ATOM 2880 N N . LEU A 1 354 ? 10.165 -24.047 -14.082 1.00 82.31 354 LEU A N 1
ATOM 2881 C CA . LEU A 1 354 ? 9.410 -23.177 -13.178 1.00 82.31 354 LEU A CA 1
ATOM 2882 C C . LEU A 1 354 ? 7.940 -23.060 -13.600 1.00 82.31 354 LEU A C 1
ATOM 2884 O O . LEU A 1 354 ? 7.050 -23.108 -12.757 1.00 82.31 354 LEU A O 1
ATOM 2888 N N . LYS A 1 355 ? 7.656 -22.999 -14.905 1.00 84.62 355 LYS A N 1
ATOM 2889 C CA . LYS A 1 355 ? 6.282 -23.014 -15.426 1.00 84.62 355 LYS A CA 1
ATOM 2890 C C . LYS A 1 355 ? 5.537 -24.293 -15.030 1.00 84.62 355 LYS A C 1
ATOM 2892 O O . LYS A 1 355 ? 4.369 -24.218 -14.659 1.00 84.62 355 LYS A O 1
ATOM 2897 N N . ARG A 1 356 ? 6.210 -25.453 -15.044 1.00 84.31 356 ARG A N 1
ATOM 2898 C CA . ARG A 1 356 ? 5.646 -26.725 -14.560 1.00 84.31 356 ARG A CA 1
ATOM 2899 C C . ARG A 1 356 ? 5.389 -26.679 -13.053 1.00 84.31 356 ARG A C 1
ATOM 2901 O O . ARG A 1 356 ? 4.294 -27.025 -12.627 1.00 84.31 356 ARG A O 1
ATOM 2908 N N . GLN A 1 357 ? 6.337 -26.174 -12.262 1.00 82.19 357 GLN A N 1
ATOM 2909 C CA . GLN A 1 357 ? 6.154 -25.997 -10.816 1.00 82.19 357 GLN A CA 1
ATOM 2910 C C . GLN A 1 357 ? 5.003 -25.041 -10.474 1.00 82.19 357 GLN A C 1
ATOM 2912 O O . GLN A 1 357 ? 4.331 -25.240 -9.467 1.00 82.19 357 GLN A O 1
ATOM 2917 N N . LEU A 1 358 ? 4.775 -24.007 -11.288 1.00 82.12 358 LEU A N 1
ATOM 2918 C CA . LEU A 1 358 ? 3.711 -23.014 -11.111 1.00 82.12 358 LEU A CA 1
ATOM 2919 C C . LEU A 1 358 ? 2.353 -23.444 -11.690 1.00 82.12 358 LEU A C 1
ATOM 2921 O O . LEU A 1 358 ? 1.348 -22.767 -11.456 1.00 82.12 358 LEU A O 1
ATOM 2925 N N . SER A 1 359 ? 2.312 -24.560 -12.420 1.00 82.06 359 SER A N 1
ATOM 2926 C CA . SER A 1 359 ? 1.079 -25.148 -12.942 1.00 82.06 359 SER A CA 1
ATOM 2927 C C . SER A 1 359 ? 0.335 -25.941 -11.859 1.00 82.06 359 SER A C 1
ATOM 2929 O O . SER A 1 359 ? 0.948 -26.471 -10.936 1.00 82.06 359 SER A O 1
ATOM 2931 N N . ILE A 1 360 ? -0.999 -25.992 -11.951 1.00 72.50 360 ILE A N 1
ATOM 2932 C CA . ILE A 1 360 ? -1.873 -26.731 -11.014 1.00 72.50 360 ILE A CA 1
ATOM 2933 C C . ILE A 1 360 ? -2.069 -28.191 -11.462 1.00 72.50 360 ILE A C 1
ATOM 2935 O O . ILE A 1 360 ? -2.694 -28.968 -10.752 1.00 72.50 360 ILE A O 1
ATOM 2939 N N . LEU A 1 361 ? -1.529 -28.590 -12.620 1.00 55.72 361 LEU A N 1
ATOM 2940 C CA . LEU A 1 361 ? -1.604 -29.978 -13.071 1.00 55.72 361 LEU A CA 1
ATOM 2941 C C . LEU A 1 361 ? -0.796 -30.856 -12.105 1.00 55.72 361 LEU A C 1
ATOM 2943 O O . LEU A 1 361 ? 0.433 -30.910 -12.176 1.00 55.72 361 LEU A O 1
ATOM 2947 N N . CYS A 1 362 ? -1.511 -31.492 -11.175 1.00 46.12 362 CYS A N 1
ATOM 2948 C CA . CYS A 1 362 ? -1.003 -32.529 -10.294 1.00 46.12 362 CYS A CA 1
ATOM 2949 C C . CYS A 1 362 ? -0.291 -33.608 -11.114 1.00 46.12 362 CYS A C 1
ATOM 2951 O O . CYS A 1 362 ? -0.717 -33.966 -12.212 1.00 46.12 362 CYS A O 1
ATOM 2953 N N . HIS A 1 363 ? 0.794 -34.136 -10.551 1.00 43.47 363 HIS A N 1
ATOM 2954 C CA . HIS A 1 363 ? 1.355 -35.428 -10.926 1.00 43.47 363 HIS A CA 1
ATOM 2955 C C . HIS A 1 363 ? 0.349 -36.544 -10.602 1.00 43.47 363 HIS A C 1
ATOM 2957 O O . HIS A 1 363 ? 0.559 -37.306 -9.667 1.00 43.47 363 HIS A O 1
ATOM 2963 N N . ASP A 1 364 ? -0.726 -36.653 -11.374 1.00 34.94 364 ASP A N 1
ATOM 2964 C CA . ASP A 1 364 ? -1.472 -37.901 -11.464 1.00 34.94 364 ASP A CA 1
ATOM 2965 C C . ASP A 1 364 ? -0.848 -38.699 -12.614 1.00 34.94 364 ASP A C 1
ATOM 2967 O O . ASP A 1 364 ? -1.013 -38.374 -13.785 1.00 34.94 364 ASP A O 1
ATOM 2971 N N . HIS A 1 365 ? -0.021 -39.676 -12.233 1.00 39.84 365 HIS A N 1
ATOM 2972 C CA . HIS A 1 365 ? 0.499 -40.785 -13.038 1.00 39.84 365 HIS A CA 1
ATOM 2973 C C . HIS A 1 365 ? 0.903 -40.504 -14.500 1.00 39.84 365 HIS A C 1
ATOM 2975 O O . HIS A 1 365 ? 0.127 -40.708 -15.427 1.00 39.84 365 HIS A O 1
ATOM 2981 N N . ILE A 1 366 ? 2.198 -40.256 -14.721 1.00 36.41 366 ILE A N 1
ATOM 2982 C CA . ILE A 1 366 ? 2.897 -40.882 -15.856 1.00 36.41 366 ILE A CA 1
ATOM 2983 C C . ILE A 1 366 ? 4.113 -41.606 -15.284 1.00 36.41 366 ILE A C 1
ATOM 2985 O O . ILE A 1 366 ? 5.196 -41.048 -15.118 1.00 36.41 366 ILE A O 1
ATOM 2989 N N . SER A 1 367 ? 3.891 -42.857 -14.894 1.00 31.72 367 SER A N 1
ATOM 2990 C CA . SER A 1 367 ? 4.950 -43.852 -14.797 1.00 31.72 367 SER A CA 1
ATOM 2991 C C . SER A 1 367 ? 5.360 -44.239 -16.216 1.00 31.72 367 SER A C 1
ATOM 2993 O O . SER A 1 367 ? 4.551 -44.821 -16.934 1.00 31.72 367 SER A O 1
ATOM 2995 N N . GLY A 1 368 ? 6.604 -43.933 -16.579 1.00 35.19 368 GLY A N 1
ATOM 2996 C CA . GLY A 1 368 ? 7.223 -44.344 -17.839 1.00 35.19 368 GLY A CA 1
ATOM 2997 C C . GLY A 1 368 ? 7.302 -43.216 -18.859 1.00 35.19 368 GLY A C 1
ATOM 2998 O O . GLY A 1 368 ? 6.351 -42.961 -19.579 1.00 35.19 368 GLY A O 1
ATOM 2999 N N . GLU A 1 369 ? 8.438 -42.531 -18.919 1.00 31.09 369 GLU A N 1
ATOM 3000 C CA . GLU A 1 369 ? 9.428 -42.844 -19.953 1.00 31.09 369 GLU A CA 1
ATOM 3001 C C . GLU A 1 369 ? 10.737 -42.099 -19.683 1.00 31.09 369 GLU A C 1
ATOM 3003 O O . GLU A 1 369 ? 10.787 -41.009 -19.110 1.00 31.09 369 GLU A O 1
ATOM 3008 N N . SER A 1 370 ? 11.795 -42.830 -19.991 1.00 30.23 370 SER A N 1
ATOM 3009 C CA . SER A 1 370 ? 13.205 -42.595 -19.759 1.00 30.23 370 SER A CA 1
ATOM 3010 C C . SER A 1 370 ? 13.769 -41.414 -20.549 1.00 30.23 370 SER A C 1
ATOM 3012 O O . SER A 1 370 ? 13.220 -40.973 -21.550 1.00 30.23 370 SER A O 1
ATOM 3014 N N . SER A 1 371 ? 14.903 -40.940 -20.041 1.00 33.62 371 SER A N 1
ATOM 3015 C CA . SER A 1 371 ? 15.986 -40.252 -20.748 1.00 33.62 371 SER A CA 1
ATOM 3016 C C . SER A 1 371 ? 16.018 -40.424 -22.270 1.00 33.62 371 SER A C 1
ATOM 3018 O O . SER A 1 371 ? 16.097 -41.557 -22.724 1.00 33.62 371 SER A O 1
ATOM 3020 N N . GLU A 1 372 ? 16.098 -39.305 -22.990 1.00 30.50 372 GLU A N 1
ATOM 3021 C CA . GLU A 1 372 ? 16.806 -39.111 -24.271 1.00 30.50 372 GLU A CA 1
ATOM 3022 C C . GLU A 1 372 ? 16.850 -37.584 -24.495 1.00 30.50 372 GLU A C 1
ATOM 3024 O O . GLU A 1 372 ? 15.822 -36.908 -24.494 1.00 30.50 372 GLU A O 1
ATOM 3029 N N . GLU A 1 373 ? 17.973 -36.952 -24.161 1.00 30.23 373 GLU A N 1
ATOM 3030 C CA . GLU A 1 373 ? 19.082 -36.589 -25.058 1.00 30.23 373 GLU A CA 1
ATOM 3031 C C . GLU A 1 373 ? 18.762 -35.448 -26.035 1.00 30.23 373 GLU A C 1
ATOM 3033 O O . GLU A 1 373 ? 17.796 -35.445 -26.793 1.00 30.23 373 GLU A O 1
ATOM 3038 N N . GLU A 1 374 ? 19.621 -34.435 -25.947 1.00 30.92 374 GLU A N 1
ATOM 3039 C CA . GLU A 1 374 ? 19.751 -33.325 -26.872 1.00 30.92 374 GLU A CA 1
ATOM 3040 C C . GLU A 1 374 ? 20.060 -33.858 -28.274 1.00 30.92 374 GLU A C 1
ATOM 3042 O O . GLU A 1 374 ? 21.049 -34.566 -28.451 1.00 30.92 374 GLU A O 1
ATOM 3047 N N . ASN A 1 375 ? 19.309 -33.438 -29.295 1.00 27.75 375 ASN A N 1
ATOM 3048 C CA . ASN A 1 375 ? 19.954 -33.164 -30.572 1.00 27.75 375 ASN A CA 1
ATOM 3049 C C . ASN A 1 375 ? 19.226 -32.101 -31.401 1.00 27.75 375 ASN A C 1
ATOM 3051 O O . ASN A 1 375 ? 18.010 -32.109 -31.582 1.00 27.75 375 ASN A O 1
ATOM 3055 N N . SER A 1 376 ? 20.045 -31.182 -31.892 1.00 31.06 376 SER A N 1
ATOM 3056 C CA . SER A 1 376 ? 19.814 -30.227 -32.968 1.00 31.06 376 SER A CA 1
ATOM 3057 C C . SER A 1 376 ? 19.565 -30.912 -34.315 1.00 31.06 376 SER A C 1
ATOM 3059 O O . SER A 1 376 ? 20.162 -31.950 -34.589 1.00 31.06 376 SER A O 1
ATOM 3061 N N . GLY A 1 377 ? 18.790 -30.274 -35.196 1.00 28.48 377 GLY A N 1
ATOM 3062 C CA . GLY A 1 377 ? 18.749 -30.630 -36.616 1.00 28.48 377 GLY A CA 1
ATOM 3063 C C . GLY A 1 377 ? 17.525 -30.087 -37.347 1.00 28.48 377 GLY A C 1
ATOM 3064 O O . GLY A 1 377 ? 16.416 -30.574 -37.157 1.00 28.48 377 GLY A O 1
ATOM 3065 N N . GLU A 1 378 ? 17.749 -29.073 -38.178 1.00 30.75 378 GLU A N 1
ATOM 3066 C CA . GLU A 1 378 ? 16.871 -28.656 -39.274 1.00 30.75 378 GLU A CA 1
ATOM 3067 C C . GLU A 1 378 ? 16.647 -29.825 -40.258 1.00 30.75 378 GLU A C 1
ATOM 3069 O O . GLU A 1 378 ? 17.585 -30.565 -40.543 1.00 30.75 378 GLU A O 1
ATOM 3074 N N . ASP A 1 379 ? 15.436 -30.001 -40.800 1.00 28.38 379 ASP A N 1
ATOM 3075 C CA . ASP A 1 379 ? 15.102 -29.608 -42.183 1.00 28.38 379 ASP A CA 1
ATOM 3076 C C . ASP A 1 379 ? 13.796 -30.263 -42.714 1.00 28.38 379 ASP A C 1
ATOM 3078 O O . ASP A 1 379 ? 13.515 -31.435 -42.483 1.00 28.38 379 ASP A O 1
ATOM 3082 N N . ASN A 1 380 ? 13.023 -29.436 -43.429 1.00 29.55 380 ASN A N 1
ATOM 3083 C CA . ASN A 1 380 ? 12.050 -29.657 -44.515 1.00 29.55 380 ASN A CA 1
ATOM 3084 C C . ASN A 1 380 ? 11.039 -30.836 -44.585 1.00 29.55 380 ASN A C 1
ATOM 3086 O O . ASN A 1 380 ? 11.389 -32.008 -44.633 1.00 29.55 380 ASN A O 1
ATOM 3090 N N . GLY A 1 381 ? 9.784 -30.471 -44.928 1.00 26.33 381 GLY A N 1
ATOM 3091 C CA . GLY A 1 381 ? 9.093 -31.096 -46.077 1.00 26.33 381 GLY A CA 1
ATOM 3092 C C . GLY A 1 381 ? 7.691 -31.712 -45.891 1.00 26.33 381 GLY A C 1
ATOM 3093 O O . GLY A 1 381 ? 7.567 -32.907 -45.682 1.00 26.33 381 GLY A O 1
ATOM 3094 N N . VAL A 1 382 ? 6.645 -30.894 -46.093 1.00 28.61 382 VAL A N 1
ATOM 3095 C CA . VAL A 1 382 ? 5.398 -31.138 -46.875 1.00 28.61 382 VAL A CA 1
ATOM 3096 C C . VAL A 1 382 ? 4.710 -32.529 -46.837 1.00 28.61 382 VAL A C 1
ATOM 3098 O O . VAL A 1 382 ? 5.215 -33.491 -47.401 1.00 28.61 382 VAL A O 1
ATOM 3101 N N . SER A 1 383 ? 3.437 -32.591 -46.404 1.00 27.17 383 SER A N 1
ATOM 3102 C CA . SER A 1 383 ? 2.260 -32.902 -47.267 1.00 27.17 383 SER A CA 1
ATOM 3103 C C . SER A 1 383 ? 0.962 -33.202 -46.489 1.00 27.17 383 SER A C 1
ATOM 3105 O O . SER A 1 383 ? 0.955 -33.773 -45.405 1.00 27.17 383 SER A O 1
ATOM 3107 N N . ASN A 1 384 ? -0.147 -32.766 -47.094 1.00 27.14 384 ASN A N 1
ATOM 3108 C CA . ASN A 1 384 ? -1.548 -32.888 -46.682 1.00 27.14 384 ASN A CA 1
ATOM 3109 C C . ASN A 1 384 ? -2.050 -34.333 -46.512 1.00 27.14 384 ASN A C 1
ATOM 3111 O O . ASN A 1 384 ? -1.767 -35.182 -47.352 1.00 27.14 384 ASN A O 1
ATOM 3115 N N . SER A 1 385 ? -3.010 -34.534 -45.603 1.00 28.47 385 SER A N 1
ATOM 3116 C CA . SER A 1 385 ? -4.252 -35.250 -45.943 1.00 28.47 385 SER A CA 1
ATOM 3117 C C . SER A 1 385 ? -5.403 -34.920 -44.983 1.00 28.47 385 SER A C 1
ATOM 3119 O O . SER A 1 385 ? -5.274 -34.885 -43.764 1.00 28.47 385 SER A O 1
ATOM 3121 N N . THR A 1 386 ? -6.535 -34.625 -45.606 1.00 27.78 386 THR A N 1
ATOM 3122 C CA . THR A 1 386 ? -7.892 -34.456 -45.085 1.00 27.78 386 THR A CA 1
ATOM 3123 C C . THR A 1 386 ? -8.513 -35.783 -44.646 1.00 27.78 386 THR A C 1
ATOM 3125 O O . THR A 1 386 ? -8.368 -36.768 -45.363 1.00 27.78 386 THR A O 1
ATOM 3128 N N . ASN A 1 387 ? -9.304 -35.780 -43.566 1.00 28.64 387 ASN A N 1
ATOM 3129 C CA . ASN A 1 387 ? -10.688 -36.291 -43.552 1.00 28.64 387 ASN A CA 1
ATOM 3130 C C . ASN A 1 387 ? -11.354 -36.060 -42.186 1.00 28.64 387 ASN A C 1
ATOM 3132 O O . ASN A 1 387 ? -10.742 -36.262 -41.141 1.00 28.64 387 ASN A O 1
ATOM 3136 N N . GLY A 1 388 ? -12.611 -35.613 -42.216 1.00 25.27 388 GLY A N 1
ATOM 3137 C CA . GLY A 1 388 ? -13.467 -35.479 -41.039 1.00 25.27 388 GLY A CA 1
ATOM 3138 C C . GLY A 1 388 ? -14.249 -36.754 -40.725 1.00 25.27 388 GLY A C 1
ATOM 3139 O O . GLY A 1 388 ? -14.314 -37.654 -41.556 1.00 25.27 388 GLY A O 1
ATOM 3140 N N . ASN A 1 389 ? -14.854 -36.809 -39.536 1.00 27.97 389 ASN A N 1
ATOM 3141 C CA . ASN A 1 389 ? -16.303 -36.971 -39.388 1.00 27.97 389 ASN A CA 1
ATOM 3142 C C . ASN A 1 389 ? -16.758 -36.830 -37.924 1.00 27.97 389 ASN A C 1
ATOM 3144 O O . ASN A 1 389 ? -16.117 -37.330 -37.007 1.00 27.97 389 ASN A O 1
ATOM 3148 N N . GLU A 1 390 ? -17.891 -36.137 -37.797 1.00 28.47 390 GLU A N 1
ATOM 3149 C CA . GLU A 1 390 ? -19.067 -36.414 -36.956 1.00 28.47 390 GLU A CA 1
ATOM 3150 C C . GLU A 1 390 ? -18.983 -36.535 -35.420 1.00 28.47 390 GLU A C 1
ATOM 3152 O O . GLU A 1 390 ? -18.449 -37.465 -34.827 1.00 28.47 390 GLU A O 1
ATOM 3157 N N . GLU A 1 391 ? -19.658 -35.552 -34.811 1.00 29.12 391 GLU A N 1
ATOM 3158 C CA . GLU A 1 391 ? -20.654 -35.635 -33.735 1.00 29.12 391 GLU A CA 1
ATOM 3159 C C . GLU A 1 391 ? -20.786 -36.940 -32.927 1.00 29.12 391 GLU A C 1
ATOM 3161 O O . GLU A 1 391 ? -21.236 -37.970 -33.417 1.00 29.12 391 GLU A O 1
ATOM 3166 N N . ASN A 1 392 ? -20.631 -36.813 -31.604 1.00 28.42 392 ASN A N 1
ATOM 3167 C CA . ASN A 1 392 ? -21.666 -37.270 -30.675 1.00 28.42 392 ASN A CA 1
ATOM 3168 C C . ASN A 1 392 ? -21.568 -36.522 -29.342 1.00 28.42 392 ASN A C 1
ATOM 3170 O O . ASN A 1 392 ? -20.519 -36.449 -28.705 1.00 28.42 392 ASN A O 1
ATOM 3174 N N . GLY A 1 393 ? -22.681 -35.905 -28.950 1.00 24.44 393 GLY A N 1
ATOM 3175 C CA . GLY A 1 393 ? -22.754 -35.037 -27.786 1.00 24.44 393 GLY A CA 1
ATOM 3176 C C . GLY A 1 393 ? -22.787 -35.781 -26.457 1.00 24.44 393 GLY A C 1
ATOM 3177 O O . GLY A 1 393 ? -23.232 -36.917 -26.362 1.00 24.44 393 GLY A O 1
ATOM 3178 N N . THR A 1 394 ? -22.451 -35.072 -25.382 1.00 27.62 394 THR A N 1
ATOM 3179 C CA . THR A 1 394 ? -23.174 -35.196 -24.111 1.00 27.62 394 THR A CA 1
ATOM 3180 C C . THR A 1 394 ? -23.077 -33.873 -23.356 1.00 27.62 394 THR A C 1
ATOM 3182 O O . THR A 1 394 ? -21.998 -33.353 -23.086 1.00 27.62 394 THR A O 1
ATOM 3185 N N . LYS A 1 395 ? -24.245 -33.309 -23.041 1.00 24.55 395 LYS A N 1
ATOM 3186 C CA . LYS A 1 395 ? -24.431 -32.171 -22.138 1.00 24.55 395 LYS A CA 1
ATOM 3187 C C . LYS A 1 395 ? -23.836 -32.491 -20.767 1.00 24.55 395 LYS A C 1
ATOM 3189 O O . LYS A 1 395 ? -24.260 -33.467 -20.157 1.00 24.55 395 LYS A O 1
ATOM 3194 N N . VAL A 1 396 ? -23.024 -31.591 -20.216 1.00 27.16 396 VAL A N 1
ATOM 3195 C CA . VAL A 1 396 ? -22.924 -31.435 -18.759 1.00 27.16 396 VAL A CA 1
ATOM 3196 C C . VAL A 1 396 ? -23.009 -29.954 -18.410 1.00 27.16 396 VAL A C 1
ATOM 3198 O O . VAL A 1 396 ? -22.249 -29.116 -18.886 1.00 27.16 396 VAL A O 1
ATOM 3201 N N . LYS A 1 397 ? -24.033 -29.656 -17.617 1.00 22.08 397 LYS A N 1
ATOM 3202 C CA . LYS A 1 397 ? -24.410 -28.362 -17.063 1.00 22.08 397 LYS A CA 1
ATOM 3203 C C . LYS A 1 397 ? -23.616 -28.195 -15.764 1.00 22.08 397 LYS A C 1
ATOM 3205 O O . LYS A 1 397 ? -23.700 -29.078 -14.918 1.00 22.08 397 LYS A O 1
ATOM 3210 N N . PHE A 1 398 ? -22.906 -27.087 -15.580 1.00 24.53 398 PHE A N 1
ATOM 3211 C CA . PHE A 1 398 ? -22.458 -26.667 -14.251 1.00 24.53 398 PHE A CA 1
ATOM 3212 C C . PHE A 1 398 ? -22.886 -25.221 -14.025 1.00 24.53 398 PHE A C 1
ATOM 3214 O O . PHE A 1 398 ? -22.534 -24.321 -14.785 1.00 24.53 398 PHE A O 1
ATOM 3221 N N . GLU A 1 399 ? -23.733 -25.052 -13.015 1.00 23.95 399 GLU A N 1
ATOM 3222 C CA . GLU A 1 399 ? -24.152 -23.773 -12.459 1.00 23.95 399 GLU A CA 1
ATOM 3223 C C . GLU A 1 399 ? -23.010 -23.185 -11.630 1.00 23.95 399 GLU A C 1
ATOM 3225 O O . GLU A 1 399 ? -22.466 -23.883 -10.777 1.00 23.95 399 GLU A O 1
ATOM 3230 N N . LEU A 1 400 ? -22.701 -21.908 -11.867 1.00 28.77 400 LEU A N 1
ATOM 3231 C CA . LEU A 1 400 ? -22.297 -20.922 -10.859 1.00 28.77 400 LEU A CA 1
ATOM 3232 C C . LEU A 1 400 ? -22.768 -19.534 -11.309 1.00 28.77 400 LEU A C 1
ATOM 3234 O O . LEU A 1 400 ? -22.459 -19.148 -12.461 1.00 28.77 400 LEU A O 1
#

Secondary structure (DSSP, 8-state):
-----TTSPP---------S---EEEEEEETTEEEEEEEEPTT----HHHHHHHHHHHHHHHHHHSTTGGGS--EE--SSSPP--HHHHHHHHHHTPEEPPPPTT-TT--THHHHTHHHHHHHSTTS-----HHHHHHSPPBTTB-GGGG--SHHHHHHHHHHHHSPPHHHHHHHHHHT-TT-STTT--HHHHHHHHHHHHHIIIIIHHHHH---HHHHHHHHHHHHHHHHHHHHHHSHHHHHHHHHTTS--S-HHHHHHHHHHHHTTTSHHHHHHHHHHHHHHHHHHHHHHHHHHHHHHHHHHHTTPPPTTSS-THHHHHHTSSGGG-TTHHHHHGGGGPPPGGGSPPPPHHHHHHHS-----------------------------------------

pLDDT: mean 71.65, std 20.44, range [22.08, 94.94]

Sequence (400 aa):
MTWKRPSSPVTKKFKVQRYAAKAMATLLWDAKFVILLDILPQGQCINASKYCSTLDQLRDAIRCKRPGLLRRSVGLQHNMTPHSANLTQRWLQCSGLKILPHPAHSPDHAPSDFHLLGPLKSHLGDMAFNTEGDLVSARVKYNQQHYAKVFEREDQLQQVKDSVEQDSLFQLVERWLERTPGLNFKSFNFWELYKRSVDRWLQDIILSPAEDTDDLRVKEEMMAEYKKQKDSFDSVLDEEKYKLSVARGERRMSHAAFKGAILISLYHDQPRFNQPSKLLSLLMDIDSLLTKWRYNHVMMVQRMIGSKVGTGGSSGYQYLRSTVSDRYKVFLDLFNTSTFLIPRAYIPPLTRSLKRQLSILCHDHISGESSEEENSGEDNGVSNSTNGNEENGTKVKFEL

Foldseek 3Di:
DDDDDPPDDDPPDPDDDPDPFDKDWDWDADPVGTQDIDIDDTPDDDDLVNVLVVVVVSVVSCVPVPPCPLVDAAEDEDQAADDPDPSNVVSCVVVSHHYDHDDPPCRNDDCCCCPVVVVVCVVVVVPDAADEPLLQVLADQFVVDRPLVVDPDPVVSVVVVVRHVDQHPLNVLLVVLLPQPQVDPVAHVQLVLLVVLVVVQLCVPQVVVLVVDPDPVVSVVSVVVSVVLVVVVCCLSPQVSVVVCCVVVVDPHDSSSLSSLLVLVLVCVQQQSVVVVVVLVVLVVVLVVVLVVLVVVLVVQCVPQNQDQDPVRGSGSVSSVVCSDCSVRSVSSSVVSVSSDDDNVSRDDRDPVVSVVSHPPDPPDDDDDDDDDDDDDDDDDDDDDDDDDDDDDDDDDDDD

InterPro domains:
  IPR001888 Transposase, type 1 [PF01359] (1-71)
  IPR004981 Tryptophan 2,3-dioxygenase [PF03301] (133-341)
  IPR004981 Tryptophan 2,3-dioxygenase [PTHR10138] (133-360)
  IPR036397 Ribonuclease H superfamily [G3DSA:3.30.420.10] (1-160)
  IPR037217 Tryptophan/Indoleamine 2,3-dioxygenase-like [SSF140959] (134-342)